Protein AF-0000000080064613 (afdb_homodimer)

Structure (mmCIF, N/CA/C/O backbone):
data_AF-0000000080064613-model_v1
#
loop_
_entity.id
_entity.type
_entity.pdbx_description
1 polymer 'N-acetyltransferase domain-containing protein'
#
loop_
_atom_site.group_PDB
_atom_site.id
_atom_site.type_symbol
_atom_site.label_atom_id
_atom_site.label_alt_id
_atom_site.label_comp_id
_atom_site.label_asym_id
_atom_site.label_entity_id
_atom_site.label_seq_id
_atom_site.pdbx_PDB_ins_code
_atom_site.Cartn_x
_atom_site.Cartn_y
_atom_site.Cartn_z
_atom_site.occupancy
_atom_site.B_iso_or_equiv
_atom_site.auth_seq_id
_atom_site.auth_comp_id
_atom_site.auth_asym_id
_atom_site.auth_atom_id
_atom_site.pdbx_PDB_model_num
ATOM 1 N N . MET A 1 1 ? -4.762 30.422 29.453 1 26.19 1 MET A N 1
ATOM 2 C CA . MET A 1 1 ? -5.934 30.359 28.578 1 26.19 1 MET A CA 1
ATOM 3 C C . MET A 1 1 ? -6.059 28.984 27.938 1 26.19 1 MET A C 1
ATOM 5 O O . MET A 1 1 ? -5.145 28.531 27.234 1 26.19 1 MET A O 1
ATOM 9 N N . GLU A 1 2 ? -6.641 28.031 28.562 1 30.66 2 GLU A N 1
ATOM 10 C CA . GLU A 1 2 ? -6.855 26.625 28.219 1 30.66 2 GLU A CA 1
ATOM 11 C C . GLU A 1 2 ? -7.41 26.469 26.812 1 30.66 2 GLU A C 1
ATOM 13 O O . GLU A 1 2 ? -8.391 27.125 26.453 1 30.66 2 GLU A O 1
ATOM 18 N N . SER A 1 3 ? -6.559 26.453 25.766 1 37.66 3 SER A N 1
ATOM 19 C CA . SER A 1 3 ? -7.086 26.25 24.422 1 37.66 3 SER A CA 1
ATOM 20 C C . SER A 1 3 ? -8.352 25.391 24.438 1 37.66 3 SER A C 1
ATOM 22 O O . SER A 1 3 ? -8.344 24.281 24.984 1 37.66 3 SER A O 1
ATOM 24 N N . THR A 1 4 ? -9.461 25.984 24.672 1 37.41 4 THR A N 1
ATOM 25 C CA . THR A 1 4 ? -10.781 25.359 24.625 1 37.41 4 THR A CA 1
ATOM 26 C C . THR A 1 4 ? -10.836 24.297 23.531 1 37.41 4 THR A C 1
ATOM 28 O O . THR A 1 4 ? -10.688 24.609 22.344 1 37.41 4 THR A O 1
ATOM 31 N N . LYS A 1 5 ? -10.32 23.172 23.766 1 45.69 5 LYS A N 1
ATOM 32 C CA . LYS A 1 5 ? -10.555 22.016 22.891 1 45.69 5 LYS A CA 1
ATOM 33 C C . LYS A 1 5 ? -11.945 22.078 22.266 1 45.69 5 LYS A C 1
ATOM 35 O O . LYS A 1 5 ? -12.953 22.047 22.969 1 45.69 5 LYS A O 1
ATOM 40 N N . PRO A 1 6 ? -12.242 22.844 21.141 1 43.56 6 PRO A N 1
ATOM 41 C CA . PRO A 1 6 ? -13.633 22.906 20.672 1 43.56 6 PRO A CA 1
ATOM 42 C C . PRO A 1 6 ? -14.352 21.562 20.766 1 43.56 6 PRO A C 1
ATOM 44 O O . PRO A 1 6 ? -13.781 20.531 20.406 1 43.56 6 PRO A O 1
ATOM 47 N N . ASP A 1 7 ? -15.125 21.375 21.734 1 47.62 7 ASP A N 1
ATOM 48 C CA . ASP A 1 7 ? -15.992 20.203 21.875 1 47.62 7 ASP A CA 1
ATOM 49 C C . ASP A 1 7 ? -16.406 19.656 20.516 1 47.62 7 ASP A C 1
ATOM 51 O O . ASP A 1 7 ? -16.375 18.438 20.297 1 47.62 7 ASP A O 1
ATOM 55 N N . THR A 1 8 ? -17.266 20.516 19.625 1 59.88 8 THR A N 1
ATOM 56 C CA . THR A 1 8 ? -17.922 19.969 18.453 1 59.88 8 THR A CA 1
ATOM 57 C C . THR A 1 8 ? -17.109 20.25 17.188 1 59.88 8 THR A C 1
ATOM 59 O O . THR A 1 8 ? -17 21.391 16.75 1 59.88 8 THR A O 1
ATOM 62 N N . LEU A 1 9 ? -16 19.594 16.859 1 71.88 9 LEU A N 1
ATOM 63 C CA . LEU A 1 9 ? -15.227 19.719 15.641 1 71.88 9 LEU A CA 1
ATOM 64 C C . LEU A 1 9 ? -16.109 19.562 14.406 1 71.88 9 LEU A C 1
ATOM 66 O O . LEU A 1 9 ? -16.219 18.469 13.844 1 71.88 9 LEU A O 1
ATOM 70 N N . GLU A 1 10 ? -16.953 20.609 14.188 1 87.44 10 GLU A N 1
ATOM 71 C CA . GLU A 1 10 ? -17.797 20.609 12.984 1 87.44 10 GLU A CA 1
ATOM 72 C C . GLU A 1 10 ? -17.312 21.672 11.992 1 87.44 10 GLU A C 1
ATOM 74 O O . GLU A 1 10 ? -16.953 22.781 12.391 1 87.44 10 GLU A O 1
ATOM 79 N N . LEU A 1 11 ? -17.344 21.422 10.773 1 92.44 11 LEU A N 1
ATOM 80 C CA . LEU A 1 11 ? -16.953 22.359 9.711 1 92.44 11 LEU A CA 1
ATOM 81 C C . LEU A 1 11 ? -18.172 23.141 9.211 1 92.44 11 LEU A C 1
ATOM 83 O O . LEU A 1 11 ? -19.281 22.625 9.164 1 92.44 11 LEU A O 1
ATOM 87 N N . PRO A 1 12 ? -18 24.406 8.945 1 94.81 12 PRO A N 1
ATOM 88 C CA . PRO A 1 12 ? -16.766 25.172 9.047 1 94.81 12 PRO A CA 1
ATOM 89 C C . PRO A 1 12 ? -16.438 25.578 10.477 1 94.81 12 PRO A C 1
ATOM 91 O O . PRO A 1 12 ? -17.328 25.719 11.312 1 94.81 12 PRO A O 1
ATOM 94 N N . PHE A 1 13 ? -15.219 25.734 10.781 1 94.69 13 PHE A N 1
ATOM 95 C CA . PHE A 1 13 ? -14.719 26.109 12.094 1 94.69 13 PHE A CA 1
ATOM 96 C C . PHE A 1 13 ? -13.75 27.281 11.992 1 94.69 13 PHE A C 1
ATOM 98 O O . PHE A 1 13 ? -12.828 27.266 11.172 1 94.69 13 PHE A O 1
ATOM 105 N N . THR A 1 14 ? -13.969 28.281 12.781 1 92.81 14 THR A N 1
ATOM 106 C CA . THR A 1 14 ? -13.078 29.438 12.797 1 92.81 14 THR A CA 1
ATOM 107 C C . THR A 1 14 ? -12.398 29.578 14.148 1 92.81 14 THR A C 1
ATOM 109 O O . THR A 1 14 ? -13.062 29.641 15.188 1 92.81 14 THR A O 1
ATOM 112 N N . ASP A 1 15 ? -11.109 29.484 14.125 1 91.94 15 ASP A N 1
ATOM 113 C CA . ASP A 1 15 ? -10.289 29.859 15.281 1 91.94 15 ASP A CA 1
ATOM 114 C C . ASP A 1 15 ? -9.977 31.344 15.281 1 91.94 15 ASP A C 1
ATOM 116 O O . ASP A 1 15 ? -8.977 31.781 14.695 1 91.94 15 ASP A O 1
ATOM 120 N N . ALA A 1 16 ? -10.711 32.062 15.969 1 89.75 16 ALA A N 1
ATOM 121 C CA . ALA A 1 16 ? -10.609 33.531 15.938 1 89.75 16 ALA A CA 1
ATOM 122 C C . ALA A 1 16 ? -9.289 34 16.531 1 89.75 16 ALA A C 1
ATOM 124 O O . ALA A 1 16 ? -8.711 35 16.078 1 89.75 16 ALA A O 1
ATOM 125 N N . ALA A 1 17 ? -8.883 33.312 17.516 1 90.75 17 ALA A N 1
ATOM 126 C CA . ALA A 1 17 ? -7.656 33.719 18.219 1 90.75 17 ALA A CA 1
ATOM 127 C C . ALA A 1 17 ? -6.441 33.594 17.297 1 90.75 17 ALA A C 1
ATOM 129 O O . ALA A 1 17 ? -5.504 34.375 17.391 1 90.75 17 ALA A O 1
ATOM 130 N N . LYS A 1 18 ? -6.523 32.719 16.359 1 91.44 18 LYS A N 1
ATOM 131 C CA . LYS A 1 18 ? -5.375 32.469 15.484 1 91.44 18 LYS A CA 1
ATOM 132 C C . LYS A 1 18 ? -5.621 33.031 14.086 1 91.44 18 LYS A C 1
ATOM 134 O O . LYS A 1 18 ? -4.723 33 13.242 1 91.44 18 LYS A O 1
ATOM 139 N N . GLY A 1 19 ? -6.867 33.469 13.812 1 91.62 19 GLY A N 1
ATOM 140 C CA . GLY A 1 19 ? -7.211 34 12.5 1 91.62 19 GLY A CA 1
ATOM 141 C C . GLY A 1 19 ? -7.238 32.906 11.43 1 91.62 19 GLY A C 1
ATOM 142 O O . GLY A 1 19 ? -6.766 33.125 10.312 1 91.62 19 GLY A O 1
ATOM 143 N N . LEU A 1 20 ? -7.645 31.734 11.82 1 95.12 20 LEU A N 1
ATOM 144 C CA . LEU A 1 20 ? -7.68 30.594 10.906 1 95.12 20 LEU A CA 1
ATOM 145 C C . LEU A 1 20 ? -9.102 30.078 10.742 1 95.12 20 LEU A C 1
ATOM 147 O O . LEU A 1 20 ? -9.859 30.016 11.711 1 95.12 20 LEU A O 1
ATOM 151 N N . ARG A 1 21 ? -9.484 29.75 9.516 1 95.75 21 ARG A N 1
ATOM 152 C CA . ARG A 1 21 ? -10.789 29.172 9.211 1 95.75 21 ARG A CA 1
ATOM 153 C C . ARG A 1 21 ? -10.633 27.812 8.523 1 95.75 21 ARG A C 1
ATOM 155 O O . ARG A 1 21 ? -9.969 27.719 7.488 1 95.75 21 ARG A O 1
ATOM 162 N N . TYR A 1 22 ? -11.195 26.766 9.133 1 97.06 22 TYR A N 1
ATOM 163 C CA . TYR A 1 22 ? -11.234 25.422 8.57 1 97.06 22 TYR A CA 1
ATOM 164 C C . TYR A 1 22 ? -12.539 25.172 7.824 1 97.06 22 TYR A C 1
ATOM 166 O O . TYR A 1 22 ? -13.617 25.453 8.352 1 97.06 22 TYR A O 1
ATOM 174 N N . ARG A 1 23 ? -12.477 24.625 6.637 1 96.81 23 ARG A N 1
ATOM 175 C CA . ARG A 1 23 ? -13.672 24.344 5.852 1 96.81 23 ARG A CA 1
ATOM 176 C C . ARG A 1 23 ? -13.383 23.328 4.754 1 96.81 23 ARG A C 1
ATOM 178 O O . ARG A 1 23 ? -12.227 23.031 4.465 1 96.81 23 ARG A O 1
ATOM 185 N N . LEU A 1 24 ? -14.477 22.828 4.215 1 96.69 24 LEU A N 1
ATOM 186 C CA . LEU A 1 24 ? -14.32 21.969 3.043 1 96.69 24 LEU A CA 1
ATOM 187 C C . LEU A 1 24 ? -13.82 22.766 1.848 1 96.69 24 LEU A C 1
ATOM 189 O O . LEU A 1 24 ? -14.219 23.922 1.654 1 96.69 24 LEU A O 1
ATOM 193 N N . SER A 1 25 ? -13.055 22.125 1.078 1 95.19 25 SER A N 1
ATOM 194 C CA . SER A 1 25 ? -12.5 22.766 -0.106 1 95.19 25 SER A CA 1
ATOM 195 C C . SER A 1 25 ? -13.562 22.969 -1.181 1 95.19 25 SER A C 1
ATOM 197 O O . SER A 1 25 ? -14.562 22.25 -1.217 1 95.19 25 SER A O 1
ATOM 199 N N . THR A 1 26 ? -13.352 23.984 -2.014 1 91.56 26 THR A N 1
ATOM 200 C CA . THR A 1 26 ? -14.109 24.203 -3.242 1 91.56 26 THR A CA 1
ATOM 201 C C . THR A 1 26 ? -13.18 24.234 -4.449 1 91.56 26 THR A C 1
ATOM 203 O O . THR A 1 26 ? -11.953 24.281 -4.297 1 91.56 26 THR A O 1
ATOM 206 N N . SER A 1 27 ? -13.719 24.141 -5.625 1 88.38 27 SER A N 1
ATOM 207 C CA . SER A 1 27 ? -12.922 24.156 -6.852 1 88.38 27 SER A CA 1
ATOM 208 C C . SER A 1 27 ? -12.062 25.422 -6.934 1 88.38 27 SER A C 1
ATOM 210 O O . SER A 1 27 ? -11 25.406 -7.555 1 88.38 27 SER A O 1
ATOM 212 N N . ASP A 1 28 ? -12.43 26.5 -6.305 1 88.38 28 ASP A N 1
ATOM 213 C CA . ASP A 1 28 ? -11.727 27.781 -6.359 1 88.38 28 ASP A CA 1
ATOM 214 C C . ASP A 1 28 ? -10.445 27.734 -5.531 1 88.38 28 ASP A C 1
ATOM 216 O O . ASP A 1 28 ? -9.594 28.625 -5.645 1 88.38 28 ASP A O 1
ATOM 220 N N . ASP A 1 29 ? -10.289 26.688 -4.77 1 91.19 29 ASP A N 1
ATOM 221 C CA . ASP A 1 29 ? -9.18 26.625 -3.824 1 91.19 29 ASP A CA 1
ATOM 222 C C . ASP A 1 29 ? -7.941 26 -4.461 1 91.19 29 ASP A C 1
ATOM 224 O O . ASP A 1 29 ? -6.852 26.047 -3.889 1 91.19 29 ASP A O 1
ATOM 228 N N . GLN A 1 30 ? -8.055 25.406 -5.613 1 88.44 30 GLN A N 1
ATOM 229 C CA . GLN A 1 30 ? -7.031 24.547 -6.184 1 88.44 30 GLN A CA 1
ATOM 230 C C . GLN A 1 30 ? -5.723 25.297 -6.391 1 88.44 30 GLN A C 1
ATOM 232 O O . GLN A 1 30 ? -4.652 24.812 -6.023 1 88.44 30 GLN A O 1
ATOM 237 N N . ALA A 1 31 ? -5.82 26.453 -6.984 1 86 31 ALA A N 1
ATOM 238 C CA . ALA A 1 31 ? -4.617 27.25 -7.262 1 86 31 ALA A CA 1
ATOM 239 C C . ALA A 1 31 ? -3.885 27.594 -5.969 1 86 31 ALA A C 1
ATOM 241 O O . ALA A 1 31 ? -2.658 27.5 -5.898 1 86 31 ALA A O 1
ATOM 242 N N . SER A 1 32 ? -4.621 28.078 -5.008 1 89.88 32 SER A N 1
ATOM 243 C CA . SER A 1 32 ? -4.035 28.453 -3.727 1 89.88 32 SER A CA 1
ATOM 244 C C . SER A 1 32 ? -3.42 27.234 -3.025 1 89.88 32 SER A C 1
ATOM 246 O O . SER A 1 32 ? -2.365 27.359 -2.395 1 89.88 32 SER A O 1
ATOM 248 N N . MET A 1 33 ? -4.027 26.125 -3.113 1 91.75 33 MET A N 1
ATOM 249 C CA . MET A 1 33 ? -3.502 24.891 -2.533 1 91.75 33 MET A CA 1
ATOM 250 C C . MET A 1 33 ? -2.182 24.5 -3.186 1 91.75 33 MET A C 1
ATOM 252 O O . MET A 1 33 ? -1.237 24.109 -2.498 1 91.75 33 MET A O 1
ATOM 256 N N . ARG A 1 34 ? -2.094 24.641 -4.453 1 88.81 34 ARG A N 1
ATOM 257 C CA . ARG A 1 34 ? -0.896 24.266 -5.199 1 88.81 34 ARG A CA 1
ATOM 258 C C . ARG A 1 34 ? 0.266 25.203 -4.879 1 88.81 34 ARG A C 1
ATOM 260 O O . ARG A 1 34 ? 1.429 24.844 -5.074 1 88.81 34 ARG A O 1
ATOM 267 N N . ALA A 1 35 ? -0.065 26.375 -4.387 1 88.5 35 ALA A N 1
ATOM 268 C CA . ALA A 1 35 ? 0.944 27.406 -4.137 1 88.5 35 ALA A CA 1
ATOM 269 C C . ALA A 1 35 ? 1.577 27.219 -2.76 1 88.5 35 ALA A C 1
ATOM 271 O O . ALA A 1 35 ? 2.564 27.891 -2.436 1 88.5 35 ALA A O 1
ATOM 272 N N . ILE A 1 36 ? 1.098 26.328 -1.977 1 91.75 36 ILE A N 1
ATOM 273 C CA . ILE A 1 36 ? 1.621 26.141 -0.629 1 91.75 36 ILE A CA 1
ATOM 274 C C . ILE A 1 36 ? 3.031 25.547 -0.703 1 91.75 36 ILE A C 1
ATOM 276 O O . ILE A 1 36 ? 3.268 24.562 -1.409 1 91.75 36 ILE A O 1
ATOM 280 N N . ASP A 1 37 ? 3.959 26.188 -0.029 1 90.81 37 ASP A N 1
ATOM 281 C CA . ASP A 1 37 ? 5.305 25.641 0.131 1 90.81 37 ASP A CA 1
ATOM 282 C C . ASP A 1 37 ? 5.309 24.469 1.104 1 90.81 37 ASP A C 1
ATOM 284 O O . ASP A 1 37 ? 5.152 24.656 2.312 1 90.81 37 ASP A O 1
ATOM 288 N N . SER A 1 38 ? 5.488 23.297 0.626 1 88.69 38 SER A N 1
ATOM 289 C CA . SER A 1 38 ? 5.445 22.109 1.473 1 88.69 38 SER A CA 1
ATOM 290 C C . SER A 1 38 ? 6.852 21.625 1.802 1 88.69 38 SER A C 1
ATOM 292 O O . SER A 1 38 ? 7.02 20.516 2.338 1 88.69 38 SER A O 1
ATOM 294 N N . SER A 1 39 ? 7.863 22.438 1.524 1 92.81 39 SER A N 1
ATOM 295 C CA . SER A 1 39 ? 9.242 22.047 1.782 1 92.81 39 SER A CA 1
ATOM 296 C C . SER A 1 39 ? 9.531 22 3.279 1 92.81 39 SER A C 1
ATOM 298 O O . SER A 1 39 ? 8.781 22.547 4.082 1 92.81 39 SER A O 1
ATOM 300 N N . PHE A 1 40 ? 10.641 21.266 3.662 1 94.06 40 PHE A N 1
ATOM 301 C CA . PHE A 1 40 ? 11.07 21.203 5.055 1 94.06 40 PHE A CA 1
ATOM 302 C C . PHE A 1 40 ? 12.57 20.922 5.148 1 94.06 40 PHE A C 1
ATOM 304 O O . PHE A 1 40 ? 13.203 20.578 4.152 1 94.06 40 PHE A O 1
ATOM 311 N N . VAL A 1 41 ? 13.039 21.188 6.285 1 95.31 41 VAL A N 1
ATOM 312 C CA . VAL A 1 41 ? 14.43 20.906 6.617 1 95.31 41 VAL A CA 1
ATOM 313 C C . VAL A 1 41 ? 14.492 19.922 7.785 1 95.31 41 VAL A C 1
ATOM 315 O O . VAL A 1 41 ? 13.719 20.031 8.742 1 95.31 41 VAL A O 1
ATOM 318 N N . THR A 1 42 ? 15.398 18.953 7.676 1 96 42 THR A N 1
ATOM 319 C CA . THR A 1 42 ? 15.539 17.984 8.766 1 96 42 THR A CA 1
ATOM 320 C C . THR A 1 42 ? 17 17.578 8.938 1 96 42 THR A C 1
ATOM 322 O O . THR A 1 42 ? 17.75 17.516 7.961 1 96 42 THR A O 1
ATOM 325 N N . ALA A 1 43 ? 17.297 17.266 10.156 1 95.94 43 ALA A N 1
ATOM 326 C CA . ALA A 1 43 ? 18.641 16.781 10.477 1 95.94 43 ALA A CA 1
ATOM 327 C C . ALA A 1 43 ? 18.641 15.281 10.75 1 95.94 43 ALA A C 1
ATOM 329 O O . ALA A 1 43 ? 19.703 14.68 10.953 1 95.94 43 ALA A O 1
ATOM 330 N N . ARG A 1 44 ? 17.469 14.703 10.82 1 94.94 44 ARG A N 1
ATOM 331 C CA . ARG A 1 44 ? 17.312 13.281 11.102 1 94.94 44 ARG A CA 1
ATOM 332 C C . ARG A 1 44 ? 16.438 12.602 10.062 1 94.94 44 ARG A C 1
ATOM 334 O O . ARG A 1 44 ? 15.508 13.219 9.531 1 94.94 44 ARG A O 1
ATOM 341 N N . VAL A 1 45 ? 16.734 11.352 9.781 1 95.75 45 VAL A N 1
ATOM 342 C CA . VAL A 1 45 ? 15.898 10.508 8.93 1 95.75 45 VAL A CA 1
ATOM 343 C C . VAL A 1 45 ? 15.828 9.102 9.508 1 95.75 45 VAL A C 1
ATOM 345 O O . VAL A 1 45 ? 16.656 8.719 10.336 1 95.75 45 VAL A O 1
ATOM 348 N N . PHE A 1 46 ? 14.828 8.414 9.172 1 94.25 46 PHE A N 1
ATOM 349 C CA . PHE A 1 46 ? 14.789 7.004 9.523 1 94.25 46 PHE A CA 1
ATOM 350 C C . PHE A 1 46 ? 15.555 6.168 8.508 1 94.25 46 PHE A C 1
ATOM 352 O O . PHE A 1 46 ? 15.484 6.43 7.301 1 94.25 46 PHE A O 1
ATOM 359 N N . GLN A 1 47 ? 16.25 5.238 8.961 1 93.75 47 GLN A N 1
ATOM 360 C CA . GLN A 1 47 ? 16.922 4.262 8.117 1 93.75 47 GLN A CA 1
ATOM 361 C C . GLN A 1 47 ? 16.453 2.842 8.43 1 93.75 47 GLN A C 1
ATOM 363 O O . GLN A 1 47 ? 16.062 2.545 9.562 1 93.75 47 GLN A O 1
ATOM 368 N N . VAL A 1 48 ? 16.438 2.076 7.375 1 90.94 48 VAL A N 1
ATOM 369 C CA . VAL A 1 48 ? 16.016 0.688 7.551 1 90.94 48 VAL A CA 1
ATOM 370 C C . VAL A 1 48 ? 17.203 -0.242 7.305 1 90.94 48 VAL A C 1
ATOM 372 O O . VAL A 1 48 ? 17.984 -0.036 6.363 1 90.94 48 VAL A O 1
ATOM 375 N N . GLU A 1 49 ? 17.422 -1.075 8.219 1 86.06 49 GLU A N 1
ATOM 376 C CA . GLU A 1 49 ? 18.359 -2.174 8.023 1 86.06 49 GLU A CA 1
ATOM 377 C C . GLU A 1 49 ? 17.641 -3.516 7.949 1 86.06 49 GLU A C 1
ATOM 379 O O . GLU A 1 49 ? 16.859 -3.85 8.844 1 86.06 49 GLU A O 1
ATOM 384 N N . SER A 1 50 ? 17.828 -4.117 6.816 1 82.75 50 SER A N 1
ATOM 385 C CA . SER A 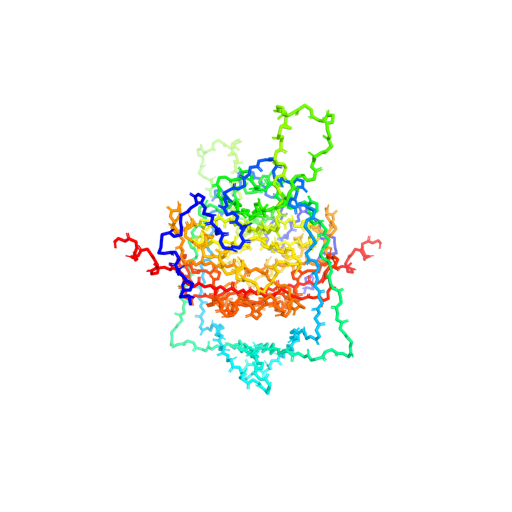1 50 ? 17.203 -5.426 6.625 1 82.75 50 SER A CA 1
ATOM 386 C C . SER A 1 50 ? 18.219 -6.551 6.848 1 82.75 50 SER A C 1
ATOM 388 O O . SER A 1 50 ? 19.375 -6.445 6.426 1 82.75 50 SER A O 1
ATOM 390 N N . ARG A 1 51 ? 17.75 -7.5 7.613 1 78.25 51 ARG A N 1
ATOM 391 C CA . ARG A 1 51 ? 18.578 -8.68 7.832 1 78.25 51 ARG A CA 1
ATOM 392 C C . ARG A 1 51 ? 17.797 -9.961 7.535 1 78.25 51 ARG A C 1
ATOM 394 O O . ARG A 1 51 ? 16.625 -10.078 7.914 1 78.25 51 ARG A O 1
ATOM 401 N N . ILE A 1 52 ? 18.406 -10.75 6.68 1 74.62 52 ILE A N 1
ATOM 402 C CA . ILE A 1 52 ? 17.859 -12.078 6.438 1 74.62 52 ILE A CA 1
ATOM 403 C C . ILE A 1 52 ? 18.453 -13.07 7.426 1 74.62 52 ILE A C 1
ATOM 405 O O . ILE A 1 52 ? 19.672 -13.094 7.637 1 74.62 52 ILE A O 1
ATOM 409 N N . SER A 1 53 ? 17.562 -13.633 8.148 1 68.44 53 SER A N 1
ATOM 410 C CA . SER A 1 53 ? 18.047 -14.641 9.078 1 68.44 53 SER A CA 1
ATOM 411 C C . SER A 1 53 ? 17.75 -16.047 8.578 1 68.44 53 SER A C 1
ATOM 413 O O . SER A 1 53 ? 16.625 -16.344 8.148 1 68.44 53 SER A O 1
ATOM 415 N N . ASN A 1 54 ? 18.812 -16.766 8.32 1 66.94 54 ASN A N 1
ATOM 416 C CA . ASN A 1 54 ? 18.641 -18.188 8.047 1 66.94 54 ASN A CA 1
ATOM 417 C C . ASN A 1 54 ? 18.312 -18.953 9.32 1 66.94 54 ASN A C 1
ATOM 419 O O . ASN A 1 54 ? 19.094 -18.938 10.281 1 66.94 54 ASN A O 1
ATOM 423 N N . LEU A 1 55 ? 17.125 -19.266 9.328 1 61.78 55 LEU A N 1
ATOM 424 C CA . LEU A 1 55 ? 16.672 -19.984 10.516 1 61.78 55 LEU A CA 1
ATOM 425 C C . LEU A 1 55 ? 16.844 -21.484 10.352 1 61.78 55 LEU A C 1
ATOM 427 O O . LEU A 1 55 ? 17.328 -21.953 9.312 1 61.78 55 LEU A O 1
ATOM 431 N N . LYS A 1 56 ? 16.656 -22.094 11.508 1 60.12 56 LYS A N 1
ATOM 432 C CA . LYS A 1 56 ? 16.734 -23.562 11.5 1 60.12 56 LYS A CA 1
ATOM 433 C C . LYS A 1 56 ? 15.758 -24.156 10.492 1 60.12 56 LYS A C 1
ATOM 435 O O . LYS A 1 56 ? 14.758 -23.531 10.141 1 60.12 56 LYS A O 1
ATOM 440 N N . PHE A 1 57 ? 16.047 -25.266 9.859 1 57.06 57 PHE A N 1
ATOM 441 C CA . PHE A 1 57 ? 15.258 -26.125 8.977 1 57.06 57 PHE A CA 1
ATOM 442 C C . PHE A 1 57 ? 15.055 -25.469 7.617 1 57.06 57 PHE A C 1
ATOM 444 O O . PHE A 1 57 ? 14.023 -25.641 6.98 1 57.06 57 PHE A O 1
ATOM 451 N N . GLY A 1 58 ? 15.883 -24.438 7.336 1 62.19 58 GLY A N 1
ATOM 452 C CA . GLY A 1 58 ? 15.867 -23.906 5.98 1 62.19 58 GLY A CA 1
ATOM 453 C C . GLY A 1 58 ? 14.914 -22.734 5.816 1 62.19 58 GLY A C 1
ATOM 454 O O . GLY A 1 58 ? 14.703 -22.25 4.703 1 62.19 58 GLY A O 1
ATOM 455 N N . ASP A 1 59 ? 14.312 -22.281 7 1 69.44 59 ASP A N 1
ATOM 456 C CA . ASP A 1 59 ? 13.383 -21.156 6.961 1 69.44 59 ASP A CA 1
ATOM 457 C C . ASP A 1 59 ? 14.133 -19.828 6.922 1 69.44 59 ASP A C 1
ATOM 459 O O . ASP A 1 59 ? 15.258 -19.734 7.418 1 69.44 59 ASP A O 1
ATOM 463 N N . THR A 1 60 ? 13.594 -19.016 6.043 1 76.62 60 THR A N 1
ATOM 464 C CA . THR A 1 60 ? 14.164 -17.672 5.988 1 76.62 60 THR A CA 1
ATOM 465 C C . THR A 1 60 ? 13.289 -16.688 6.738 1 76.62 60 THR A C 1
ATOM 467 O O . THR A 1 60 ? 12.07 -16.656 6.551 1 76.62 60 THR A O 1
ATOM 470 N N . GLY A 1 61 ? 13.914 -16.031 7.781 1 77.56 61 GLY A N 1
ATOM 471 C CA . GLY A 1 61 ? 13.281 -14.922 8.469 1 77.56 61 GLY A CA 1
ATOM 472 C C . GLY A 1 61 ? 13.812 -13.57 8.016 1 77.56 61 GLY A C 1
ATOM 473 O O . GLY A 1 61 ? 14.836 -13.492 7.34 1 77.56 61 GLY A O 1
ATOM 474 N N . PHE A 1 62 ? 12.961 -12.641 8.227 1 83.38 62 PHE A N 1
ATOM 475 C CA . PHE A 1 62 ? 13.336 -11.289 7.84 1 83.38 62 PHE A CA 1
ATOM 476 C C . PHE A 1 62 ? 13.203 -10.336 9.023 1 83.38 62 PHE A C 1
ATOM 478 O O . PHE A 1 62 ? 12.227 -10.406 9.773 1 83.38 62 PHE A O 1
ATOM 485 N N . GLU A 1 63 ? 14.281 -9.594 9.227 1 82.44 63 GLU A N 1
ATOM 486 C CA . GLU A 1 63 ? 14.242 -8.562 10.258 1 82.44 63 GLU A CA 1
ATOM 487 C C . GLU A 1 63 ? 14.422 -7.172 9.648 1 82.44 63 GLU A C 1
ATOM 489 O O . GLU A 1 63 ? 15.297 -6.961 8.812 1 82.44 63 GLU A O 1
ATOM 494 N N . LEU A 1 64 ? 13.531 -6.332 10.039 1 84.19 64 LEU A N 1
ATOM 495 C CA . LEU A 1 64 ? 13.633 -4.93 9.656 1 84.19 64 LEU A CA 1
ATOM 496 C C . LEU A 1 64 ? 13.82 -4.039 10.883 1 84.19 64 LEU A C 1
ATOM 498 O O . LEU A 1 64 ? 12.992 -4.051 11.797 1 84.19 64 LEU A O 1
ATOM 502 N N . ASP A 1 65 ? 14.945 -3.393 10.867 1 85.5 65 ASP A N 1
ATOM 503 C CA . ASP A 1 65 ? 15.242 -2.434 11.93 1 85.5 65 ASP A CA 1
ATOM 504 C C . ASP A 1 65 ? 15.164 -1 11.406 1 85.5 65 ASP A C 1
ATOM 506 O O . ASP A 1 65 ? 15.969 -0.599 10.562 1 85.5 65 ASP A O 1
ATOM 510 N N . ILE A 1 66 ? 14.219 -0.304 11.875 1 88.44 66 ILE A N 1
ATOM 511 C CA . ILE A 1 66 ? 14.016 1.082 11.469 1 88.44 66 ILE A CA 1
ATOM 512 C C . ILE A 1 66 ? 14.414 2.018 12.602 1 88.44 66 ILE A C 1
ATOM 514 O O . ILE A 1 66 ? 13.797 2.004 13.672 1 88.44 66 ILE A O 1
ATOM 518 N N . LYS A 1 67 ? 15.414 2.842 12.375 1 89.44 67 LYS A N 1
ATOM 519 C CA . LYS A 1 67 ? 15.914 3.719 13.43 1 89.44 67 LYS A CA 1
ATOM 520 C C . LYS A 1 67 ? 16.219 5.113 12.883 1 89.44 67 LYS A C 1
ATOM 522 O O . LYS A 1 67 ? 16.625 5.262 11.727 1 89.44 67 LYS A O 1
ATOM 527 N N . PRO A 1 68 ? 16.016 6.078 13.758 1 91.94 68 PRO A N 1
ATOM 528 C CA . PRO A 1 68 ? 16.438 7.418 13.336 1 91.94 68 PRO A CA 1
ATOM 529 C C . PRO A 1 68 ? 17.953 7.586 13.336 1 91.94 68 PRO A C 1
ATOM 531 O O . PRO A 1 68 ? 18.656 7.031 14.195 1 91.94 68 PRO A O 1
ATOM 534 N N . VAL A 1 69 ? 18.453 8.273 12.406 1 92.75 69 VAL A N 1
ATOM 535 C CA . VAL A 1 69 ? 19.875 8.578 12.328 1 92.75 69 VAL A CA 1
ATOM 536 C C . VAL A 1 69 ? 20.078 10.078 12.102 1 92.75 69 VAL A C 1
ATOM 538 O O . VAL A 1 69 ? 19.25 10.734 11.461 1 92.75 69 VAL A O 1
ATOM 541 N N . LEU A 1 70 ? 21.141 10.57 12.68 1 94.25 70 LEU A N 1
ATOM 542 C CA . LEU A 1 70 ? 21.531 11.961 12.477 1 94.25 70 LEU A CA 1
ATOM 543 C C . LEU A 1 70 ? 22.328 12.117 11.188 1 94.25 70 LEU A C 1
ATOM 545 O O . LEU A 1 70 ? 23.234 11.328 10.914 1 94.25 70 LEU A O 1
ATOM 549 N N . LEU A 1 71 ? 21.953 13.109 10.43 1 95.31 71 LEU A N 1
ATOM 550 C CA . LEU A 1 71 ? 22.656 13.383 9.18 1 95.31 71 LEU A CA 1
ATOM 551 C C . LEU A 1 71 ? 23.859 14.273 9.422 1 95.31 71 LEU A C 1
ATOM 553 O O . LEU A 1 71 ? 23.891 15.047 10.383 1 95.31 71 LEU A O 1
ATOM 557 N N . ASP A 1 72 ? 24.828 14.086 8.5 1 95.81 72 ASP A N 1
ATOM 558 C CA . ASP A 1 72 ? 26.016 14.93 8.586 1 95.81 72 ASP A CA 1
ATOM 559 C C . ASP A 1 72 ? 25.672 16.391 8.352 1 95.81 72 ASP A C 1
ATOM 561 O O . ASP A 1 72 ? 26.266 17.297 8.945 1 95.81 72 ASP A O 1
ATOM 565 N N . SER A 1 73 ? 24.734 16.594 7.449 1 96.69 73 SER A N 1
ATOM 566 C CA . SER A 1 73 ? 24.188 17.922 7.152 1 96.69 73 SER A CA 1
ATOM 567 C C . SER A 1 73 ? 22.672 17.859 6.973 1 96.69 73 SER A C 1
ATOM 569 O O . SER A 1 73 ? 22.141 16.859 6.508 1 96.69 73 SER A O 1
ATOM 571 N N . PRO A 1 74 ? 22.062 18.938 7.309 1 96.62 74 PRO A N 1
ATOM 572 C CA . PRO A 1 74 ? 20.594 18.922 7.191 1 96.62 74 PRO A CA 1
ATOM 573 C C . PRO A 1 74 ? 20.125 18.688 5.758 1 96.62 74 PRO A C 1
ATOM 575 O O . PRO A 1 74 ? 20.75 19.156 4.809 1 96.62 74 PRO A O 1
ATOM 578 N N . LEU A 1 75 ? 19.062 17.922 5.691 1 96.06 75 LEU A N 1
ATOM 579 C CA . LEU A 1 75 ? 18.422 17.656 4.41 1 96.06 75 LEU A CA 1
ATOM 580 C C . LEU A 1 75 ? 17.344 18.703 4.121 1 96.06 75 LEU A C 1
ATOM 582 O O . LEU A 1 75 ? 16.5 18.984 4.977 1 96.06 75 LEU A O 1
ATOM 586 N N . HIS A 1 76 ? 17.422 19.391 2.967 1 95.81 76 HIS A N 1
ATOM 587 C CA . HIS A 1 76 ? 16.359 20.25 2.459 1 95.81 76 HIS A CA 1
ATOM 588 C C . HIS A 1 76 ? 15.5 19.516 1.433 1 95.81 76 HIS A C 1
ATOM 590 O O . HIS A 1 76 ? 15.977 19.188 0.344 1 95.81 76 HIS A O 1
ATOM 596 N N . LYS A 1 77 ? 14.25 19.297 1.801 1 94.38 77 LYS A N 1
ATOM 597 C CA . LYS A 1 77 ? 13.398 18.484 0.946 1 94.38 77 LYS A CA 1
ATOM 598 C C . LYS A 1 77 ? 12.211 19.281 0.429 1 94.38 77 LYS A C 1
ATOM 600 O O . LYS A 1 77 ? 11.578 20.031 1.186 1 94.38 77 LYS A O 1
ATOM 605 N N . SER A 1 78 ? 11.945 19.141 -0.894 1 89.38 78 SER A N 1
ATOM 606 C CA . SER A 1 78 ? 10.742 19.625 -1.556 1 89.38 78 SER A CA 1
ATOM 607 C C . SER A 1 78 ? 10.094 18.547 -2.41 1 89.38 78 SER A C 1
ATOM 609 O O . SER A 1 78 ? 10.797 17.797 -3.094 1 89.38 78 SER A O 1
ATOM 611 N N . PHE A 1 79 ? 8.875 18.328 -2.172 1 78.62 79 PHE A N 1
ATOM 612 C CA . PHE A 1 79 ? 8.203 17.344 -2.998 1 78.62 79 PHE A CA 1
ATOM 613 C C . PHE A 1 79 ? 7.684 17.969 -4.285 1 78.62 79 PHE A C 1
ATOM 615 O O . PHE A 1 79 ? 7.223 19.109 -4.281 1 78.62 79 PHE A O 1
ATOM 622 N N . PRO A 1 80 ? 8.031 17.234 -5.328 1 71.31 80 PRO A N 1
ATOM 623 C CA . PRO A 1 80 ? 7.523 17.797 -6.586 1 71.31 80 PRO A CA 1
ATOM 624 C C . PRO A 1 80 ? 6.008 17.984 -6.582 1 71.31 80 PRO A C 1
ATOM 626 O O . PRO A 1 80 ? 5.297 17.312 -5.836 1 71.31 80 PRO A O 1
ATOM 629 N N . ASP A 1 81 ? 5.691 19.109 -7.113 1 59.56 81 ASP A N 1
ATOM 630 C CA . ASP A 1 81 ? 4.254 19.328 -7.254 1 59.56 81 ASP A CA 1
ATOM 631 C C . ASP A 1 81 ? 3.584 18.156 -7.957 1 59.56 81 ASP A C 1
ATOM 633 O O . ASP A 1 81 ? 4.074 17.672 -8.977 1 59.56 81 ASP A O 1
ATOM 637 N N . ASP A 1 82 ? 3.184 17.281 -7.184 1 53.28 82 ASP A N 1
ATOM 638 C CA . ASP A 1 82 ? 2.473 16.172 -7.824 1 53.28 82 ASP A CA 1
ATOM 639 C C . ASP A 1 82 ? 1.412 16.688 -8.797 1 53.28 82 ASP A C 1
ATOM 641 O O . ASP A 1 82 ? 0.437 17.328 -8.375 1 53.28 82 ASP A O 1
ATOM 645 N N . GLU A 1 83 ? 1.857 17.172 -9.945 1 47.22 83 GLU A N 1
ATOM 646 C CA . GLU A 1 83 ? 0.859 17.578 -10.93 1 47.22 83 GLU A CA 1
ATOM 647 C C . GLU A 1 83 ? -0.364 16.672 -10.883 1 47.22 83 GLU A C 1
ATOM 649 O O . GLU A 1 83 ? -1.481 17.109 -11.172 1 47.22 83 GLU A O 1
ATOM 654 N N . ASP A 1 84 ? -0.094 15.305 -10.906 1 45.78 84 ASP A N 1
ATOM 655 C CA . ASP A 1 84 ? -1.184 14.359 -11.133 1 45.78 84 ASP A CA 1
ATOM 656 C C . ASP A 1 84 ? -1.815 13.922 -9.82 1 45.78 84 ASP A C 1
ATOM 658 O O . ASP A 1 84 ? -1.738 12.75 -9.445 1 45.78 84 ASP A O 1
ATOM 662 N N . SER A 1 85 ? -1.629 14.75 -8.836 1 46.19 85 SER A N 1
ATOM 663 C CA . SER A 1 85 ? -2.527 14.336 -7.762 1 46.19 85 SER A CA 1
ATOM 664 C C . SER A 1 85 ? -3.764 13.641 -8.32 1 46.19 85 SER A C 1
ATOM 666 O O . SER A 1 85 ? -4.477 14.195 -9.156 1 46.19 85 SER A O 1
ATOM 668 N N . ASP A 1 86 ? -3.766 12.484 -8.398 1 43.69 86 ASP A N 1
ATOM 669 C CA . ASP A 1 86 ? -4.785 11.641 -9.008 1 43.69 86 ASP A CA 1
ATOM 670 C C . ASP A 1 86 ? -6.164 12.281 -8.906 1 43.69 86 ASP A C 1
ATOM 672 O O . ASP A 1 86 ? -6.492 12.914 -7.898 1 43.69 86 ASP A O 1
ATOM 676 N N . GLY A 1 87 ? -6.699 12.727 -9.93 1 44.12 87 GLY A N 1
ATOM 677 C CA . GLY A 1 87 ? -8.031 13.086 -10.398 1 44.12 87 GLY A CA 1
ATOM 678 C C . GLY A 1 87 ? -9.133 12.531 -9.523 1 44.12 87 GLY A C 1
ATOM 679 O O . GLY A 1 87 ? -10.305 12.531 -9.914 1 44.12 87 GLY A O 1
ATOM 680 N N . ASP A 1 88 ? -8.695 11.859 -8.453 1 46.84 88 ASP A N 1
ATOM 681 C CA . ASP A 1 88 ? -9.797 11.172 -7.793 1 46.84 88 ASP A CA 1
ATOM 682 C C . ASP A 1 88 ? -10.617 12.148 -6.941 1 46.84 88 ASP A C 1
ATOM 684 O O . ASP A 1 88 ? -11.406 11.727 -6.098 1 46.84 88 ASP A O 1
ATOM 688 N N . ASP A 1 89 ? -10.242 13.438 -7.008 1 51.09 89 ASP A N 1
ATOM 689 C CA . ASP A 1 89 ? -10.977 14.398 -6.195 1 51.09 89 ASP A CA 1
ATOM 690 C C . ASP A 1 89 ? -12.461 14.398 -6.555 1 51.09 89 ASP A C 1
ATOM 692 O O . ASP A 1 89 ? -13.281 14.953 -5.824 1 51.09 89 ASP A O 1
ATOM 696 N N . GLU A 1 90 ? -12.625 13.766 -7.562 1 58.75 90 GLU A N 1
ATOM 697 C CA . GLU A 1 90 ? -14.039 13.844 -7.902 1 58.75 90 GLU A CA 1
ATOM 698 C C . GLU A 1 90 ? -14.773 12.562 -7.512 1 58.75 90 GLU A C 1
ATOM 700 O O . GLU A 1 90 ? -15.953 12.398 -7.816 1 58.75 90 GLU A O 1
ATOM 705 N N . SER A 1 91 ? -13.922 11.766 -6.812 1 71.5 91 SER A N 1
ATOM 706 C CA . SER A 1 91 ? -14.617 10.57 -6.348 1 71.5 91 SER A CA 1
ATOM 707 C C . SER A 1 91 ? -15.461 10.867 -5.117 1 71.5 91 SER A C 1
ATOM 709 O O . SER A 1 91 ? -15.102 11.711 -4.297 1 71.5 91 SER A O 1
ATOM 711 N N . PRO A 1 92 ? -16.656 10.422 -5.113 1 83.75 92 PRO A N 1
ATOM 712 C CA . PRO A 1 92 ? -17.516 10.633 -3.949 1 83.75 92 PRO A CA 1
ATOM 713 C C . PRO A 1 92 ? -16.891 10.102 -2.656 1 83.75 92 PRO A C 1
ATOM 715 O O . PRO A 1 92 ? -17.375 10.43 -1.563 1 83.75 92 PRO A O 1
ATOM 718 N N . ASP A 1 93 ? -15.852 9.477 -2.736 1 94.12 93 ASP A N 1
ATOM 719 C CA . ASP A 1 93 ? -15.258 8.859 -1.55 1 94.12 93 ASP A CA 1
ATOM 720 C C . ASP A 1 93 ? -14.039 9.648 -1.072 1 94.12 93 ASP A C 1
ATOM 722 O O . ASP A 1 93 ? -13.172 9.109 -0.391 1 94.12 93 ASP A O 1
ATOM 726 N N . CYS A 1 94 ? -14.039 10.875 -1.504 1 96.5 94 CYS A N 1
ATOM 727 C CA . CYS A 1 94 ? -12.914 11.711 -1.102 1 96.5 94 CYS A CA 1
ATOM 728 C C . CYS A 1 94 ? -13.398 13.047 -0.553 1 96.5 94 CYS A C 1
ATOM 730 O O . CYS A 1 94 ? -14.555 13.422 -0.759 1 96.5 94 CYS A O 1
ATOM 732 N N . PHE A 1 95 ? -12.57 13.742 0.194 1 96.5 95 PHE A N 1
ATOM 733 C CA . PHE A 1 95 ? -12.805 15.125 0.605 1 96.5 95 PHE A CA 1
ATOM 734 C C . PHE A 1 95 ? -11.492 15.828 0.908 1 96.5 95 PHE A C 1
ATOM 736 O O . PHE A 1 95 ? -10.453 15.188 1.056 1 96.5 95 PHE A O 1
ATOM 743 N N . THR A 1 96 ? -11.562 17.109 0.886 1 97 96 THR A N 1
ATOM 744 C CA . THR A 1 96 ? -10.438 17.969 1.257 1 97 96 THR A CA 1
ATOM 745 C C . THR A 1 96 ? -10.891 19.078 2.207 1 97 96 THR A C 1
ATOM 747 O O . THR A 1 96 ? -11.914 19.719 1.979 1 97 96 THR A O 1
ATOM 750 N N . VAL A 1 97 ? -10.188 19.234 3.311 1 97.56 97 VAL A N 1
ATOM 751 C CA . VAL A 1 97 ? -10.375 20.328 4.242 1 97.56 97 VAL A CA 1
ATOM 752 C C . VAL A 1 97 ? -9.242 21.344 4.086 1 97.56 97 VAL A C 1
ATOM 754 O O . VAL A 1 97 ? -8.07 20.969 4.059 1 97.56 97 VAL A O 1
ATOM 757 N N . VAL A 1 98 ? -9.617 22.562 3.998 1 97.5 98 VAL A N 1
ATOM 758 C CA . VAL A 1 98 ? -8.617 23.609 3.836 1 97.5 98 VAL A CA 1
ATOM 759 C C . VAL A 1 98 ? -8.633 24.531 5.051 1 97.5 98 VAL A C 1
ATOM 761 O O . VAL A 1 98 ? -9.625 24.594 5.785 1 97.5 98 VAL A O 1
ATOM 764 N N . VAL A 1 99 ? -7.504 25.188 5.285 1 97.38 99 VAL A N 1
ATOM 765 C CA . VAL A 1 99 ? -7.348 26.203 6.316 1 97.38 99 VAL A CA 1
ATOM 766 C C . VAL A 1 99 ? -7.02 27.547 5.668 1 97.38 99 VAL A C 1
ATOM 768 O O . VAL A 1 99 ? -6.031 27.672 4.941 1 97.38 99 VAL A O 1
ATOM 771 N N . GLU A 1 100 ? -7.781 28.469 5.969 1 95.38 100 GLU A N 1
ATOM 772 C CA . GLU A 1 100 ? -7.617 29.812 5.449 1 95.38 100 GLU A CA 1
ATOM 773 C C . GLU A 1 100 ? -7.133 30.781 6.535 1 95.38 100 GLU A C 1
ATOM 775 O O . GLU A 1 100 ? -7.562 30.688 7.684 1 95.38 100 GLU A O 1
ATOM 780 N N . ASP A 1 101 ? -6.207 31.609 6.133 1 93.75 101 ASP A N 1
ATOM 781 C CA . ASP A 1 101 ? -5.855 32.75 6.992 1 93.75 101 ASP A CA 1
ATOM 782 C C . ASP A 1 101 ? -6.855 33.875 6.832 1 93.75 101 ASP A C 1
ATOM 784 O O . ASP A 1 101 ? -6.895 34.531 5.793 1 93.75 101 ASP A O 1
ATOM 788 N N . THR A 1 102 ? -7.609 34.156 7.883 1 87.44 102 THR A N 1
ATOM 789 C CA . THR A 1 102 ? -8.688 35.125 7.797 1 87.44 102 THR A CA 1
ATOM 790 C C . THR A 1 102 ? -8.148 36.562 7.938 1 87.44 102 THR A C 1
ATOM 792 O O . THR A 1 102 ? -8.844 37.531 7.648 1 87.44 102 THR A O 1
ATOM 795 N N . ASN A 1 103 ? -6.957 36.656 8.492 1 81.06 103 ASN A N 1
ATOM 796 C CA . ASN A 1 103 ? -6.352 37.969 8.672 1 81.06 103 ASN A CA 1
ATOM 797 C C . ASN A 1 103 ? -5.668 38.438 7.395 1 81.06 103 ASN A C 1
ATOM 799 O O . ASN A 1 103 ? -5.289 39.625 7.289 1 81.06 103 ASN A O 1
ATOM 803 N N . ALA A 1 104 ? -5.281 37.562 6.594 1 66 104 ALA A N 1
ATOM 804 C CA . ALA A 1 104 ? -4.516 37.938 5.41 1 66 104 ALA A CA 1
ATOM 805 C C . ALA A 1 104 ? -5.281 38.969 4.57 1 66 104 ALA A C 1
ATOM 807 O O . ALA A 1 104 ? -6.453 38.75 4.246 1 66 104 ALA A O 1
ATOM 808 N N . LEU A 1 105 ? -4.988 40.188 5.066 1 54.66 105 LEU A N 1
ATOM 809 C CA . LEU A 1 105 ? -5.52 41.375 4.418 1 54.66 105 LEU A CA 1
ATOM 810 C C . LEU A 1 105 ? -5.543 41.219 2.9 1 54.66 105 LEU A C 1
ATOM 812 O O . LEU A 1 105 ? -4.625 40.625 2.326 1 54.66 105 LEU A O 1
ATOM 816 N N . SER A 1 106 ? -6.633 41.031 2.375 1 49.53 106 SER A N 1
ATOM 817 C CA . SER A 1 106 ? -6.691 41.188 0.924 1 49.53 106 SER A CA 1
ATOM 818 C C . SER A 1 106 ? -5.832 42.344 0.45 1 49.53 106 SER A C 1
ATOM 820 O O . SER A 1 106 ? -6.008 43.5 0.904 1 49.53 106 SER A O 1
ATOM 822 N N . THR A 1 107 ? -4.605 42.094 0.435 1 43.72 107 THR A N 1
ATOM 823 C CA . THR A 1 107 ? -3.865 43.219 -0.129 1 43.72 107 THR A CA 1
ATOM 824 C C . THR A 1 107 ? -4.688 43.938 -1.2 1 43.72 107 THR A C 1
ATOM 826 O O . THR A 1 107 ? -4.164 44.75 -1.947 1 43.72 107 THR A O 1
ATOM 829 N N . MET A 1 108 ? -5.785 43.438 -1.585 1 43.16 108 MET A N 1
ATOM 830 C CA . MET A 1 108 ? -6.305 44.188 -2.717 1 43.16 108 MET A CA 1
ATOM 831 C C . MET A 1 108 ? -6.754 45.594 -2.275 1 43.16 108 MET A C 1
ATOM 833 O O . MET A 1 108 ? -7.938 45.812 -2.021 1 43.16 108 MET A O 1
ATOM 837 N N . ASP A 1 109 ? -6.215 46.094 -1.263 1 41.75 109 ASP A N 1
ATOM 838 C CA . ASP A 1 109 ? -6.574 47.5 -1.136 1 41.75 109 ASP A CA 1
ATOM 839 C C . ASP A 1 109 ? -6.184 48.281 -2.387 1 41.75 109 ASP A C 1
ATOM 841 O O . ASP A 1 109 ? -5.949 49.5 -2.322 1 41.75 109 ASP A O 1
ATOM 845 N N . SER A 1 110 ? -5.766 47.719 -3.486 1 41.78 110 SER A N 1
ATOM 846 C CA . SER A 1 110 ? -5.66 48.781 -4.473 1 41.78 110 SER A CA 1
ATOM 847 C C . SER A 1 110 ? -7.008 49.469 -4.703 1 41.78 110 SER A C 1
ATOM 849 O O . SER A 1 110 ? -8.031 48.781 -4.848 1 41.78 110 SER A O 1
ATOM 851 N N . PRO A 1 111 ? -7.137 50.75 -4.508 1 44 111 PRO A N 1
ATOM 852 C CA . PRO A 1 111 ? -8.32 51.594 -4.734 1 44 111 PRO A CA 1
ATOM 853 C C . PRO A 1 111 ? -9.133 51.156 -5.941 1 44 111 PRO A C 1
ATOM 855 O O . PRO A 1 111 ? -10.32 51.469 -6.043 1 44 111 PRO A O 1
ATOM 858 N N . THR A 1 112 ? -8.523 50.844 -7.082 1 44.12 112 THR A N 1
ATOM 859 C CA . THR A 1 112 ? -9.258 50.719 -8.336 1 44.12 112 THR A CA 1
ATOM 860 C C . THR A 1 112 ? -10.016 49.406 -8.391 1 44.12 112 THR A C 1
ATOM 862 O O . THR A 1 112 ? -10.547 49.031 -9.438 1 44.12 112 THR A O 1
ATOM 865 N N . ILE A 1 113 ? -9.734 48.5 -7.5 1 43.53 113 ILE A N 1
ATOM 866 C CA . ILE A 1 113 ? -10.5 47.281 -7.691 1 43.53 113 ILE A CA 1
ATOM 867 C C . ILE A 1 113 ? -11.93 47.5 -7.207 1 43.53 113 ILE A C 1
ATOM 869 O O . ILE A 1 113 ? -12.164 48.125 -6.188 1 43.53 113 ILE A O 1
ATOM 873 N N . ASP A 1 114 ? -12.875 47.406 -8.188 1 44.31 114 ASP A N 1
ATOM 874 C CA . ASP A 1 114 ? -14.312 47.469 -7.914 1 44.31 114 ASP A CA 1
ATOM 875 C C . ASP A 1 114 ? -14.648 46.781 -6.594 1 44.31 114 ASP A C 1
ATOM 877 O O . ASP A 1 114 ? -14.227 45.656 -6.355 1 44.31 114 ASP A O 1
ATOM 881 N N . PRO A 1 115 ? -14.867 47.531 -5.512 1 44.53 115 PRO A N 1
ATOM 882 C CA . PRO A 1 115 ? -15.297 47 -4.219 1 44.53 115 PRO A CA 1
ATOM 883 C C . PRO A 1 115 ? -16.156 45.75 -4.352 1 44.53 115 PRO A C 1
ATOM 885 O O . PRO A 1 115 ? -16.312 45 -3.383 1 44.53 115 PRO A O 1
ATOM 888 N N . ASN A 1 116 ? -16.969 45.75 -5.324 1 44.25 116 ASN A N 1
ATOM 889 C CA . ASN A 1 116 ? -17.891 44.625 -5.473 1 44.25 116 ASN A CA 1
ATOM 890 C C . ASN A 1 116 ? -17.156 43.312 -5.719 1 44.25 116 ASN A C 1
ATOM 892 O O . ASN A 1 116 ? -17.781 42.25 -5.719 1 44.25 116 ASN A O 1
ATOM 896 N N . THR A 1 117 ? -16.156 43.375 -6.453 1 42.34 117 THR A N 1
ATOM 897 C CA . THR A 1 117 ? -15.438 42.125 -6.637 1 42.34 117 THR A CA 1
ATOM 898 C C . THR A 1 117 ? -14.562 41.812 -5.422 1 42.34 117 THR A C 1
ATOM 900 O O . THR A 1 117 ? -13.422 42.25 -5.34 1 42.34 117 THR A O 1
ATOM 903 N N . THR A 1 118 ? -14.891 42.281 -4.25 1 41.84 118 THR A N 1
ATOM 904 C CA . THR A 1 118 ? -14.219 41.938 -3.004 1 41.84 118 THR A CA 1
ATOM 905 C C . THR A 1 118 ? -13.812 40.469 -3.012 1 41.84 118 THR A C 1
ATOM 907 O O . THR A 1 118 ? -14.633 39.594 -2.715 1 41.84 118 THR A O 1
ATOM 910 N N . GLY A 1 119 ? -13.414 39.938 -4.156 1 43.03 119 GLY A N 1
ATOM 911 C CA . GLY A 1 119 ? -12.969 38.594 -3.939 1 43.03 119 GLY A CA 1
ATOM 912 C C . GLY A 1 119 ? -12.008 38.438 -2.771 1 43.03 119 GLY A C 1
ATOM 913 O O . GLY A 1 119 ? -10.898 38.969 -2.807 1 43.03 119 GLY A O 1
ATOM 914 N N . ASN A 1 120 ? -12.367 38.781 -1.551 1 45.25 120 ASN A N 1
ATOM 915 C CA . ASN A 1 120 ? -11.625 38.344 -0.372 1 45.25 120 ASN A CA 1
ATOM 916 C C . ASN A 1 120 ? -10.773 37.094 -0.673 1 45.25 120 ASN A C 1
ATOM 918 O O . ASN A 1 120 ? -11.297 36 -0.847 1 45.25 120 ASN A O 1
ATOM 922 N N . HIS A 1 121 ? -9.781 37.25 -1.529 1 54.78 121 HIS A N 1
ATOM 923 C CA . HIS A 1 121 ? -8.984 36.094 -1.879 1 54.78 121 HIS A CA 1
ATOM 924 C C . HIS A 1 121 ? -8.383 35.438 -0.637 1 54.78 121 HIS A C 1
ATOM 926 O O . HIS A 1 121 ? -7.395 35.938 -0.09 1 54.78 121 HIS A O 1
ATOM 932 N N . ASN A 1 122 ? -9.078 34.875 0.252 1 63.41 122 ASN A N 1
ATOM 933 C CA . ASN A 1 122 ? -8.586 34.062 1.36 1 63.41 122 ASN A CA 1
ATOM 934 C C . ASN A 1 122 ? -7.523 33.062 0.901 1 63.41 122 ASN A C 1
ATOM 936 O O . ASN A 1 122 ? -7.621 32.5 -0.192 1 63.41 122 ASN A O 1
ATOM 940 N N . ILE A 1 123 ? -6.227 33.281 1.575 1 87.06 123 ILE A N 1
ATOM 941 C CA . ILE A 1 123 ? -5.059 32.469 1.258 1 87.06 123 ILE A CA 1
ATOM 942 C C . ILE A 1 123 ? -5.141 31.125 1.999 1 87.06 123 ILE A C 1
ATOM 944 O O . ILE A 1 123 ? -5.328 31.094 3.219 1 87.06 123 ILE A O 1
ATOM 948 N N . ILE A 1 124 ? -5.207 30.125 1.312 1 95 124 ILE A N 1
ATOM 949 C CA . ILE A 1 124 ? -5.121 28.797 1.907 1 95 124 ILE A CA 1
ATOM 950 C C . ILE A 1 124 ? -3.697 28.547 2.404 1 95 124 ILE A C 1
ATOM 952 O O . ILE A 1 124 ? -2.736 28.688 1.644 1 95 124 ILE A O 1
ATOM 956 N N . VAL A 1 125 ? -3.609 28.234 3.68 1 96.31 125 VAL A N 1
ATOM 957 C CA . VAL A 1 125 ? -2.281 28.094 4.266 1 96.31 125 VAL A CA 1
ATOM 958 C C . VAL A 1 125 ? -1.995 26.625 4.57 1 96.31 125 VAL A C 1
ATOM 960 O O . VAL A 1 125 ? -0.853 26.25 4.852 1 96.31 125 VAL A O 1
ATOM 963 N N . ALA A 1 126 ? -3.043 25.781 4.512 1 97.56 126 ALA A N 1
ATOM 964 C CA . ALA A 1 126 ? -2.889 24.359 4.758 1 97.56 126 ALA A CA 1
ATOM 965 C C . ALA A 1 126 ? -4.078 23.578 4.211 1 97.56 126 ALA A C 1
ATOM 967 O O . ALA A 1 126 ? -5.133 24.156 3.938 1 97.56 126 ALA A O 1
ATOM 968 N N . PHE A 1 127 ? -3.875 22.297 4.023 1 97.38 127 PHE A N 1
ATOM 969 C CA . PHE A 1 127 ? -5.008 21.438 3.68 1 97.38 127 PHE A CA 1
ATOM 970 C C . PHE A 1 127 ? -4.711 19.984 4.012 1 97.38 127 PHE A C 1
ATOM 972 O O . PHE A 1 127 ? -3.564 19.625 4.285 1 97.38 127 PHE A O 1
ATOM 979 N N . ILE A 1 128 ? -5.746 19.203 4.043 1 97.44 128 ILE A N 1
ATOM 980 C CA . ILE A 1 128 ? -5.672 17.75 4.145 1 97.44 128 ILE A CA 1
ATOM 981 C C . ILE A 1 128 ? -6.66 17.109 3.174 1 97.44 128 ILE A C 1
ATOM 983 O O . ILE A 1 128 ? -7.789 17.578 3.027 1 97.44 128 ILE A O 1
ATOM 987 N N . SER A 1 129 ? -6.223 16.141 2.477 1 96.81 129 SER A N 1
ATOM 988 C CA . SER A 1 129 ? -7.074 15.352 1.599 1 96.81 129 SER A CA 1
ATOM 989 C C . SER A 1 129 ? -7.141 13.898 2.064 1 96.81 129 SER A C 1
ATOM 991 O O . SER A 1 129 ? -6.133 13.328 2.49 1 96.81 129 SER A O 1
ATOM 993 N N . ALA A 1 130 ? -8.352 13.344 1.954 1 97.56 130 ALA A N 1
ATOM 994 C CA . ALA A 1 130 ? -8.555 11.969 2.395 1 97.56 130 ALA A CA 1
ATOM 995 C C . ALA A 1 130 ? -9.461 11.211 1.427 1 97.56 130 ALA A C 1
ATOM 997 O O . ALA A 1 130 ? -10.273 11.812 0.721 1 97.56 130 ALA A O 1
ATOM 998 N N . LYS A 1 131 ? -9.266 9.961 1.344 1 97.5 131 LYS A N 1
ATOM 999 C CA . LYS A 1 131 ? -10.047 9.047 0.517 1 97.5 131 LYS A CA 1
ATOM 1000 C C . LYS A 1 131 ? -10.477 7.816 1.315 1 97.5 131 LYS A C 1
ATOM 1002 O O . LYS A 1 131 ? -9.695 7.277 2.102 1 97.5 131 LYS A O 1
ATOM 1007 N N . PHE A 1 132 ? -11.758 7.453 1.056 1 97.75 132 PHE A N 1
ATOM 1008 C CA . PHE A 1 132 ? -12.266 6.273 1.743 1 97.75 132 PHE A CA 1
ATOM 1009 C C . PHE A 1 132 ? -12.086 5.027 0.881 1 97.75 132 PHE A C 1
ATOM 1011 O O . PHE A 1 132 ? -12.477 5.012 -0.287 1 97.75 132 PHE A O 1
ATOM 1018 N N . SER A 1 133 ? -11.383 4.102 1.443 1 96.62 133 SER A N 1
ATOM 1019 C CA . SER A 1 133 ? -11.281 2.768 0.861 1 96.62 133 SER A CA 1
ATOM 1020 C C . SER A 1 133 ? -12.312 1.822 1.468 1 96.62 133 SER A C 1
ATOM 1022 O O . SER A 1 133 ? -12.141 1.352 2.596 1 96.62 133 SER A O 1
ATOM 1024 N N . SER A 1 134 ? -13.289 1.462 0.697 1 95.06 134 SER A N 1
ATOM 1025 C CA . SER A 1 134 ? -14.422 0.718 1.228 1 95.06 134 SER A CA 1
ATOM 1026 C C . SER A 1 134 ? -14.062 -0.741 1.479 1 95.06 134 SER A C 1
ATOM 1028 O O . SER A 1 134 ? -14.617 -1.381 2.373 1 95.06 134 SER A O 1
ATOM 1030 N N . TRP A 1 135 ? -13.117 -1.286 0.734 1 93 135 TRP A N 1
ATOM 1031 C CA . TRP A 1 135 ? -12.852 -2.719 0.813 1 93 135 TRP A CA 1
ATOM 1032 C C . TRP A 1 135 ? -12.242 -3.086 2.162 1 93 135 TRP A C 1
ATOM 1034 O O . TRP A 1 135 ? -12.43 -4.203 2.652 1 93 135 TRP A O 1
ATOM 1044 N N . ASN A 1 136 ? -11.617 -2.148 2.838 1 96.56 136 ASN A N 1
ATOM 1045 C CA . ASN A 1 136 ? -11.023 -2.479 4.129 1 96.56 136 ASN A CA 1
ATOM 1046 C C . ASN A 1 136 ? -11.328 -1.411 5.176 1 96.56 136 ASN A C 1
ATOM 1048 O O . ASN A 1 136 ? -10.57 -1.246 6.133 1 96.56 136 ASN A O 1
ATOM 1052 N N . SER A 1 137 ? -12.367 -0.54 4.867 1 97 137 SER A N 1
ATOM 1053 C CA . SER A 1 137 ? -12.875 0.456 5.801 1 97 137 SER A CA 1
ATOM 1054 C C . SER A 1 137 ? -11.773 1.407 6.258 1 97 137 SER A C 1
ATOM 1056 O O . SER A 1 137 ? -11.695 1.756 7.438 1 97 137 SER A O 1
ATOM 1058 N N . ARG A 1 138 ? -10.938 1.766 5.395 1 98.31 138 ARG A N 1
ATOM 1059 C CA . ARG A 1 138 ? -9.758 2.582 5.676 1 98.31 138 ARG A CA 1
ATOM 1060 C C . ARG A 1 138 ? -9.945 4.008 5.16 1 98.31 138 ARG A C 1
ATOM 1062 O O . ARG A 1 138 ? -10.352 4.211 4.016 1 98.31 138 ARG A O 1
ATOM 1069 N N . LEU A 1 139 ? -9.781 4.965 6.078 1 98.25 139 LEU A N 1
ATOM 1070 C CA . LEU A 1 139 ? -9.633 6.348 5.633 1 98.25 139 LEU A CA 1
ATOM 1071 C C . LEU A 1 139 ? -8.172 6.676 5.348 1 98.25 139 LEU A C 1
ATOM 1073 O O . LEU A 1 139 ? -7.344 6.68 6.262 1 98.25 139 LEU A O 1
ATOM 1077 N N . ILE A 1 140 ? -7.867 6.938 4.141 1 98.62 140 ILE A N 1
ATOM 1078 C CA . ILE A 1 140 ? -6.496 7.195 3.713 1 98.62 140 ILE A CA 1
ATOM 1079 C C . ILE A 1 140 ? -6.25 8.703 3.658 1 98.62 140 ILE A C 1
ATOM 1081 O O . ILE A 1 140 ? -6.93 9.422 2.926 1 98.62 140 ILE A O 1
ATOM 1085 N N . ILE A 1 141 ? -5.324 9.18 4.469 1 98 141 ILE A N 1
ATOM 1086 C CA . ILE A 1 141 ? -4.832 10.539 4.277 1 98 141 ILE A CA 1
ATOM 1087 C C . ILE A 1 141 ? -3.887 10.578 3.076 1 98 141 ILE A C 1
ATOM 1089 O O . ILE A 1 141 ? -2.764 10.078 3.146 1 98 141 ILE A O 1
ATOM 1093 N N . THR A 1 142 ? -4.355 11.195 2.049 1 96.5 142 THR A N 1
ATOM 1094 C CA . THR A 1 142 ? -3.605 11.148 0.8 1 96.5 142 THR A CA 1
ATOM 1095 C C . THR A 1 142 ? -2.615 12.312 0.725 1 96.5 142 THR A C 1
ATOM 1097 O O . THR A 1 142 ? -1.601 12.219 0.032 1 96.5 142 THR A O 1
ATOM 1100 N N . ASP A 1 143 ? -2.959 13.414 1.383 1 94.75 143 ASP A N 1
ATOM 1101 C CA . ASP A 1 143 ? -2.107 14.602 1.357 1 94.75 143 ASP A CA 1
ATOM 1102 C C . ASP A 1 143 ? -2.369 15.492 2.568 1 94.75 143 ASP A C 1
ATOM 1104 O O . ASP A 1 143 ? -3.508 15.609 3.029 1 94.75 143 ASP A O 1
ATOM 1108 N N . ILE A 1 144 ? -1.357 16.047 3.08 1 96.56 144 ILE A N 1
ATOM 1109 C CA . ILE A 1 144 ? -1.438 17.078 4.105 1 96.56 144 ILE A CA 1
ATOM 1110 C C . ILE A 1 144 ? -0.279 18.062 3.947 1 96.56 144 ILE A C 1
ATOM 1112 O O . ILE A 1 144 ? 0.885 17.656 3.904 1 96.56 144 ILE A O 1
ATOM 1116 N N . GLU A 1 145 ? -0.628 19.281 3.721 1 95.69 145 GLU A N 1
ATOM 1117 C CA . GLU A 1 145 ? 0.371 20.328 3.531 1 95.69 145 GLU A CA 1
ATOM 1118 C C . GLU A 1 145 ? 0.074 21.531 4.41 1 95.69 145 GLU A C 1
ATOM 1120 O O . GLU A 1 145 ? -1.08 21.953 4.531 1 95.69 145 GLU A O 1
ATOM 1125 N N . ILE A 1 146 ? 1.083 22 5.035 1 96.38 146 ILE A N 1
ATOM 1126 C CA . ILE A 1 146 ? 0.995 23.203 5.867 1 96.38 146 ILE A CA 1
ATOM 1127 C C . ILE A 1 146 ? 2.129 24.156 5.512 1 96.38 146 ILE A C 1
ATOM 1129 O O . ILE A 1 146 ? 3.301 23.781 5.531 1 96.38 146 ILE A O 1
ATOM 1133 N N . ASN A 1 147 ? 1.794 25.328 5.199 1 94.81 147 ASN A N 1
ATOM 1134 C CA . ASN A 1 147 ? 2.795 26.375 4.988 1 94.81 147 ASN A CA 1
ATOM 1135 C C . ASN A 1 147 ? 3.77 26.453 6.16 1 94.81 147 ASN A C 1
ATOM 1137 O O . ASN A 1 147 ? 3.354 26.438 7.32 1 94.81 147 ASN A O 1
ATOM 1141 N N . PRO A 1 148 ? 5.055 26.547 5.852 1 94.44 148 PRO A N 1
ATOM 1142 C CA . PRO A 1 148 ? 6.066 26.547 6.91 1 94.44 148 PRO A CA 1
ATOM 1143 C C . PRO A 1 148 ? 5.828 27.625 7.957 1 94.44 148 PRO A C 1
ATOM 1145 O O . PRO A 1 148 ? 6.102 27.422 9.141 1 94.44 148 PRO A O 1
ATOM 1148 N N . LEU A 1 149 ? 5.285 28.75 7.578 1 93.25 149 LEU A N 1
ATOM 1149 C CA . LEU A 1 149 ? 5.062 29.875 8.484 1 93.25 149 LEU A CA 1
ATOM 1150 C C . LEU A 1 149 ? 3.953 29.547 9.484 1 93.25 149 LEU A C 1
ATOM 1152 O O . LEU A 1 149 ? 3.803 30.234 10.492 1 93.25 149 LEU A O 1
ATOM 1156 N N . TYR A 1 150 ? 3.205 28.531 9.195 1 94.81 150 TYR A N 1
ATOM 1157 C CA . TYR A 1 150 ? 2.045 28.203 10.023 1 94.81 150 TYR A CA 1
ATOM 1158 C C . TYR A 1 150 ? 2.236 26.875 10.742 1 94.81 150 TYR A C 1
ATOM 1160 O O . TYR A 1 150 ? 1.292 26.344 11.328 1 94.81 150 TYR A O 1
ATOM 1168 N N . ARG A 1 151 ? 3.402 26.297 10.711 1 94.75 151 ARG A N 1
ATOM 1169 C CA . ARG A 1 151 ? 3.67 25 11.328 1 94.75 151 ARG A CA 1
ATOM 1170 C C . ARG A 1 151 ? 3.924 25.141 12.828 1 94.75 151 ARG A C 1
ATOM 1172 O O . ARG A 1 151 ? 4.145 26.25 13.32 1 94.75 151 ARG A O 1
ATOM 1179 N N . ARG A 1 152 ? 3.75 24.094 13.508 1 93 152 ARG A N 1
ATOM 1180 C CA . ARG A 1 152 ? 3.971 24 14.945 1 93 152 ARG A CA 1
ATOM 1181 C C . ARG A 1 152 ? 2.984 24.891 15.703 1 93 152 ARG A C 1
ATOM 1183 O O . ARG A 1 152 ? 3.338 25.484 16.719 1 93 152 ARG A O 1
ATOM 1190 N N . GLN A 1 153 ? 1.806 25.047 15.164 1 93.56 153 GLN A N 1
ATOM 1191 C CA . GLN A 1 153 ? 0.75 25.844 15.789 1 93.56 153 GLN A CA 1
ATOM 1192 C C . GLN A 1 153 ? -0.511 25 16 1 93.56 153 GLN A C 1
ATOM 1194 O O . GLN A 1 153 ? -1.589 25.547 16.234 1 93.56 153 GLN A O 1
ATOM 1199 N N . GLY A 1 154 ? -0.401 23.719 15.789 1 95 154 GLY A N 1
ATOM 1200 C CA . GLY A 1 154 ? -1.517 22.828 16.062 1 95 154 GLY A CA 1
ATOM 1201 C C . GLY A 1 154 ? -2.408 22.609 14.844 1 95 154 GLY A C 1
ATOM 1202 O O . GLY A 1 154 ? -3.371 21.844 14.906 1 95 154 GLY A O 1
ATOM 1203 N N . ILE A 1 155 ? -2.113 23.203 13.742 1 96.75 155 ILE A N 1
ATOM 1204 C CA . ILE A 1 155 ? -2.936 23.125 12.539 1 96.75 155 ILE A CA 1
ATOM 1205 C C . ILE A 1 155 ? -2.994 21.688 12.047 1 96.75 155 ILE A C 1
ATOM 1207 O O . ILE A 1 155 ? -4.066 21.172 11.703 1 96.75 155 ILE A O 1
ATOM 1211 N N . GLY A 1 156 ? -1.815 20.984 12.047 1 97.19 156 GLY A N 1
ATOM 1212 C CA . GLY A 1 156 ? -1.776 19.594 11.609 1 97.19 156 GLY A CA 1
ATOM 1213 C C . GLY A 1 156 ? -2.654 18.688 12.453 1 97.19 156 GLY A C 1
ATOM 1214 O O . GLY A 1 156 ? -3.4 17.859 11.906 1 97.19 156 GLY A O 1
ATOM 1215 N N . ARG A 1 157 ? -2.613 18.859 13.672 1 96.88 157 ARG A N 1
ATOM 1216 C CA . ARG A 1 157 ? -3.43 18.078 14.594 1 96.88 157 ARG A CA 1
ATOM 1217 C C . ARG A 1 157 ? -4.914 18.312 14.344 1 96.88 157 ARG A C 1
ATOM 1219 O O . ARG A 1 157 ? -5.699 17.359 14.297 1 96.88 157 ARG A O 1
ATOM 1226 N N . ASN A 1 158 ? -5.262 19.547 14.219 1 96.69 158 ASN A N 1
ATOM 1227 C CA . ASN A 1 158 ? -6.656 19.875 13.953 1 96.69 158 ASN A CA 1
ATOM 1228 C C . ASN A 1 158 ? -7.133 19.297 12.625 1 96.69 158 ASN A C 1
ATOM 1230 O O . ASN A 1 158 ? -8.242 18.75 12.539 1 96.69 158 ASN A O 1
ATOM 1234 N N . LEU A 1 159 ? -6.277 19.406 11.617 1 97.88 159 LEU A N 1
ATOM 1235 C CA . LEU A 1 159 ? -6.641 18.875 10.305 1 97.88 159 LEU A CA 1
ATOM 1236 C C . LEU A 1 159 ? -6.895 17.375 10.391 1 97.88 159 LEU A C 1
ATOM 1238 O O . LEU A 1 159 ? -7.871 16.875 9.828 1 97.88 159 LEU A O 1
ATOM 1242 N N . ILE A 1 160 ? -6.035 16.641 11.094 1 98 160 ILE A N 1
ATOM 1243 C CA . ILE A 1 160 ? -6.195 15.203 11.258 1 98 160 ILE A CA 1
ATOM 1244 C C . ILE A 1 160 ? -7.496 14.914 12 1 98 160 ILE A C 1
ATOM 1246 O O . ILE A 1 160 ? -8.266 14.039 11.602 1 98 160 ILE A O 1
ATOM 1250 N N . ARG A 1 161 ? -7.812 15.633 13.008 1 96.56 161 ARG A N 1
ATOM 1251 C CA . ARG A 1 161 ? -9.039 15.438 13.773 1 96.56 161 ARG A CA 1
ATOM 1252 C C . ARG A 1 161 ? -10.273 15.672 12.914 1 96.56 161 ARG A C 1
ATOM 1254 O O . ARG A 1 161 ? -11.234 14.906 12.961 1 96.56 161 ARG A O 1
ATOM 1261 N N . PHE A 1 162 ? -10.227 16.75 12.164 1 96.75 162 PHE A N 1
ATOM 1262 C CA . PHE A 1 162 ? -11.344 17.031 11.273 1 96.75 162 PHE A CA 1
ATOM 1263 C C . PHE A 1 162 ? -11.516 15.898 10.258 1 96.75 162 PHE A C 1
ATOM 1265 O O . PHE A 1 162 ? -12.641 15.484 9.977 1 96.75 162 PHE A O 1
ATOM 1272 N N . ALA A 1 163 ? -10.391 15.453 9.68 1 96.88 163 ALA A N 1
ATOM 1273 C CA . ALA A 1 163 ? -10.461 14.375 8.695 1 96.88 163 ALA A CA 1
ATOM 1274 C C . ALA A 1 163 ? -11.062 13.109 9.305 1 96.88 163 ALA A C 1
ATOM 1276 O O . ALA A 1 163 ? -11.922 12.469 8.703 1 96.88 163 ALA A O 1
ATOM 1277 N N . GLU A 1 164 ? -10.617 12.805 10.5 1 97.06 164 GLU A N 1
ATOM 1278 C CA . GLU A 1 164 ? -11.133 11.633 11.188 1 97.06 164 GLU A CA 1
ATOM 1279 C C . GLU A 1 164 ? -12.633 11.75 11.438 1 97.06 164 GLU A C 1
ATOM 1281 O O . GLU A 1 164 ? -13.391 10.828 11.133 1 97.06 164 GLU A O 1
ATOM 1286 N N . ARG A 1 165 ? -13.031 12.805 11.914 1 95.62 165 ARG A N 1
ATOM 1287 C CA . ARG A 1 165 ? -14.43 13.008 12.258 1 95.62 165 ARG A CA 1
ATOM 1288 C C . ARG A 1 165 ? -15.305 12.992 11.008 1 95.62 165 ARG A C 1
ATOM 1290 O O . ARG A 1 165 ? -16.359 12.352 10.992 1 95.62 165 ARG A O 1
ATOM 1297 N N . LEU A 1 166 ? -14.891 13.711 10.031 1 95.5 166 LEU A N 1
ATOM 1298 C CA . LEU A 1 166 ? -15.648 13.742 8.781 1 95.5 166 LEU A CA 1
ATOM 1299 C C . LEU A 1 166 ? -15.742 12.352 8.172 1 95.5 166 LEU A C 1
ATOM 1301 O O . LEU A 1 166 ? -16.812 11.938 7.711 1 95.5 166 LEU A O 1
ATOM 1305 N N . GLY A 1 167 ? -14.602 11.695 8.133 1 96.19 167 GLY A N 1
ATOM 1306 C CA . GLY A 1 167 ? -14.578 10.344 7.59 1 96.19 167 GLY A CA 1
ATOM 1307 C C . GLY A 1 167 ? -15.523 9.398 8.305 1 96.19 167 GLY A C 1
ATOM 1308 O O . GLY A 1 167 ? -16.328 8.719 7.668 1 96.19 167 GLY A O 1
ATOM 1309 N N . VAL A 1 168 ? -15.492 9.414 9.609 1 95.38 168 VAL A N 1
ATOM 1310 C CA . VAL A 1 168 ? -16.281 8.5 10.422 1 95.38 168 VAL A CA 1
ATOM 1311 C C . VAL A 1 168 ? -17.766 8.844 10.297 1 95.38 168 VAL A C 1
ATOM 1313 O O . VAL A 1 168 ? -18.625 7.953 10.305 1 95.38 168 VAL A O 1
ATOM 1316 N N . ALA A 1 169 ? -18.047 10.07 10.133 1 94.25 169 ALA A N 1
ATOM 1317 C CA . ALA A 1 169 ? -19.438 10.508 9.984 1 94.25 169 ALA A CA 1
ATOM 1318 C C . ALA A 1 169 ? -20 10.055 8.641 1 94.25 169 ALA A C 1
ATOM 1320 O O . ALA A 1 169 ? -21.203 9.773 8.523 1 94.25 169 ALA A O 1
ATOM 1321 N N . ARG A 1 170 ? -19.172 9.945 7.637 1 94.81 170 ARG A N 1
ATOM 1322 C CA . ARG A 1 170 ? -19.625 9.703 6.273 1 94.81 170 ARG A CA 1
ATOM 1323 C C . ARG A 1 170 ? -19.578 8.219 5.93 1 94.81 170 ARG A C 1
ATOM 1325 O O . ARG A 1 170 ? -20.359 7.738 5.109 1 94.81 170 ARG A O 1
ATOM 1332 N N . TRP A 1 171 ? -18.594 7.559 6.484 1 96.25 171 TRP A N 1
ATOM 1333 C CA . TRP A 1 171 ? -18.328 6.184 6.074 1 96.25 171 TRP A CA 1
ATOM 1334 C C . TRP A 1 171 ? -18.078 5.293 7.285 1 96.25 171 TRP A C 1
ATOM 1336 O O . TRP A 1 171 ? -17.812 5.789 8.383 1 96.25 171 TRP A O 1
ATOM 1346 N N . PRO A 1 172 ? -18.172 3.988 7.148 1 96.19 172 PRO A N 1
ATOM 1347 C CA . PRO A 1 172 ? -17.828 3.059 8.227 1 96.19 172 PRO A CA 1
ATOM 1348 C C . PRO A 1 172 ? -16.312 2.869 8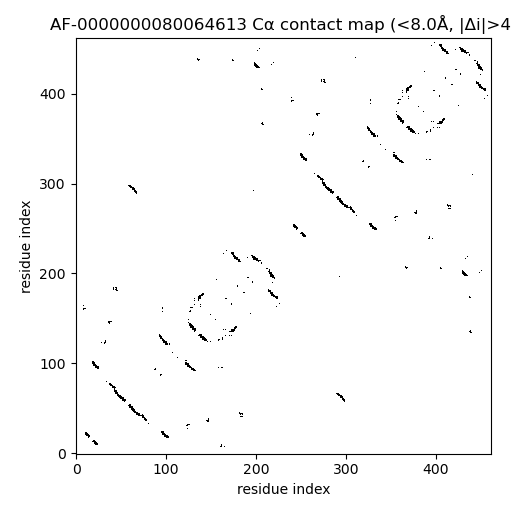.367 1 96.19 172 PRO A C 1
ATOM 1350 O O . PRO A 1 172 ? -15.805 1.76 8.18 1 96.19 172 PRO A O 1
ATOM 1353 N N . VAL A 1 173 ? -15.695 3.867 8.781 1 97.44 173 VAL A N 1
ATOM 1354 C CA . VAL A 1 173 ? -14.242 3.875 8.914 1 97.44 173 VAL A CA 1
ATOM 1355 C C . VAL A 1 173 ? -13.836 3.113 10.18 1 97.44 173 VAL A C 1
ATOM 1357 O O . VAL A 1 173 ? -14.367 3.369 11.258 1 97.44 173 VAL A O 1
ATOM 1360 N N . ARG A 1 174 ? -12.898 2.223 9.992 1 97.31 174 ARG A N 1
ATOM 1361 C CA . ARG A 1 174 ? -12.359 1.477 11.125 1 97.31 174 ARG A CA 1
ATOM 1362 C C . ARG A 1 174 ? -10.984 2.01 11.531 1 97.31 174 ARG A C 1
ATOM 1364 O O . ARG A 1 174 ? -10.602 1.918 12.695 1 97.31 174 ARG A O 1
ATOM 1371 N N . HIS A 1 175 ? -10.289 2.473 10.539 1 98.06 175 HIS A N 1
ATOM 1372 C CA . HIS A 1 175 ? -8.945 2.975 10.828 1 98.06 175 HIS A CA 1
ATOM 1373 C C . HIS A 1 175 ? -8.531 4.043 9.82 1 98.06 175 HIS A C 1
ATOM 1375 O O . HIS A 1 175 ? -9.086 4.117 8.727 1 98.06 175 HIS A O 1
ATOM 1381 N N . VAL A 1 176 ? -7.633 4.895 10.273 1 98.62 176 VAL A N 1
ATOM 1382 C CA . VAL A 1 176 ? -7.004 5.922 9.453 1 98.62 176 VAL A CA 1
ATOM 1383 C C . VAL A 1 176 ? -5.578 5.508 9.102 1 98.62 176 VAL A C 1
ATOM 1385 O O . VAL A 1 176 ? -4.883 4.898 9.922 1 98.62 176 VAL A O 1
ATOM 1388 N N . TRP A 1 177 ? -5.188 5.797 7.91 1 98.69 177 TRP A N 1
ATOM 1389 C CA . TRP A 1 177 ? -3.904 5.336 7.387 1 98.69 177 TRP A CA 1
ATOM 1390 C C . TRP A 1 177 ? -3.229 6.426 6.559 1 98.69 177 TRP A C 1
ATOM 1392 O O . TRP A 1 177 ? -3.9 7.219 5.898 1 98.69 177 TRP A O 1
ATOM 1402 N N . LEU A 1 178 ? -1.926 6.484 6.613 1 98.5 178 LEU A N 1
ATOM 1403 C CA . LEU A 1 178 ? -1.18 7.387 5.742 1 98.5 178 LEU A CA 1
ATOM 1404 C C . LEU A 1 178 ? 0.175 6.793 5.375 1 98.5 178 LEU A C 1
ATOM 1406 O O . LEU A 1 178 ? 0.639 5.848 6.02 1 98.5 178 LEU A O 1
ATOM 1410 N N . GLU A 1 179 ? 0.715 7.254 4.32 1 98 179 GLU A N 1
ATOM 1411 C CA . GLU A 1 179 ? 2.051 6.949 3.814 1 98 179 GLU A CA 1
ATOM 1412 C C . GLU A 1 179 ? 2.969 8.164 3.912 1 98 179 GLU A C 1
ATOM 1414 O O . GLU A 1 179 ? 2.586 9.266 3.527 1 98 179 GLU A O 1
ATOM 1419 N N . VAL A 1 180 ? 4.176 7.988 4.449 1 97.31 180 VAL A N 1
ATOM 1420 C CA . VAL A 1 180 ? 5.121 9.078 4.629 1 97.31 180 VAL A CA 1
ATOM 1421 C C . VAL A 1 180 ? 6.535 8.602 4.312 1 97.31 180 VAL A C 1
ATOM 1423 O O . VAL A 1 180 ? 6.902 7.469 4.648 1 97.31 180 VAL A O 1
ATOM 1426 N N . SER A 1 181 ? 7.289 9.477 3.693 1 97.12 181 SER A N 1
ATOM 1427 C CA . SER A 1 181 ? 8.68 9.148 3.395 1 97.12 181 SER A CA 1
ATOM 1428 C C . SER A 1 181 ? 9.508 9.047 4.672 1 97.12 181 SER A C 1
ATOM 1430 O O . SER A 1 181 ? 9.328 9.836 5.598 1 97.12 181 SER A O 1
ATOM 1432 N N . ASN A 1 182 ? 10.492 8.141 4.625 1 96.56 182 ASN A N 1
ATOM 1433 C CA . ASN A 1 182 ? 11.383 7.934 5.762 1 96.56 182 ASN A CA 1
ATOM 1434 C C . ASN A 1 182 ? 12.172 9.195 6.098 1 96.56 182 ASN A C 1
ATOM 1436 O O . ASN A 1 182 ? 12.656 9.352 7.219 1 96.56 182 ASN A O 1
ATOM 1440 N N . VAL A 1 183 ? 12.32 10.094 5.168 1 96.75 183 VAL A N 1
ATOM 1441 C CA . VAL A 1 183 ? 13.156 11.266 5.406 1 96.75 183 VAL A CA 1
ATOM 1442 C C . VAL A 1 183 ? 12.336 12.367 6.078 1 96.75 183 VAL A C 1
ATOM 1444 O O . VAL A 1 183 ? 12.891 13.359 6.559 1 96.75 183 VAL A O 1
ATOM 1447 N N . ASN A 1 184 ? 11.055 12.25 6.059 1 96.25 184 ASN A N 1
ATOM 1448 C CA . ASN A 1 184 ? 10.203 13.258 6.684 1 96.25 184 ASN A CA 1
ATOM 1449 C C . ASN A 1 184 ? 10.062 13.023 8.188 1 96.25 184 ASN A C 1
ATOM 1451 O O . ASN A 1 184 ? 8.953 12.812 8.68 1 96.25 184 ASN A O 1
ATOM 1455 N N . TYR A 1 185 ? 11.164 13.102 8.828 1 95.19 185 TYR A N 1
ATOM 1456 C CA . TYR A 1 185 ? 11.266 12.836 10.258 1 95.19 185 TYR A CA 1
ATOM 1457 C C . TYR A 1 185 ? 10.312 13.727 11.047 1 95.19 185 TYR A C 1
ATOM 1459 O O . TYR A 1 185 ? 9.578 13.242 11.914 1 95.19 185 TYR A O 1
ATOM 1467 N N . PRO A 1 186 ? 10.242 15.008 10.727 1 94.12 186 PRO A N 1
ATOM 1468 C CA . PRO A 1 186 ? 9.344 15.859 11.5 1 94.12 186 PRO A CA 1
ATOM 1469 C C . PRO A 1 186 ? 7.883 15.422 11.398 1 94.12 186 PRO A C 1
ATOM 1471 O O . PRO A 1 186 ? 7.156 15.438 12.398 1 94.12 186 PRO A O 1
ATOM 1474 N N . ALA A 1 187 ? 7.418 15.062 10.203 1 95.88 187 ALA A N 1
ATOM 1475 C CA . ALA A 1 187 ? 6.035 14.617 10.039 1 95.88 187 ALA A CA 1
ATOM 1476 C C . ALA A 1 187 ? 5.777 13.336 10.828 1 95.88 187 ALA A C 1
ATOM 1478 O O . ALA A 1 187 ? 4.746 13.203 11.492 1 95.88 187 ALA A O 1
ATOM 1479 N N . ILE A 1 188 ? 6.68 12.414 10.758 1 95.5 188 ILE A N 1
ATOM 1480 C CA . ILE A 1 188 ? 6.539 11.141 11.445 1 95.5 188 ILE A CA 1
ATOM 1481 C C . ILE A 1 188 ? 6.406 11.375 12.945 1 95.5 188 ILE A C 1
ATOM 1483 O O . ILE A 1 188 ? 5.531 10.797 13.602 1 95.5 188 ILE A O 1
ATOM 1487 N N . GLN A 1 189 ? 7.227 12.242 13.477 1 93 189 GLN A N 1
ATOM 1488 C CA . GLN A 1 189 ? 7.137 12.578 14.891 1 93 189 GLN A CA 1
ATOM 1489 C C . GLN A 1 189 ? 5.77 13.172 15.227 1 93 189 GLN A C 1
ATOM 1491 O O . GLN A 1 189 ? 5.184 12.844 16.266 1 93 189 GLN A O 1
ATOM 1496 N N . SER A 1 190 ? 5.355 14.031 14.375 1 95.19 190 SER A N 1
ATOM 1497 C CA . SER A 1 190 ? 4.055 14.648 14.594 1 95.19 190 SER A CA 1
ATOM 1498 C C . SER A 1 190 ? 2.938 13.609 14.602 1 95.19 190 SER A C 1
ATOM 1500 O O . SER A 1 190 ? 2.051 13.648 15.453 1 95.19 190 SER A O 1
ATOM 1502 N N . TYR A 1 191 ? 2.984 12.656 13.617 1 96.38 191 TYR A N 1
ATOM 1503 C CA . TYR A 1 191 ? 1.955 11.625 13.523 1 96.38 191 TYR A CA 1
ATOM 1504 C C . TYR A 1 191 ? 1.967 10.734 14.766 1 96.38 191 TYR A C 1
ATOM 1506 O O . TYR A 1 191 ? 0.91 10.352 15.273 1 96.38 191 TYR A O 1
ATOM 1514 N N . LEU A 1 192 ? 3.152 10.414 15.242 1 93.19 192 LEU A N 1
ATOM 1515 C CA . LEU A 1 192 ? 3.271 9.617 16.453 1 93.19 192 LEU A CA 1
ATOM 1516 C C . LEU A 1 192 ? 2.609 10.328 17.641 1 93.19 192 LEU A C 1
ATOM 1518 O O . LEU A 1 192 ? 1.866 9.711 18.406 1 93.19 192 LEU A O 1
ATOM 1522 N N . LYS A 1 193 ? 2.811 11.586 17.734 1 93.06 193 LYS A N 1
ATOM 1523 C CA . LYS A 1 193 ? 2.23 12.375 18.812 1 93.06 193 LYS A CA 1
ATOM 1524 C C . LYS A 1 193 ? 0.71 12.438 18.688 1 93.06 193 LYS A C 1
ATOM 1526 O O . LYS A 1 193 ? 0.011 12.648 19.688 1 93.06 193 LYS A O 1
ATOM 1531 N N . MET A 1 194 ? 0.235 12.281 17.469 1 95.25 194 MET A N 1
ATOM 1532 C CA . MET A 1 194 ? -1.201 12.367 17.219 1 95.25 194 MET A CA 1
ATOM 1533 C C . MET A 1 194 ? -1.868 11.008 17.422 1 95.25 194 MET A C 1
ATOM 1535 O O . MET A 1 194 ? -3.057 10.852 17.141 1 95.25 194 MET A O 1
ATOM 1539 N N . GLY A 1 195 ? -1.115 9.977 17.797 1 94.5 195 GLY A N 1
ATOM 1540 C CA . GLY A 1 195 ? -1.689 8.688 18.141 1 94.5 195 GLY A CA 1
ATOM 1541 C C . GLY A 1 195 ? -1.529 7.645 17.047 1 94.5 195 GLY A C 1
ATOM 1542 O O . GLY A 1 195 ? -2.004 6.516 17.188 1 94.5 195 GLY A O 1
ATOM 1543 N N . PHE A 1 196 ? -0.853 8.016 15.977 1 95.94 196 PHE A N 1
ATOM 1544 C CA . PHE A 1 196 ? -0.554 7.02 14.961 1 95.94 196 PHE A CA 1
ATOM 1545 C C . PHE A 1 196 ? 0.525 6.055 15.438 1 95.94 196 PHE A C 1
ATOM 1547 O O . PHE A 1 196 ? 1.368 6.422 16.266 1 95.94 196 PHE A O 1
ATOM 1554 N N . LYS A 1 197 ? 0.431 4.883 14.898 1 93.19 197 LYS A N 1
ATOM 1555 C CA . LYS A 1 197 ? 1.47 3.871 15.062 1 93.19 197 LYS A CA 1
ATOM 1556 C C . LYS A 1 197 ? 2.023 3.426 13.711 1 93.19 197 LYS A C 1
ATOM 1558 O O . LYS A 1 197 ? 1.389 3.635 12.68 1 93.19 197 LYS A O 1
ATOM 1563 N N . THR A 1 198 ? 3.205 2.83 13.75 1 92.56 198 THR A N 1
ATOM 1564 C CA . THR A 1 198 ? 3.756 2.289 12.516 1 92.56 198 THR A CA 1
ATOM 1565 C C . THR A 1 198 ? 3.004 1.028 12.094 1 92.56 198 THR A C 1
ATOM 1567 O O . THR A 1 198 ? 2.816 0.114 12.898 1 92.56 198 THR A O 1
ATOM 1570 N N . ALA A 1 199 ? 2.535 1.038 10.953 1 94.62 199 ALA A N 1
ATOM 1571 C CA . ALA A 1 199 ? 1.859 -0.131 10.391 1 94.62 199 ALA A CA 1
ATOM 1572 C C . ALA A 1 199 ? 2.83 -0.998 9.594 1 94.62 199 ALA A C 1
ATOM 1574 O O . ALA A 1 199 ? 2.617 -2.203 9.453 1 94.62 199 ALA A O 1
ATOM 1575 N N . GLY A 1 200 ? 3.762 -0.398 9.039 1 94.5 200 GLY A N 1
ATOM 1576 C CA . GLY A 1 200 ? 4.707 -1.102 8.18 1 94.5 200 GLY A CA 1
ATOM 1577 C C . GLY A 1 200 ? 5.477 -0.18 7.258 1 94.5 200 GLY A C 1
ATOM 1578 O O . GLY A 1 200 ? 5.695 0.991 7.578 1 94.5 200 GLY A O 1
ATOM 1579 N N . LEU A 1 201 ? 5.992 -0.727 6.145 1 95.62 201 LEU A N 1
ATOM 1580 C CA . LEU A 1 201 ? 6.797 0.034 5.195 1 95.62 201 LEU A CA 1
ATOM 1581 C C . LEU A 1 201 ? 6.867 -0.679 3.848 1 95.62 201 LEU A C 1
ATOM 1583 O O . LEU A 1 201 ? 6.418 -1.82 3.721 1 95.62 201 LEU A O 1
ATOM 1587 N N . ASP A 1 202 ? 7.285 -0.036 2.904 1 97.12 202 ASP A N 1
ATOM 1588 C CA . ASP A 1 202 ? 7.605 -0.558 1.58 1 97.12 202 ASP A CA 1
ATOM 1589 C C . ASP A 1 202 ? 8.844 0.127 1.004 1 97.12 202 ASP A C 1
ATOM 1591 O O . ASP A 1 202 ? 8.797 1.309 0.654 1 97.12 202 ASP A O 1
ATOM 1595 N N . VAL A 1 203 ? 9.953 -0.579 0.826 1 95.62 203 VAL A N 1
ATOM 1596 C CA . VAL A 1 203 ? 11.219 -0 0.387 1 95.62 203 VAL A CA 1
ATOM 1597 C C . VAL A 1 203 ? 11.195 0.199 -1.126 1 95.62 203 VAL A C 1
ATOM 1599 O O . VAL A 1 203 ? 12.055 0.896 -1.678 1 95.62 203 VAL A O 1
ATOM 1602 N N . SER A 1 204 ? 10.211 -0.39 -1.772 1 97 204 SER A N 1
ATOM 1603 C CA . SER A 1 204 ? 10.188 -0.356 -3.23 1 97 204 SER A CA 1
ATOM 1604 C C . SER A 1 204 ? 9.211 0.695 -3.746 1 97 204 SER A C 1
ATOM 1606 O O . SER A 1 204 ? 9.156 0.963 -4.945 1 97 204 SER A O 1
ATOM 1608 N N . LEU A 1 205 ? 8.461 1.335 -2.838 1 98.06 205 LEU A N 1
ATOM 1609 C CA . LEU A 1 205 ? 7.328 2.152 -3.252 1 98.06 205 LEU A CA 1
ATOM 1610 C C . LEU A 1 205 ? 7.781 3.297 -4.152 1 98.06 205 LEU A C 1
ATOM 1612 O O . LEU A 1 205 ? 7.098 3.639 -5.117 1 98.06 205 LEU A O 1
ATOM 1616 N N . TYR A 1 206 ? 8.938 3.854 -3.859 1 96.56 206 TYR A N 1
ATOM 1617 C CA . TYR A 1 206 ? 9.312 5.082 -4.555 1 96.56 206 TYR A CA 1
ATOM 1618 C C . TYR A 1 206 ? 10.297 4.793 -5.68 1 96.56 206 TYR A C 1
ATOM 1620 O O . TYR A 1 206 ? 10.852 5.719 -6.277 1 96.56 206 TYR A O 1
ATOM 1628 N N . VAL A 1 207 ? 10.602 3.537 -5.949 1 95.56 207 VAL A N 1
ATOM 1629 C CA . VAL A 1 207 ? 11.453 3.195 -7.082 1 95.56 207 VAL A CA 1
ATOM 1630 C C . VAL A 1 207 ? 10.828 3.713 -8.375 1 95.56 207 VAL A C 1
ATOM 1632 O O . VAL A 1 207 ? 9.625 3.566 -8.594 1 95.56 207 VAL A O 1
ATOM 1635 N N . GLY A 1 208 ? 11.609 4.34 -9.211 1 92.75 208 GLY A N 1
ATOM 1636 C CA . GLY A 1 208 ? 11.117 4.871 -10.469 1 92.75 208 GLY A CA 1
ATOM 1637 C C . GLY A 1 208 ? 10.57 6.281 -10.344 1 92.75 208 GLY A C 1
ATOM 1638 O O . GLY A 1 208 ? 10.016 6.824 -11.305 1 92.75 208 GLY A O 1
ATOM 1639 N N . THR A 1 209 ? 10.625 6.887 -9.148 1 94.19 209 THR A N 1
ATOM 1640 C CA . THR A 1 209 ? 10.156 8.242 -8.914 1 94.19 209 THR A CA 1
ATOM 1641 C C . THR A 1 209 ? 11.312 9.172 -8.555 1 94.19 209 THR A C 1
ATOM 1643 O O . THR A 1 209 ? 12.438 8.711 -8.344 1 94.19 209 THR A O 1
ATOM 1646 N N . PRO A 1 210 ? 11.062 10.461 -8.438 1 92.69 210 PRO A N 1
ATOM 1647 C CA . PRO A 1 210 ? 12.109 11.383 -7.992 1 92.69 210 PRO A CA 1
ATOM 1648 C C . PRO A 1 210 ? 12.57 11.102 -6.566 1 92.69 210 PRO A C 1
ATOM 1650 O O . PRO A 1 210 ? 13.648 11.547 -6.164 1 92.69 210 PRO A O 1
ATOM 1653 N N . ALA A 1 211 ? 11.828 10.328 -5.832 1 94.69 211 ALA A N 1
ATOM 1654 C CA . ALA A 1 211 ? 12.156 10.023 -4.441 1 94.69 211 ALA A CA 1
ATOM 1655 C C . ALA A 1 211 ? 12.867 8.68 -4.324 1 94.69 211 ALA A C 1
ATOM 1657 O O . ALA A 1 211 ? 13.016 8.141 -3.223 1 94.69 211 ALA A O 1
ATOM 1658 N N . GLU A 1 212 ? 13.25 8.133 -5.457 1 94.88 212 GLU A N 1
ATOM 1659 C CA . GLU A 1 212 ? 13.969 6.863 -5.406 1 94.88 212 GLU A CA 1
ATOM 1660 C C . GLU A 1 212 ? 15.164 6.945 -4.457 1 94.88 212 GLU A C 1
ATOM 1662 O O . GLU A 1 212 ? 15.922 7.918 -4.48 1 94.88 212 GLU A O 1
ATOM 1667 N N . GLY A 1 213 ? 15.352 5.934 -3.641 1 94.38 213 GLY A N 1
ATOM 1668 C CA . GLY A 1 213 ? 16.328 5.922 -2.566 1 94.38 213 GLY A CA 1
ATOM 1669 C C . GLY A 1 213 ? 15.711 6.09 -1.192 1 94.38 213 GLY A C 1
ATOM 1670 O O . GLY A 1 213 ? 16.297 5.676 -0.188 1 94.38 213 GLY A O 1
ATOM 1671 N N . GLU A 1 214 ? 14.578 6.742 -1.127 1 96.38 214 GLU A N 1
ATOM 1672 C CA . GLU A 1 214 ? 13.766 6.793 0.084 1 96.38 214 GLU A CA 1
ATOM 1673 C C . GLU A 1 214 ? 12.828 5.594 0.168 1 96.38 214 GLU A C 1
ATOM 1675 O O . GLU A 1 214 ? 12.68 4.848 -0.801 1 96.38 214 GLU A O 1
ATOM 1680 N N . PHE A 1 215 ? 12.219 5.375 1.313 1 96.31 215 PHE A N 1
ATOM 1681 C CA . PHE A 1 215 ? 11.188 4.348 1.42 1 96.31 215 PHE A CA 1
ATOM 1682 C C . PHE A 1 215 ? 9.984 4.867 2.193 1 96.31 215 PHE A C 1
ATOM 1684 O O . PHE A 1 215 ? 10.07 5.887 2.879 1 96.31 215 PHE A O 1
ATOM 1691 N N . ALA A 1 216 ? 8.93 4.176 1.949 1 97.88 216 ALA A N 1
ATOM 1692 C CA . ALA A 1 216 ? 7.664 4.586 2.551 1 97.88 216 ALA A CA 1
ATOM 1693 C C . ALA A 1 216 ? 7.469 3.934 3.916 1 97.88 216 ALA A C 1
ATOM 1695 O O . ALA A 1 216 ? 7.684 2.73 4.074 1 97.88 216 ALA A O 1
ATOM 1696 N N . ILE A 1 217 ? 7.113 4.719 4.828 1 96.62 217 ILE A N 1
ATOM 1697 C CA . ILE A 1 217 ? 6.621 4.258 6.121 1 96.62 217 ILE A CA 1
ATOM 1698 C C . ILE A 1 217 ? 5.102 4.398 6.176 1 96.62 217 ILE A C 1
ATOM 1700 O O . ILE A 1 217 ? 4.555 5.426 5.773 1 96.62 217 ILE A O 1
ATOM 1704 N N . PHE A 1 218 ? 4.445 3.342 6.602 1 97.5 218 PHE A N 1
ATOM 1705 C CA . PHE A 1 218 ? 2.996 3.354 6.766 1 97.5 218 PHE A CA 1
ATOM 1706 C C . PHE A 1 218 ? 2.621 3.541 8.234 1 97.5 218 PHE A C 1
ATOM 1708 O O . PHE A 1 218 ? 3.156 2.857 9.109 1 97.5 218 PHE A O 1
ATOM 1715 N N . MET A 1 219 ? 1.748 4.484 8.477 1 97.06 219 MET A N 1
ATOM 1716 C CA . MET A 1 219 ? 1.259 4.742 9.828 1 97.06 219 MET A CA 1
ATOM 1717 C C . MET A 1 219 ? -0.263 4.66 9.875 1 97.06 219 MET A C 1
ATOM 1719 O O . MET A 1 219 ? -0.937 4.91 8.875 1 97.06 219 MET A O 1
ATOM 1723 N N . TRP A 1 220 ? -0.749 4.219 11.039 1 97.5 220 TRP A N 1
ATOM 1724 C CA . TRP A 1 220 ? -2.191 4.023 11.125 1 97.5 220 TRP A CA 1
ATOM 1725 C C . TRP A 1 220 ? -2.691 4.25 12.547 1 97.5 220 TRP A C 1
ATOM 1727 O O . TRP A 1 220 ? -1.894 4.34 13.484 1 97.5 220 TRP A O 1
ATOM 1737 N N . LYS A 1 221 ? -3.928 4.48 12.641 1 96.94 221 LYS A N 1
ATOM 1738 C CA . LYS A 1 221 ? -4.641 4.73 13.891 1 96.94 221 LYS A CA 1
ATOM 1739 C C . LYS A 1 221 ? -6.023 4.086 13.875 1 96.94 221 LYS A C 1
ATOM 1741 O O . LYS A 1 221 ? -6.789 4.277 12.922 1 96.94 221 LYS A O 1
ATOM 1746 N N . ASP A 1 222 ? -6.289 3.277 14.867 1 95.56 222 ASP A N 1
ATOM 1747 C CA . ASP A 1 222 ? -7.617 2.693 15.016 1 95.56 222 ASP A CA 1
ATOM 1748 C C . ASP A 1 222 ? -8.633 3.744 15.453 1 95.56 222 ASP A C 1
ATOM 1750 O O . ASP A 1 222 ? -8.391 4.496 16.391 1 95.56 222 ASP A O 1
ATOM 1754 N N . VAL A 1 223 ? -9.766 3.838 14.734 1 93.88 223 VAL A N 1
ATOM 1755 C CA . VAL A 1 223 ? -10.773 4.816 15.117 1 93.88 223 VAL A CA 1
ATOM 1756 C C . VAL A 1 223 ? -12.125 4.125 15.289 1 93.88 223 VAL A C 1
ATOM 1758 O O . VAL A 1 223 ? -13.18 4.762 15.18 1 93.88 223 VAL A O 1
ATOM 1761 N N . SER A 1 224 ? -12.195 2.797 15.367 1 79.5 224 SER A N 1
ATOM 1762 C CA . SER A 1 224 ? -13.43 2.023 15.5 1 79.5 224 SER A CA 1
ATOM 1763 C C . SER A 1 224 ? -14.242 2.488 16.703 1 79.5 224 SER A C 1
ATOM 1765 O O . SER A 1 224 ? -15.477 2.432 16.688 1 79.5 224 SER A O 1
ATOM 1767 N N . GLY A 1 225 ? -13.727 2.783 17.828 1 66.94 225 GLY A N 1
AT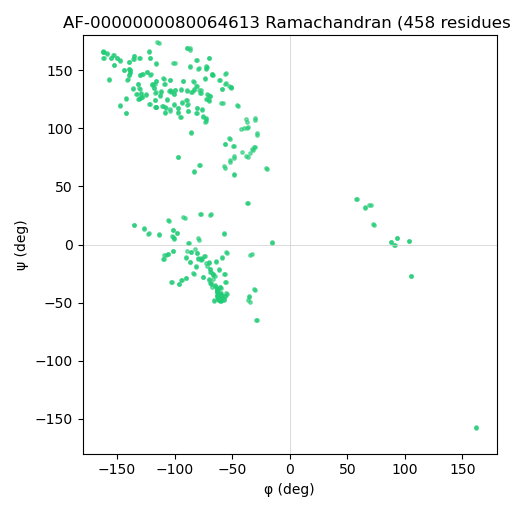OM 1768 C CA . GLY A 1 225 ? -14.469 3.162 19.016 1 66.94 225 GLY A CA 1
ATOM 1769 C C . GLY A 1 225 ? -14.898 4.617 19.016 1 66.94 225 GLY A C 1
ATOM 1770 O O . GLY A 1 225 ? -15.555 5.078 19.953 1 66.94 225 GLY A O 1
ATOM 1771 N N . SER A 1 226 ? -14.531 5.426 18.156 1 58.41 226 SER A N 1
ATOM 1772 C CA . SER A 1 226 ? -14.805 6.855 18.234 1 58.41 226 SER A CA 1
ATOM 1773 C C . SER A 1 226 ? -16.25 7.156 17.859 1 58.41 226 SER A C 1
ATOM 1775 O O . SER A 1 226 ? -16.703 8.297 17.984 1 58.41 226 SER A O 1
ATOM 1777 N N . ALA A 1 227 ? -17.125 6.242 17.266 1 49.06 227 ALA A N 1
ATOM 1778 C CA . ALA A 1 227 ? -18.531 6.5 17 1 49.06 227 ALA A CA 1
ATOM 1779 C C . ALA A 1 227 ? -19.297 6.734 18.297 1 49.06 227 ALA A C 1
ATOM 1781 O O . ALA A 1 227 ? -20.328 7.414 18.297 1 49.06 227 ALA A O 1
ATOM 1782 N N . GLU A 1 228 ? -19.016 6.004 19.375 1 43.5 228 GLU A N 1
ATOM 1783 C CA . GLU A 1 228 ? -19.906 6.055 20.531 1 43.5 228 GLU A CA 1
ATOM 1784 C C . GLU A 1 228 ? -19.922 7.441 21.156 1 43.5 228 GLU A C 1
ATOM 1786 O O . GLU A 1 228 ? -20.797 7.766 21.953 1 43.5 228 GLU A O 1
ATOM 1791 N N . ALA A 1 229 ? -18.891 8.219 21.219 1 38.31 229 ALA A N 1
ATOM 1792 C CA . ALA A 1 229 ? -18.938 9.367 22.125 1 38.31 229 ALA A CA 1
ATOM 1793 C C . ALA A 1 229 ? -19.875 10.445 21.594 1 38.31 229 ALA A C 1
ATOM 1795 O O . ALA A 1 229 ? -20.031 11.508 22.203 1 38.31 229 ALA A O 1
ATOM 1796 N N . VAL A 1 230 ? -20.156 10.359 20.312 1 33.97 230 VAL A N 1
ATOM 1797 C CA . VAL A 1 230 ? -21.031 11.453 19.906 1 33.97 230 VAL A CA 1
ATOM 1798 C C . VAL A 1 230 ? -22.469 11.109 20.25 1 33.97 230 VAL A C 1
ATOM 1800 O O . VAL A 1 230 ? -23.391 11.859 19.906 1 33.97 230 VAL A O 1
ATOM 1803 N N . SER A 1 231 ? -22.781 10 20.734 1 27.48 231 SER A N 1
ATOM 1804 C CA . SER A 1 231 ? -24.156 10 21.234 1 27.48 231 SER A CA 1
ATOM 1805 C C . SER A 1 231 ? -24.266 10.781 22.531 1 27.48 231 SER A C 1
ATOM 1807 O O . SER A 1 231 ? -23.359 10.719 23.375 1 27.48 231 SER A O 1
ATOM 1809 N N . MET B 1 1 ? 15.609 -35.406 -20.547 1 25.92 1 MET B N 1
ATOM 1810 C CA . MET B 1 1 ? 14.859 -34.531 -21.438 1 25.92 1 MET B CA 1
ATOM 1811 C C . MET B 1 1 ? 14.875 -33.094 -20.938 1 25.92 1 MET B C 1
ATOM 1813 O O . MET B 1 1 ? 14.445 -32.812 -19.812 1 25.92 1 MET B O 1
ATOM 1817 N N . GLU B 1 2 ? 15.859 -32.312 -21.25 1 30.12 2 GLU B N 1
ATOM 1818 C CA . GLU B 1 2 ? 16.156 -30.938 -20.859 1 30.12 2 GLU B CA 1
ATOM 1819 C C . GLU B 1 2 ? 14.938 -30.031 -21.047 1 30.12 2 GLU B C 1
ATOM 1821 O O . GLU B 1 2 ? 14.328 -30.016 -22.125 1 30.12 2 GLU B O 1
ATOM 1826 N N . SER B 1 3 ? 14.008 -29.953 -20.094 1 37.38 3 SER B N 1
ATOM 1827 C CA . SER B 1 3 ? 12.883 -29.031 -20.234 1 37.38 3 SER B CA 1
ATOM 1828 C C . SER B 1 3 ? 13.281 -27.797 -21.031 1 37.38 3 SER B C 1
ATOM 1830 O O . SER B 1 3 ? 14.242 -27.109 -20.688 1 37.38 3 SER B O 1
ATOM 1832 N N . THR B 1 4 ? 13.242 -27.875 -22.312 1 36.91 4 THR B N 1
ATOM 1833 C CA . THR B 1 4 ? 13.5 -26.781 -23.25 1 36.91 4 THR B CA 1
ATOM 1834 C C . THR B 1 4 ? 12.977 -25.453 -22.703 1 36.91 4 THR B C 1
ATOM 1836 O O . THR B 1 4 ? 11.766 -25.297 -22.5 1 36.91 4 THR B O 1
ATOM 1839 N N . LYS B 1 5 ? 13.633 -24.891 -21.797 1 44.72 5 LYS B N 1
ATOM 1840 C CA . LYS B 1 5 ? 13.359 -23.516 -21.422 1 44.72 5 LYS B CA 1
ATOM 1841 C C . LYS B 1 5 ? 12.891 -22.688 -22.625 1 44.72 5 LYS B C 1
ATOM 1843 O O . LYS B 1 5 ? 13.633 -22.516 -23.594 1 44.72 5 LYS B O 1
ATOM 1848 N N . PRO B 1 6 ? 11.586 -22.672 -23.094 1 43.84 6 PRO B N 1
ATOM 1849 C CA . PRO B 1 6 ? 11.273 -21.938 -24.312 1 43.84 6 PRO B CA 1
ATOM 1850 C C . PRO B 1 6 ? 11.977 -20.578 -24.375 1 43.84 6 PRO B C 1
ATOM 1852 O O . PRO B 1 6 ? 12.023 -19.859 -23.391 1 43.84 6 PRO B O 1
ATOM 1855 N N . ASP B 1 7 ? 13.016 -20.484 -25.062 1 47.59 7 ASP B N 1
ATOM 1856 C CA . ASP B 1 7 ? 13.719 -19.234 -25.359 1 47.59 7 ASP B CA 1
ATOM 1857 C C . ASP B 1 7 ? 12.742 -18.047 -25.375 1 47.59 7 ASP B C 1
ATOM 1859 O O . ASP B 1 7 ? 13.023 -17 -24.812 1 47.59 7 ASP B O 1
ATOM 1863 N N . THR B 1 8 ? 11.664 -18.031 -26.453 1 59.72 8 THR B N 1
ATOM 1864 C CA . THR B 1 8 ? 10.875 -16.828 -26.703 1 59.72 8 THR B CA 1
ATOM 1865 C C . THR B 1 8 ? 9.539 -16.891 -25.969 1 59.72 8 THR B C 1
ATOM 1867 O O . THR B 1 8 ? 8.664 -17.688 -26.328 1 59.72 8 THR B O 1
ATOM 1870 N N . LEU B 1 9 ? 9.398 -16.703 -24.656 1 71.75 9 LEU B N 1
ATOM 1871 C CA . LEU B 1 9 ? 8.156 -16.656 -23.906 1 71.75 9 LEU B CA 1
ATOM 1872 C C . LEU B 1 9 ? 7.184 -15.656 -24.531 1 71.75 9 LEU B C 1
ATOM 1874 O O . LEU B 1 9 ? 7.129 -14.492 -24.125 1 71.75 9 LEU B O 1
ATOM 1878 N N . GLU B 1 10 ? 6.625 -16.062 -25.703 1 87.44 10 GLU B N 1
ATOM 1879 C CA . GLU B 1 10 ? 5.609 -15.234 -26.344 1 87.44 10 GLU B CA 1
ATOM 1880 C C . GLU B 1 10 ? 4.238 -15.898 -26.266 1 87.44 10 GLU B C 1
ATOM 1882 O O . GLU B 1 10 ? 4.113 -17.109 -26.438 1 87.44 10 GLU B O 1
ATOM 1887 N N . LEU B 1 11 ? 3.232 -15.188 -26.094 1 92.38 11 LEU B N 1
ATOM 1888 C CA . LEU B 1 11 ? 1.86 -15.68 -26.031 1 92.38 11 LEU B CA 1
ATOM 1889 C C . LEU B 1 11 ? 1.204 -15.633 -27.406 1 92.38 11 LEU B C 1
ATOM 1891 O O . LEU B 1 11 ? 1.485 -14.734 -28.203 1 92.38 11 LEU B O 1
ATOM 1895 N N . PRO B 1 12 ? 0.443 -16.609 -27.75 1 94.81 12 PRO B N 1
ATOM 1896 C CA . PRO B 1 12 ? 0.096 -17.781 -26.938 1 94.81 12 PRO B CA 1
ATOM 1897 C C . PRO B 1 12 ? 1.202 -18.828 -26.938 1 94.81 12 PRO B C 1
ATOM 1899 O O . PRO B 1 12 ? 1.996 -18.906 -27.875 1 94.81 12 PRO B O 1
ATOM 1902 N N . PHE B 1 13 ? 1.298 -19.562 -25.906 1 94.56 13 PHE B N 1
ATOM 1903 C CA . PHE B 1 13 ? 2.295 -20.609 -25.734 1 94.56 13 PHE B CA 1
ATOM 1904 C C . PHE B 1 13 ? 1.633 -21.922 -25.312 1 94.56 13 PHE B C 1
ATOM 1906 O O . PHE B 1 13 ? 0.805 -21.953 -24.406 1 94.56 13 PHE B O 1
ATOM 1913 N N . THR B 1 14 ? 1.958 -22.984 -25.984 1 92.88 14 THR B N 1
ATOM 1914 C CA . THR B 1 14 ? 1.417 -24.297 -25.656 1 92.88 14 THR B CA 1
ATOM 1915 C C . THR B 1 14 ? 2.529 -25.234 -25.219 1 92.88 14 THR B C 1
ATOM 1917 O O . THR B 1 14 ? 3.514 -25.422 -25.922 1 92.88 14 THR B O 1
ATOM 1920 N N . ASP B 1 15 ? 2.42 -25.672 -24 1 91.94 15 ASP B N 1
ATOM 1921 C CA . ASP B 1 15 ? 3.242 -26.781 -23.516 1 91.94 15 ASP B CA 1
ATOM 1922 C C . ASP B 1 15 ? 2.604 -28.125 -23.844 1 91.94 15 ASP B C 1
ATOM 1924 O O . ASP B 1 15 ? 1.799 -28.641 -23.062 1 91.94 15 ASP B O 1
ATOM 1928 N N . ALA B 1 16 ? 3.01 -28.719 -24.875 1 89.75 16 ALA B N 1
ATOM 1929 C CA . ALA B 1 16 ? 2.379 -29.922 -25.375 1 89.75 16 ALA B CA 1
ATOM 1930 C C . ALA B 1 16 ? 2.607 -31.109 -24.438 1 89.75 16 ALA B C 1
ATOM 1932 O O . ALA B 1 16 ? 1.73 -31.953 -24.266 1 89.75 16 ALA B O 1
ATOM 1933 N N . ALA B 1 17 ? 3.74 -31.109 -23.844 1 90.75 17 ALA B N 1
ATOM 1934 C CA . ALA B 1 17 ? 4.09 -32.219 -22.953 1 90.75 17 ALA B CA 1
ATOM 1935 C C . ALA B 1 17 ? 3.193 -32.219 -21.719 1 90.75 17 ALA B C 1
ATOM 1937 O O . ALA B 1 17 ? 2.859 -33.312 -21.203 1 90.75 17 ALA B O 1
ATOM 1938 N N . LYS B 1 18 ? 2.695 -31.109 -21.359 1 91.38 18 LYS B N 1
ATOM 1939 C CA . LYS B 1 18 ? 1.896 -31.016 -20.141 1 91.38 18 LYS B CA 1
ATOM 1940 C C . LYS B 1 18 ? 0.422 -30.797 -20.469 1 91.38 18 LYS B C 1
ATOM 1942 O O . LYS B 1 18 ? -0.425 -30.812 -19.578 1 91.38 18 LYS B O 1
ATOM 1947 N N . GLY B 1 19 ? 0.106 -30.531 -21.766 1 91.62 19 GLY B N 1
ATOM 1948 C CA . GLY B 1 19 ? -1.266 -30.266 -22.172 1 91.62 19 GLY B CA 1
ATOM 1949 C C . GLY B 1 19 ? -1.8 -28.953 -21.656 1 91.62 19 GLY B C 1
ATOM 1950 O O . GLY B 1 19 ? -2.947 -28.859 -21.219 1 91.62 19 GLY B O 1
ATOM 1951 N N . LEU B 1 20 ? -0.923 -27.984 -21.562 1 95.12 20 LEU B N 1
ATOM 1952 C CA . LEU B 1 20 ? -1.288 -26.656 -21.062 1 95.12 20 LEU B CA 1
ATOM 1953 C C . LEU B 1 20 ? -1.091 -25.594 -22.125 1 95.12 20 LEU B C 1
ATOM 1955 O O . LEU B 1 20 ? -0.109 -25.625 -22.875 1 95.12 20 LEU B O 1
ATOM 1959 N N . ARG B 1 21 ? -2.029 -24.672 -22.234 1 95.75 21 ARG B N 1
ATOM 1960 C CA . ARG B 1 21 ? -1.94 -23.531 -23.156 1 95.75 21 ARG B CA 1
ATOM 1961 C C . ARG B 1 21 ? -2.039 -22.219 -22.406 1 95.75 21 ARG B C 1
ATOM 1963 O O . ARG B 1 21 ? -3 -21.984 -21.672 1 95.75 21 ARG B O 1
ATOM 1970 N N . TYR B 1 22 ? -1.001 -21.375 -22.531 1 97 22 TYR B N 1
ATOM 1971 C CA . TYR B 1 22 ? -0.965 -20.031 -21.969 1 97 22 TYR B CA 1
ATOM 1972 C C . TYR B 1 22 ? -1.418 -19 -22.984 1 97 22 TYR B C 1
ATOM 1974 O O . TYR B 1 22 ? -0.945 -19 -24.125 1 97 22 TYR B O 1
ATOM 1982 N N . ARG B 1 23 ? -2.273 -18.078 -22.609 1 96.81 23 ARG B N 1
ATOM 1983 C CA . ARG B 1 23 ? -2.76 -17.047 -23.516 1 96.81 23 ARG B CA 1
ATOM 1984 C C . ARG B 1 23 ? -3.369 -15.883 -22.734 1 96.81 23 ARG B C 1
ATOM 1986 O O . ARG B 1 23 ? -3.615 -15.992 -21.531 1 96.81 23 ARG B O 1
ATOM 1993 N N . LEU B 1 24 ? -3.545 -14.812 -23.484 1 96.69 24 LEU B N 1
ATOM 1994 C CA . LEU B 1 24 ? -4.273 -13.695 -22.891 1 96.69 24 LEU B CA 1
ATOM 1995 C C . LEU B 1 24 ? -5.734 -14.07 -22.641 1 96.69 24 LEU B C 1
ATOM 1997 O O . LEU B 1 24 ? -6.344 -14.766 -23.469 1 96.69 24 LEU B O 1
ATOM 2001 N N . SER B 1 25 ? -6.258 -13.547 -21.625 1 95.19 25 SER B N 1
ATOM 2002 C CA . SER B 1 25 ? -7.648 -13.82 -21.281 1 95.19 25 SER B CA 1
ATOM 2003 C C . SER B 1 25 ? -8.609 -13.117 -22.234 1 95.19 25 SER B C 1
ATOM 2005 O O . SER B 1 25 ? -8.258 -12.102 -22.828 1 95.19 25 SER B O 1
ATOM 2007 N N . THR B 1 26 ? -9.797 -13.688 -22.375 1 91.5 26 THR B N 1
ATOM 2008 C CA . THR B 1 26 ? -10.93 -13.055 -23.047 1 91.5 26 THR B CA 1
ATOM 2009 C C . THR B 1 26 ? -12.125 -12.969 -22.109 1 91.5 26 THR B C 1
ATOM 2011 O O . THR B 1 26 ? -12.125 -13.562 -21.031 1 91.5 26 THR B O 1
ATOM 2014 N N . SER B 1 27 ? -13.102 -12.203 -22.453 1 88.5 27 SER B N 1
ATOM 2015 C CA . SER B 1 27 ? -14.297 -12.047 -21.625 1 88.5 27 SER B CA 1
ATOM 2016 C C . SER B 1 27 ? -14.961 -13.391 -21.359 1 88.5 27 SER B C 1
ATOM 2018 O O . SER B 1 27 ? -15.625 -13.562 -20.328 1 88.5 27 SER B O 1
ATOM 2020 N N . ASP B 1 28 ? -14.805 -14.375 -22.188 1 88.31 28 ASP B N 1
ATOM 2021 C CA . ASP B 1 28 ? -15.43 -15.688 -22.062 1 88.31 28 ASP B CA 1
ATOM 2022 C C . ASP B 1 28 ? -14.781 -16.516 -20.953 1 88.31 28 ASP B C 1
ATOM 2024 O O . ASP B 1 28 ? -15.328 -17.531 -20.531 1 88.31 28 ASP B O 1
ATOM 2028 N N . ASP B 1 29 ? -13.68 -16.016 -20.453 1 91.12 29 ASP B N 1
ATOM 2029 C CA . ASP B 1 29 ? -12.906 -16.812 -19.5 1 91.12 29 ASP B CA 1
ATOM 2030 C C . ASP B 1 29 ? -13.344 -16.547 -18.062 1 91.12 29 ASP B C 1
ATOM 2032 O O . ASP B 1 29 ? -12.945 -17.25 -17.141 1 91.12 29 ASP B O 1
ATOM 2036 N N . GLN B 1 30 ? -14.148 -15.547 -17.844 1 88.56 30 GLN B N 1
ATOM 2037 C CA . GLN B 1 30 ? -14.406 -15.016 -16.5 1 88.56 30 GLN B CA 1
ATOM 2038 C C . GLN B 1 30 ? -15.031 -16.078 -15.609 1 88.56 30 GLN B C 1
ATOM 2040 O O . GLN B 1 30 ? -14.602 -16.266 -14.469 1 88.56 30 GLN B O 1
ATOM 2045 N N . ALA B 1 31 ? -16.031 -16.75 -16.109 1 86 31 ALA B N 1
ATOM 2046 C CA . ALA B 1 31 ? -16.719 -17.766 -15.312 1 86 31 ALA B CA 1
ATOM 2047 C C . ALA B 1 31 ? -15.75 -18.875 -14.898 1 86 31 ALA B C 1
ATOM 2049 O O . ALA B 1 31 ? -15.766 -19.312 -13.75 1 86 31 ALA B O 1
ATOM 2050 N N . SER B 1 32 ? -15 -19.359 -15.852 1 89.81 32 SER B N 1
ATOM 2051 C CA . SER B 1 32 ? -14.047 -20.422 -15.578 1 8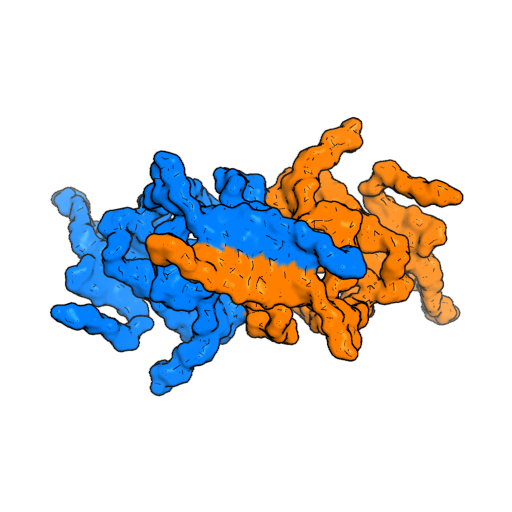9.81 32 SER B CA 1
ATOM 2052 C C . SER B 1 32 ? -12.977 -19.969 -14.594 1 89.81 32 SER B C 1
ATOM 2054 O O . SER B 1 32 ? -12.547 -20.75 -13.734 1 89.81 32 SER B O 1
ATOM 2056 N N . MET B 1 33 ? -12.547 -18.781 -14.688 1 91.75 33 MET B N 1
ATOM 2057 C CA . MET B 1 33 ? -11.562 -18.219 -13.758 1 91.75 33 MET B CA 1
ATOM 2058 C C . MET B 1 33 ? -12.125 -18.172 -12.344 1 91.75 33 MET B C 1
ATOM 2060 O O . MET B 1 33 ? -11.43 -18.516 -11.383 1 91.75 33 MET B O 1
ATOM 2064 N N . ARG B 1 34 ? -13.344 -17.812 -12.219 1 88.94 34 ARG B N 1
ATOM 2065 C CA . ARG B 1 34 ? -13.977 -17.688 -10.906 1 88.94 34 ARG B CA 1
ATOM 2066 C C . ARG B 1 34 ? -14.172 -19.047 -10.258 1 88.94 34 ARG B C 1
ATOM 2068 O O . ARG B 1 34 ? -14.312 -19.156 -9.039 1 88.94 34 ARG B O 1
ATOM 2075 N N . ALA B 1 35 ? -14.172 -20.078 -11.07 1 88.44 35 ALA B N 1
ATOM 2076 C CA . ALA B 1 35 ? -14.461 -21.422 -10.594 1 88.44 35 ALA B CA 1
ATOM 2077 C C . ALA B 1 35 ? -13.195 -22.094 -10.062 1 88.44 35 ALA B C 1
ATOM 2079 O O . ALA B 1 35 ? -13.266 -23.172 -9.469 1 88.44 35 ALA B O 1
ATOM 2080 N N . ILE B 1 36 ? -12.078 -21.484 -10.211 1 91.69 36 ILE B N 1
ATOM 2081 C CA . ILE B 1 36 ? -10.82 -22.094 -9.773 1 91.69 36 ILE B CA 1
ATOM 2082 C C . ILE B 1 36 ? -10.789 -22.156 -8.25 1 91.69 36 ILE B C 1
ATOM 2084 O O . ILE B 1 36 ? -11.055 -21.172 -7.566 1 91.69 36 ILE B O 1
ATOM 2088 N N . ASP B 1 37 ? -10.523 -23.328 -7.723 1 90.75 37 ASP B N 1
ATOM 2089 C CA . ASP B 1 37 ? -10.289 -23.5 -6.293 1 90.75 37 ASP B CA 1
ATOM 2090 C C . ASP B 1 37 ? -8.93 -22.938 -5.891 1 90.75 37 ASP B C 1
ATOM 2092 O O . ASP B 1 37 ? -7.891 -23.531 -6.215 1 90.75 37 ASP B O 1
ATOM 2096 N N . SER B 1 38 ? -8.898 -21.859 -5.215 1 88.75 38 SER B N 1
ATOM 2097 C CA . SER B 1 38 ? -7.641 -21.219 -4.84 1 88.75 38 SER B CA 1
ATOM 2098 C C . SER B 1 38 ? -7.277 -21.516 -3.389 1 88.75 38 SER B C 1
ATOM 2100 O O . SER B 1 38 ? -6.359 -20.922 -2.834 1 88.75 38 SER B O 1
ATOM 2102 N N . SER B 1 39 ? -7.969 -22.484 -2.781 1 92.62 39 SER B N 1
ATOM 2103 C CA . SER B 1 39 ? -7.703 -22.828 -1.388 1 92.62 39 SER B CA 1
ATOM 2104 C C . SER B 1 39 ? -6.352 -23.516 -1.233 1 92.62 39 SER B C 1
ATOM 2106 O O . SER B 1 39 ? -5.781 -24 -2.213 1 92.62 39 SER B O 1
ATOM 2108 N N . PHE B 1 40 ? -5.801 -23.516 0.032 1 94 40 PHE B N 1
ATOM 2109 C CA . PHE B 1 40 ? -4.555 -24.203 0.327 1 94 40 PHE B CA 1
ATOM 2110 C C . PHE B 1 40 ? -4.5 -24.625 1.79 1 94 40 PHE B C 1
ATOM 2112 O O . PHE B 1 40 ? -5.32 -24.188 2.598 1 94 40 PHE B O 1
ATOM 2119 N N . VAL B 1 41 ? -3.621 -25.5 2.021 1 95.19 41 VAL B N 1
ATOM 2120 C CA . VAL B 1 41 ? -3.334 -25.953 3.375 1 95.19 41 VAL B CA 1
ATOM 2121 C C . VAL B 1 41 ? -1.88 -25.656 3.729 1 95.19 41 VAL B C 1
ATOM 2123 O O . VAL B 1 41 ? -0.984 -25.828 2.898 1 95.19 41 VAL B O 1
ATOM 2126 N N . THR B 1 42 ? -1.672 -25.188 4.941 1 95.88 42 THR B N 1
ATOM 2127 C CA . THR B 1 42 ? -0.306 -24.906 5.367 1 95.88 42 THR B CA 1
ATOM 2128 C C . THR B 1 42 ? -0.122 -25.234 6.844 1 95.88 42 THR B C 1
ATOM 2130 O O . THR B 1 42 ? -1.059 -25.109 7.637 1 95.88 42 THR B O 1
ATOM 2133 N N . ALA B 1 43 ? 1.092 -25.609 7.137 1 95.81 43 ALA B N 1
ATOM 2134 C CA . ALA B 1 43 ? 1.45 -25.891 8.523 1 95.81 43 ALA B CA 1
ATOM 2135 C C . ALA B 1 43 ? 2.307 -24.781 9.109 1 95.81 43 ALA B C 1
ATOM 2137 O O . ALA B 1 43 ? 2.631 -24.781 10.297 1 95.81 43 ALA B O 1
ATOM 2138 N N . ARG B 1 44 ? 2.719 -23.859 8.266 1 94.88 44 ARG B N 1
ATOM 2139 C CA . ARG B 1 44 ? 3.57 -22.75 8.688 1 94.88 44 ARG B CA 1
ATOM 2140 C C . ARG B 1 44 ? 2.982 -21.406 8.25 1 94.88 44 ARG B C 1
ATOM 2142 O O . ARG B 1 44 ? 2.344 -21.312 7.199 1 94.88 44 ARG B O 1
ATOM 2149 N N . VAL B 1 45 ? 3.203 -20.375 9.062 1 95.69 45 VAL B N 1
ATOM 2150 C CA . VAL B 1 45 ? 2.848 -19 8.719 1 95.69 45 VAL B CA 1
ATOM 2151 C C . VAL B 1 45 ? 3.951 -18.047 9.18 1 95.69 45 VAL B C 1
ATOM 2153 O O . VAL B 1 45 ? 4.773 -18.406 10.031 1 95.69 45 VAL B O 1
ATOM 2156 N N . PHE B 1 46 ? 4.02 -16.938 8.586 1 94.19 46 PHE B N 1
ATOM 2157 C CA . PHE B 1 46 ? 4.914 -15.914 9.102 1 94.19 46 PHE B CA 1
ATOM 2158 C C . PHE B 1 46 ? 4.25 -15.125 10.227 1 94.19 46 PHE B C 1
ATOM 2160 O O . PHE B 1 46 ? 3.059 -14.82 10.156 1 94.19 46 PHE B O 1
ATOM 2167 N N . GLN B 1 47 ? 4.973 -14.82 11.18 1 93.69 47 GLN B N 1
ATOM 2168 C CA . GLN B 1 47 ? 4.535 -13.953 12.273 1 93.69 47 GLN B CA 1
ATOM 2169 C C . GLN B 1 47 ? 5.438 -12.727 12.391 1 93.69 47 GLN B C 1
ATOM 2171 O O . GLN B 1 47 ? 6.625 -12.789 12.07 1 93.69 47 GLN B O 1
ATOM 2176 N N . VAL B 1 48 ? 4.805 -11.664 12.773 1 90.94 48 VAL B N 1
ATOM 2177 C CA . VAL B 1 48 ? 5.566 -10.43 12.945 1 90.94 48 VAL B CA 1
ATOM 2178 C C . VAL B 1 48 ? 5.594 -10.039 14.422 1 90.94 48 VAL B C 1
ATOM 2180 O O . VAL B 1 48 ? 4.578 -10.133 15.117 1 90.94 48 VAL B O 1
ATOM 2183 N N . GLU B 1 49 ? 6.73 -9.812 14.891 1 86.06 49 GLU B N 1
ATOM 2184 C CA . GLU B 1 49 ? 6.898 -9.211 16.203 1 86.06 49 GLU B CA 1
ATOM 2185 C C . GLU B 1 49 ? 7.457 -7.793 16.094 1 86.06 49 GLU B C 1
ATOM 2187 O O . GLU B 1 49 ? 8.477 -7.57 15.453 1 86.06 49 GLU B O 1
ATOM 2192 N N . SER B 1 50 ? 6.648 -6.914 16.594 1 82.62 50 SER B N 1
ATOM 2193 C CA . SER B 1 50 ? 7.07 -5.52 16.594 1 82.62 50 SER B CA 1
ATOM 2194 C C . SER B 1 50 ? 7.621 -5.098 17.953 1 82.62 50 SER B C 1
ATOM 2196 O O . SER B 1 50 ? 7.082 -5.48 18.984 1 82.62 50 SER B O 1
ATOM 2198 N N . ARG B 1 51 ? 8.75 -4.453 17.859 1 77.94 51 ARG B N 1
ATOM 2199 C CA . ARG B 1 51 ? 9.336 -3.914 19.078 1 77.94 51 ARG B CA 1
ATOM 2200 C C . ARG B 1 51 ? 9.672 -2.436 18.906 1 77.94 51 ARG B C 1
ATOM 2202 O O . ARG B 1 51 ? 10.188 -2.021 17.875 1 77.94 51 ARG B O 1
ATOM 2209 N N . ILE B 1 52 ? 9.156 -1.684 19.859 1 74.56 52 ILE B N 1
ATOM 2210 C CA . ILE B 1 52 ? 9.539 -0.278 19.922 1 74.56 52 ILE B CA 1
ATOM 2211 C C . ILE B 1 52 ? 10.789 -0.124 20.781 1 74.56 52 ILE B C 1
ATOM 2213 O O . ILE B 1 52 ? 10.859 -0.685 21.875 1 74.56 52 ILE B O 1
ATOM 2217 N N . SER B 1 53 ? 11.758 0.406 20.141 1 68.56 53 SER B N 1
ATOM 2218 C CA . SER B 1 53 ? 12.977 0.637 20.922 1 68.56 53 SER B CA 1
ATOM 2219 C C . SER B 1 53 ? 13.133 2.111 21.281 1 68.56 53 SER B C 1
ATOM 2221 O O . SER B 1 53 ? 12.977 2.982 20.422 1 68.56 53 SER B O 1
ATOM 2223 N N . ASN B 1 54 ? 13.07 2.365 22.547 1 67.06 54 ASN B N 1
ATOM 2224 C CA . ASN B 1 54 ? 13.438 3.705 22.984 1 67.06 54 ASN B CA 1
ATOM 2225 C C . ASN B 1 54 ? 14.945 3.938 22.906 1 67.06 54 ASN B C 1
ATOM 2227 O O . ASN B 1 54 ? 15.727 3.217 23.531 1 67.06 54 ASN B O 1
ATOM 2231 N N . LEU B 1 55 ? 15.188 4.676 21.953 1 61.56 55 LEU B N 1
ATOM 2232 C CA . LEU B 1 55 ? 16.609 4.941 21.719 1 61.56 55 LEU B CA 1
ATOM 2233 C C . LEU B 1 55 ? 17.062 6.164 22.5 1 61.56 55 LEU B C 1
ATOM 2235 O O . LEU B 1 55 ? 16.266 6.789 23.203 1 61.56 55 LEU B O 1
ATOM 2239 N N . LYS B 1 56 ? 18.375 6.254 22.469 1 60.16 56 LYS B N 1
ATOM 2240 C CA . LYS B 1 56 ? 18.969 7.402 23.141 1 60.16 56 LYS B CA 1
ATOM 2241 C C . LYS B 1 56 ? 18.406 8.711 22.609 1 60.16 56 LYS B C 1
ATOM 2243 O O . LYS B 1 56 ? 17.922 8.766 21.469 1 60.16 56 LYS B O 1
ATOM 2248 N N . PHE B 1 57 ? 18.25 9.758 23.391 1 57.16 57 PHE B N 1
ATOM 2249 C CA . PHE B 1 57 ? 17.875 11.141 23.125 1 57.16 57 PHE B CA 1
ATOM 2250 C C . PHE B 1 57 ? 16.391 11.25 22.781 1 57.16 57 PHE B C 1
ATOM 2252 O O . PHE B 1 57 ? 16 12.086 21.969 1 57.16 57 PHE B O 1
ATOM 2259 N N . GLY B 1 58 ? 15.609 10.195 23.125 1 62.03 58 GLY B N 1
ATOM 2260 C CA . GLY B 1 58 ? 14.172 10.336 23 1 62.03 58 GLY B CA 1
ATOM 2261 C C . GLY B 1 58 ? 13.633 9.844 21.672 1 62.03 58 GLY B C 1
ATOM 2262 O O . GLY B 1 58 ? 12.445 9.992 21.391 1 62.03 58 GLY B O 1
ATOM 2263 N N . ASP B 1 59 ? 14.586 9.234 20.844 1 68.94 59 ASP B N 1
ATOM 2264 C CA . ASP B 1 59 ? 14.172 8.727 19.547 1 68.94 59 ASP B CA 1
ATOM 2265 C C . ASP B 1 59 ? 13.523 7.348 19.672 1 68.94 59 ASP B C 1
ATOM 2267 O O . ASP B 1 59 ? 13.828 6.598 20.594 1 68.94 59 ASP B O 1
ATOM 2271 N N . THR B 1 60 ? 12.438 7.273 18.922 1 76.62 60 THR B N 1
ATOM 2272 C CA . THR B 1 60 ? 11.781 5.973 18.906 1 76.62 60 THR B CA 1
ATOM 2273 C C . THR B 1 60 ? 12.148 5.207 17.625 1 76.62 60 THR B C 1
ATOM 2275 O O . THR B 1 60 ? 12.078 5.754 16.531 1 76.62 60 THR B O 1
ATOM 2278 N N . GLY B 1 61 ? 12.773 4.004 17.844 1 77.5 61 GLY B N 1
ATOM 2279 C CA . GLY B 1 61 ? 13 3.068 16.766 1 77.5 61 GLY B CA 1
ATOM 2280 C C . GLY B 1 61 ? 11.984 1.94 16.719 1 77.5 61 GLY B C 1
ATOM 2281 O O . GLY B 1 61 ? 11.234 1.743 17.688 1 77.5 61 GLY B O 1
ATOM 2282 N N . PHE B 1 62 ? 11.883 1.44 15.555 1 83.69 62 PHE B N 1
ATOM 2283 C CA . PHE B 1 62 ? 10.945 0.342 15.367 1 83.69 62 PHE B CA 1
ATOM 2284 C C . PHE B 1 62 ? 11.641 -0.871 14.766 1 83.69 62 PHE B C 1
ATOM 2286 O O . PHE B 1 62 ? 12.445 -0.732 13.844 1 83.69 62 PHE B O 1
ATOM 2293 N N . GLU B 1 63 ? 11.414 -1.983 15.438 1 82.56 63 GLU B N 1
ATOM 2294 C CA . GLU B 1 63 ? 11.93 -3.238 14.898 1 82.56 63 GLU B CA 1
ATOM 2295 C C . GLU B 1 63 ? 10.797 -4.195 14.539 1 82.56 63 GLU B C 1
ATOM 2297 O O . GLU B 1 63 ? 9.859 -4.383 15.32 1 82.56 63 GLU B O 1
ATOM 2302 N N . LEU B 1 64 ? 10.914 -4.699 13.352 1 84.19 64 LEU B N 1
ATOM 2303 C CA . LEU B 1 64 ? 9.984 -5.734 12.906 1 84.19 64 LEU B CA 1
ATOM 2304 C C . LEU B 1 64 ? 10.727 -7.035 12.617 1 84.19 64 LEU B C 1
ATOM 2306 O O . LEU B 1 64 ? 11.641 -7.066 11.789 1 84.19 64 LEU B O 1
ATOM 2310 N N . ASP B 1 65 ? 10.328 -8.008 13.375 1 85.25 65 ASP B N 1
ATOM 2311 C CA . ASP B 1 65 ? 10.875 -9.344 13.164 1 85.25 65 ASP B CA 1
ATOM 2312 C C . ASP B 1 65 ? 9.828 -10.273 12.555 1 85.25 65 ASP B C 1
ATOM 2314 O O . ASP B 1 65 ? 8.812 -10.578 13.18 1 85.25 65 ASP B O 1
ATOM 2318 N N . ILE B 1 66 ? 10.086 -10.664 11.367 1 88.31 66 ILE B N 1
ATOM 2319 C CA . ILE B 1 66 ? 9.172 -11.547 10.648 1 88.31 66 ILE B CA 1
ATOM 2320 C C . ILE B 1 66 ? 9.789 -12.938 10.531 1 88.31 66 ILE B C 1
ATOM 2322 O O . ILE B 1 66 ? 10.828 -13.109 9.891 1 88.31 66 ILE B O 1
ATOM 2326 N N . LYS B 1 67 ? 9.141 -13.922 11.109 1 89.31 67 LYS B N 1
ATOM 2327 C CA . LYS B 1 67 ? 9.688 -15.273 11.117 1 89.31 67 LYS B CA 1
ATOM 2328 C C . LYS B 1 67 ? 8.602 -16.312 10.867 1 89.31 67 LYS B C 1
ATOM 2330 O O . LYS B 1 67 ? 7.453 -16.125 11.273 1 89.31 67 LYS B O 1
ATOM 2335 N N . PRO B 1 68 ? 9.016 -17.391 10.227 1 91.81 68 PRO B N 1
ATOM 2336 C CA . PRO B 1 68 ? 8.047 -18.484 10.102 1 91.81 68 PRO B CA 1
ATOM 2337 C C . PRO B 1 68 ? 7.832 -19.234 11.414 1 91.81 68 PRO B C 1
ATOM 2339 O O . PRO B 1 68 ? 8.773 -19.422 12.188 1 91.81 68 PRO B O 1
ATOM 2342 N N . VAL B 1 69 ? 6.66 -19.625 11.656 1 92.69 69 VAL B N 1
ATOM 2343 C CA . VAL B 1 69 ? 6.332 -20.422 12.828 1 92.69 69 VAL B CA 1
ATOM 2344 C C . VAL B 1 69 ? 5.508 -21.641 12.422 1 92.69 69 VAL B C 1
ATOM 2346 O O . VAL B 1 69 ? 4.734 -21.578 11.461 1 92.69 69 VAL B O 1
ATOM 2349 N N . LEU B 1 70 ? 5.734 -22.719 13.133 1 94.19 70 LEU B N 1
ATOM 2350 C CA . LEU B 1 70 ? 4.949 -23.922 12.945 1 94.19 70 LEU B CA 1
ATOM 2351 C C . LEU B 1 70 ? 3.639 -23.844 13.727 1 94.19 70 LEU B C 1
ATOM 2353 O O . LEU B 1 70 ? 3.627 -23.469 14.891 1 94.19 70 LEU B O 1
ATOM 2357 N N . LEU B 1 71 ? 2.574 -24.203 13.039 1 95.19 71 LEU B N 1
ATOM 2358 C CA . LEU B 1 71 ? 1.262 -24.188 13.68 1 95.19 71 LEU B CA 1
ATOM 2359 C C . LEU B 1 71 ? 1.002 -25.516 14.398 1 95.19 71 LEU B C 1
ATOM 2361 O O . LEU B 1 71 ? 1.556 -26.547 14.023 1 95.19 71 LEU B O 1
ATOM 2365 N N . ASP B 1 72 ? 0.148 -25.375 15.43 1 95.75 72 ASP B N 1
ATOM 2366 C CA . ASP B 1 72 ? -0.229 -26.578 16.156 1 95.75 72 ASP B CA 1
ATOM 2367 C C . ASP B 1 72 ? -1.013 -27.531 15.266 1 95.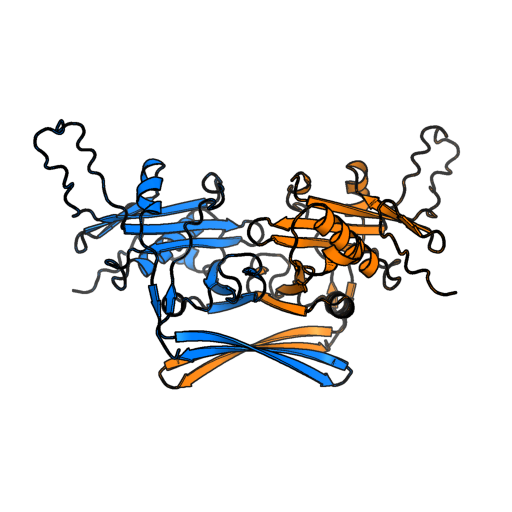75 72 ASP B C 1
ATOM 2369 O O . ASP B 1 72 ? -0.892 -28.75 15.398 1 95.75 72 ASP B O 1
ATOM 2373 N N . SER B 1 73 ? -1.818 -26.969 14.406 1 96.56 73 SER B N 1
ATOM 2374 C CA . SER B 1 73 ? -2.572 -27.703 13.398 1 96.56 73 SER B CA 1
ATOM 2375 C C . SER B 1 73 ? -2.568 -26.953 12.062 1 96.56 73 SER B C 1
ATOM 2377 O O . SER B 1 73 ? -2.529 -25.734 12.023 1 96.56 73 SER B O 1
ATOM 2379 N N . PRO B 1 74 ? -2.641 -27.734 11.023 1 96.5 74 PRO B N 1
ATOM 2380 C CA . PRO B 1 74 ? -2.602 -27.078 9.711 1 96.5 74 PRO B CA 1
ATOM 2381 C C . PRO B 1 74 ? -3.76 -26.109 9.508 1 96.5 74 PRO B C 1
ATOM 2383 O O . PRO B 1 74 ? -4.875 -26.375 9.961 1 96.5 74 PRO B O 1
ATOM 2386 N N . LEU B 1 75 ? -3.406 -25.031 8.875 1 96 75 LEU B N 1
ATOM 2387 C CA . LEU B 1 75 ? -4.402 -24.031 8.5 1 96 75 LEU B CA 1
ATOM 2388 C C . LEU B 1 75 ? -4.984 -24.328 7.125 1 96 75 LEU B C 1
ATOM 2390 O O . LEU B 1 75 ? -4.242 -24.562 6.168 1 96 75 LEU B O 1
ATOM 2394 N N . HIS B 1 76 ? -6.324 -24.453 7.02 1 95.69 76 HIS B N 1
ATOM 2395 C CA . HIS B 1 76 ? -7.039 -24.531 5.746 1 95.69 76 HIS B CA 1
ATOM 2396 C C . HIS B 1 76 ? -7.594 -23.156 5.352 1 95.69 76 HIS B C 1
ATOM 2398 O O . HIS B 1 76 ? -8.492 -22.641 6.012 1 95.69 76 HIS B O 1
ATOM 2404 N N . LYS B 1 77 ? -7.051 -22.625 4.277 1 94.31 77 LYS B N 1
ATOM 2405 C CA . LYS B 1 77 ? -7.418 -21.266 3.908 1 94.31 77 LYS B CA 1
ATOM 2406 C C . LYS B 1 77 ? -8.094 -21.219 2.541 1 94.31 77 LYS B C 1
ATOM 2408 O O . LYS B 1 77 ? -7.645 -21.891 1.602 1 94.31 77 LYS B O 1
ATOM 2413 N N . SER B 1 78 ? -9.219 -20.453 2.463 1 89.25 78 SER B N 1
ATOM 2414 C CA . SER B 1 78 ? -9.898 -20.094 1.225 1 89.25 78 SER B CA 1
ATOM 2415 C C . SER B 1 78 ? -10.172 -18.609 1.158 1 89.25 78 SER B C 1
ATOM 2417 O O . SER B 1 78 ? -10.555 -17.984 2.158 1 89.25 78 SER B O 1
ATOM 2419 N N . PHE B 1 79 ? -9.742 -18.016 0.127 1 78.5 79 PHE B N 1
ATOM 2420 C CA . PHE B 1 79 ? -10.031 -16.594 -0.01 1 78.5 79 PHE B CA 1
ATOM 2421 C C . PHE B 1 79 ? -11.406 -16.375 -0.625 1 78.5 79 PHE B C 1
ATOM 2423 O O . PHE B 1 79 ? -11.828 -17.141 -1.505 1 78.5 79 PHE B O 1
ATOM 2430 N N . PRO B 1 80 ? -12.086 -15.492 0.081 1 71.12 80 PRO B N 1
ATOM 2431 C CA . PRO B 1 80 ? -13.414 -15.227 -0.49 1 71.12 80 PRO B CA 1
ATOM 2432 C C . PRO B 1 80 ? -13.344 -14.781 -1.948 1 71.12 80 PRO B C 1
ATOM 2434 O O . PRO B 1 80 ? -12.32 -14.242 -2.387 1 71.12 80 PRO B O 1
ATOM 2437 N N . ASP B 1 81 ? -14.266 -15.336 -2.633 1 59.66 81 ASP B N 1
ATOM 2438 C CA . ASP B 1 81 ? -14.352 -14.875 -4.016 1 59.66 81 ASP B CA 1
ATOM 2439 C C . ASP B 1 81 ? -14.453 -13.352 -4.082 1 59.66 81 ASP B C 1
ATOM 2441 O O . ASP B 1 81 ? -15.227 -12.742 -3.34 1 59.66 81 ASP B O 1
ATOM 2445 N N . ASP B 1 82 ? -13.359 -12.773 -4.176 1 53.53 82 ASP B N 1
ATOM 2446 C CA . ASP B 1 82 ? -13.43 -11.328 -4.312 1 53.53 82 ASP B CA 1
ATOM 2447 C C . ASP B 1 82 ? -14.445 -10.93 -5.383 1 53.53 82 ASP B C 1
ATOM 2449 O O . ASP B 1 82 ? -14.25 -11.219 -6.566 1 53.53 82 ASP B O 1
ATOM 2453 N N . GLU B 1 83 ? -15.719 -11.023 -5.043 1 47.44 83 GLU B N 1
ATOM 2454 C CA . GLU B 1 83 ? -16.703 -10.547 -6.012 1 47.44 83 GLU B CA 1
ATOM 2455 C C . GLU B 1 83 ? -16.188 -9.32 -6.762 1 47.44 83 GLU B C 1
ATOM 2457 O O . GLU B 1 83 ? -16.531 -9.102 -7.922 1 47.44 83 GLU B O 1
ATOM 2462 N N . ASP B 1 84 ? -15.641 -8.32 -5.973 1 46.03 84 ASP B N 1
ATOM 2463 C CA . ASP B 1 84 ? -15.359 -7.008 -6.551 1 46.03 84 ASP B CA 1
ATOM 2464 C C . ASP B 1 84 ? -13.922 -6.922 -7.062 1 46.03 84 ASP B C 1
ATOM 2466 O O . ASP B 1 84 ? -13.109 -6.176 -6.52 1 46.03 84 ASP B O 1
ATOM 2470 N N . SER B 1 85 ? -13.398 -8.078 -7.352 1 46.12 85 SER B N 1
ATOM 2471 C CA . SER B 1 85 ? -12.164 -7.812 -8.086 1 46.12 85 SER B CA 1
ATOM 2472 C C . SER B 1 85 ? -12.25 -6.488 -8.844 1 46.12 85 SER B C 1
ATOM 2474 O O . SER B 1 85 ? -13.156 -6.281 -9.641 1 46.12 85 SER B O 1
ATOM 2476 N N . ASP B 1 86 ? -11.82 -5.535 -8.359 1 43.94 86 ASP B N 1
ATOM 2477 C CA . ASP B 1 86 ? -11.898 -4.176 -8.891 1 43.94 86 ASP B CA 1
ATOM 2478 C C . ASP B 1 86 ? -11.938 -4.184 -10.414 1 43.94 86 ASP B C 1
ATOM 2480 O O . ASP B 1 86 ? -11.25 -4.984 -11.055 1 43.94 86 ASP B O 1
ATOM 2484 N N . GLY B 1 87 ? -13 -3.918 -10.984 1 44.31 87 GLY B N 1
ATOM 2485 C CA . GLY B 1 87 ? -13.453 -3.502 -12.305 1 44.31 87 GLY B CA 1
ATOM 2486 C C . GLY B 1 87 ? -12.336 -2.98 -13.188 1 44.31 87 GLY B C 1
ATOM 2487 O O . GLY B 1 87 ? -12.594 -2.369 -14.227 1 44.31 87 GLY B O 1
ATOM 2488 N N . ASP B 1 88 ? -11.133 -3.016 -12.609 1 47.22 88 ASP B N 1
ATOM 2489 C CA . ASP B 1 88 ? -10.18 -2.273 -13.43 1 47.22 88 ASP B CA 1
ATOM 2490 C C . ASP B 1 88 ? -9.703 -3.109 -14.617 1 47.22 88 ASP B C 1
ATOM 2492 O O . ASP B 1 88 ? -8.672 -2.809 -15.227 1 47.22 88 ASP B O 1
ATOM 2496 N N . ASP B 1 89 ? -10.312 -4.285 -14.766 1 51.56 89 ASP B N 1
ATOM 2497 C CA . ASP B 1 89 ? -9.867 -5.121 -15.883 1 51.56 89 ASP B CA 1
ATOM 2498 C C . ASP B 1 89 ? -10.047 -4.395 -17.219 1 51.56 89 ASP B C 1
ATOM 2500 O O . ASP B 1 89 ? -9.508 -4.824 -18.234 1 51.56 89 ASP B O 1
ATOM 2504 N N . GLU B 1 90 ? -10.711 -3.426 -17.062 1 59.31 90 GLU B N 1
ATOM 2505 C CA . GLU B 1 90 ? -10.906 -2.789 -18.359 1 59.31 90 GLU B CA 1
ATOM 2506 C C . GLU B 1 90 ? -9.977 -1.595 -18.531 1 59.31 90 GLU B C 1
ATOM 2508 O O . GLU B 1 90 ? -10.07 -0.874 -19.531 1 59.31 90 GLU B O 1
ATOM 2513 N N . SER B 1 91 ? -9.125 -1.541 -17.484 1 72.44 91 SER B N 1
ATOM 2514 C CA . SER B 1 91 ? -8.164 -0.46 -17.672 1 72.44 91 SER B CA 1
ATOM 2515 C C . SER B 1 91 ? -7.074 -0.853 -18.672 1 72.44 91 SER B C 1
ATOM 2517 O O . SER B 1 91 ? -6.688 -2.021 -18.75 1 72.44 91 SER B O 1
ATOM 2519 N N . PRO B 1 92 ? -6.789 -0.012 -19.578 1 84.12 92 PRO B N 1
ATOM 2520 C CA . PRO B 1 92 ? -5.727 -0.298 -20.547 1 84.12 92 PRO B CA 1
ATOM 2521 C C . PRO B 1 92 ? -4.398 -0.641 -19.875 1 84.12 92 PRO B C 1
ATOM 2523 O O . PRO B 1 92 ? -3.486 -1.154 -20.531 1 84.12 92 PRO B O 1
ATOM 2526 N N . ASP B 1 93 ? -4.328 -0.517 -18.672 1 94.19 93 ASP B N 1
ATOM 2527 C CA . ASP B 1 93 ? -3.059 -0.736 -17.984 1 94.19 93 ASP B CA 1
ATOM 2528 C C . ASP B 1 93 ? -3.055 -2.074 -17.25 1 94.19 93 ASP B C 1
ATOM 2530 O O . ASP B 1 93 ? -2.279 -2.271 -16.312 1 94.19 93 ASP B O 1
ATOM 2534 N N . CYS B 1 94 ? -3.953 -2.893 -17.703 1 96.5 94 CYS B N 1
ATOM 2535 C CA . CYS B 1 94 ? -4.035 -4.199 -17.062 1 96.5 94 CYS B CA 1
ATOM 2536 C C . CYS B 1 94 ? -4.031 -5.316 -18.094 1 96.5 94 CYS B C 1
ATOM 2538 O O . CYS B 1 94 ? -4.273 -5.074 -19.281 1 96.5 94 CYS B O 1
ATOM 2540 N N . PHE B 1 95 ? -3.707 -6.516 -17.688 1 96.5 95 PHE B N 1
ATOM 2541 C CA . PHE B 1 95 ? -3.869 -7.711 -18.5 1 96.5 95 PHE B CA 1
ATOM 2542 C C . PHE B 1 95 ? -4.008 -8.953 -17.625 1 96.5 95 PHE B C 1
ATOM 2544 O O . PHE B 1 95 ? -3.707 -8.906 -16.422 1 96.5 95 PHE B O 1
ATOM 2551 N N . THR B 1 96 ? -4.535 -9.984 -18.203 1 97.06 96 THR B N 1
ATOM 2552 C CA . THR B 1 96 ? -4.652 -11.289 -17.562 1 97.06 96 THR B CA 1
ATOM 2553 C C . THR B 1 96 ? -4.191 -12.398 -18.5 1 97.06 96 THR B C 1
ATOM 2555 O O . THR B 1 96 ? -4.562 -12.406 -19.688 1 97.06 96 THR B O 1
ATOM 2558 N N . VAL B 1 97 ? -3.324 -13.25 -18.031 1 97.62 97 VAL B N 1
ATOM 2559 C CA . VAL B 1 97 ? -2.908 -14.453 -18.734 1 97.62 97 VAL B CA 1
ATOM 2560 C C . VAL B 1 97 ? -3.568 -15.68 -18.109 1 97.62 97 VAL B C 1
ATOM 2562 O O . VAL B 1 97 ? -3.557 -15.836 -16.875 1 97.62 97 VAL B O 1
ATOM 2565 N N . VAL B 1 98 ? -4.105 -16.5 -18.938 1 97.5 98 VAL B N 1
ATOM 2566 C CA . VAL B 1 98 ? -4.77 -17.703 -18.438 1 97.5 98 VAL B CA 1
ATOM 2567 C C . VAL B 1 98 ? -4.035 -18.938 -18.938 1 97.5 98 VAL B C 1
ATOM 2569 O O . VAL B 1 98 ? -3.297 -18.875 -19.922 1 97.5 98 VAL B O 1
ATOM 2572 N N . VAL B 1 99 ? -4.211 -20.016 -18.203 1 97.31 99 VAL B N 1
ATOM 2573 C CA . VAL B 1 99 ? -3.701 -21.344 -18.562 1 97.31 99 VAL B CA 1
ATOM 2574 C C . VAL B 1 99 ? -4.867 -22.312 -18.766 1 97.31 99 VAL B C 1
ATOM 2576 O O . VAL B 1 99 ? -5.672 -22.516 -17.844 1 97.31 99 VAL B O 1
ATOM 2579 N N . GLU B 1 100 ? -4.887 -22.875 -19.859 1 95.31 100 GLU B N 1
ATOM 2580 C CA . GLU B 1 100 ? -5.926 -23.828 -20.219 1 95.31 100 GLU B CA 1
ATOM 2581 C C . GLU B 1 100 ? -5.371 -25.25 -20.25 1 95.31 100 GLU B C 1
ATOM 2583 O O . GLU B 1 100 ? -4.25 -25.484 -20.703 1 95.31 100 GLU B O 1
ATOM 2588 N N . ASP B 1 101 ? -6.172 -26.156 -19.719 1 93.69 101 ASP B N 1
ATOM 2589 C CA . ASP B 1 101 ? -5.883 -27.562 -19.938 1 93.69 101 ASP B CA 1
ATOM 2590 C C . ASP B 1 101 ? -6.395 -28.031 -21.297 1 93.69 101 ASP B C 1
ATOM 2592 O O . ASP B 1 101 ? -7.605 -28.125 -21.5 1 93.69 101 ASP B O 1
ATOM 2596 N N . THR B 1 102 ? -5.48 -28.375 -22.188 1 87.44 102 THR B N 1
ATOM 2597 C CA . THR B 1 102 ? -5.855 -28.703 -23.562 1 87.44 102 THR B CA 1
ATOM 2598 C C . THR B 1 102 ? -6.352 -30.141 -23.656 1 87.44 102 THR B C 1
ATOM 2600 O O . THR B 1 102 ? -6.938 -30.531 -24.672 1 87.44 102 THR B O 1
ATOM 2603 N N . ASN B 1 103 ? -6.02 -30.922 -22.656 1 81.06 103 ASN B N 1
ATOM 2604 C CA . ASN B 1 103 ? -6.445 -32.312 -22.672 1 81.06 103 ASN B CA 1
ATOM 2605 C C . ASN B 1 103 ? -7.863 -32.469 -22.125 1 81.06 103 ASN B C 1
ATOM 2607 O O . ASN B 1 103 ? -8.469 -33.531 -22.234 1 81.06 103 ASN B O 1
ATOM 2611 N N . ALA B 1 104 ? -8.258 -31.594 -21.344 1 65.62 104 ALA B N 1
ATOM 2612 C CA . ALA B 1 104 ? -9.562 -31.734 -20.688 1 65.62 104 ALA B CA 1
ATOM 2613 C C . ALA B 1 104 ? -10.672 -31.906 -21.719 1 65.62 104 ALA B C 1
ATOM 2615 O O . ALA B 1 104 ? -10.797 -31.109 -22.641 1 65.62 104 ALA B O 1
ATOM 2616 N N . LEU B 1 105 ? -10.758 -33.219 -22.016 1 54.56 105 LEU B N 1
ATOM 2617 C CA . LEU B 1 105 ? -11.797 -33.688 -22.922 1 54.56 105 LEU B CA 1
ATOM 2618 C C . LEU B 1 105 ? -13.102 -32.938 -22.688 1 54.56 105 LEU B C 1
ATOM 2620 O O . LEU B 1 105 ? -13.461 -32.625 -21.562 1 54.56 105 LEU B O 1
ATOM 2624 N N . SER B 1 106 ? -13.43 -32.125 -23.547 1 49.41 106 SER B N 1
ATOM 2625 C CA . SER B 1 106 ? -14.805 -31.625 -23.484 1 49.41 106 SER B CA 1
ATOM 2626 C C . SER B 1 106 ? -15.781 -32.75 -23.156 1 49.41 106 SER B C 1
ATOM 2628 O O . SER B 1 106 ? -15.828 -33.75 -23.828 1 49.41 106 SER B O 1
ATOM 2630 N N . THR B 1 107 ? -15.805 -33.031 -21.938 1 43.59 107 THR B N 1
ATOM 2631 C CA . THR B 1 107 ? -16.844 -34.031 -21.672 1 43.59 107 THR B CA 1
ATOM 2632 C C . THR B 1 107 ? -18.047 -33.812 -22.609 1 43.59 107 THR B C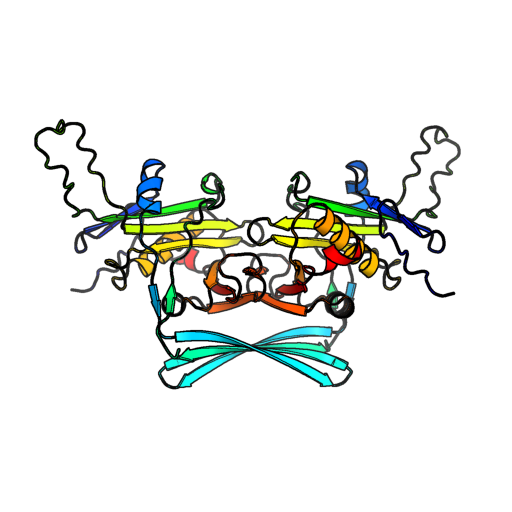 1
ATOM 2634 O O . THR B 1 107 ? -19.109 -34.406 -22.406 1 43.59 107 THR B O 1
ATOM 2637 N N . MET B 1 108 ? -18.094 -32.781 -23.328 1 43.03 108 MET B N 1
ATOM 2638 C CA . MET B 1 108 ? -19.391 -32.719 -24 1 43.03 108 MET B CA 1
ATOM 2639 C C . MET B 1 108 ? -19.531 -33.812 -25.031 1 43.03 108 MET B C 1
ATOM 2641 O O . MET B 1 108 ? -19.297 -33.594 -26.219 1 43.03 108 MET B O 1
ATOM 2645 N N . ASP B 1 109 ? -18.859 -34.875 -24.875 1 41.62 109 ASP B N 1
ATOM 2646 C CA . ASP B 1 109 ? -19.297 -35.906 -25.797 1 41.62 109 ASP B CA 1
ATOM 2647 C C . ASP B 1 109 ? -20.797 -36.188 -25.625 1 41.62 109 ASP B C 1
ATOM 2649 O O . ASP B 1 109 ? -21.188 -37.344 -25.5 1 41.62 109 ASP B O 1
ATOM 2653 N N . SER B 1 110 ? -21.594 -35.469 -24.906 1 41.69 110 SER B N 1
ATOM 2654 C CA . SER B 1 110 ? -22.938 -35.969 -25.141 1 41.69 110 SER B CA 1
ATOM 2655 C C . SER B 1 110 ? -23.297 -35.906 -26.625 1 41.69 110 SER B C 1
ATOM 2657 O O . SER B 1 110 ? -23.078 -34.875 -27.266 1 41.69 110 SER B O 1
ATOM 2659 N N . PRO B 1 111 ? -23.641 -36.969 -27.281 1 44.19 111 PRO B N 1
ATOM 2660 C CA . PRO B 1 111 ? -24.078 -37.094 -28.672 1 44.19 111 PRO B CA 1
ATOM 2661 C C . PRO B 1 111 ? -24.922 -35.906 -29.125 1 44.19 111 PRO B C 1
ATOM 2663 O O . PRO B 1 111 ? -25.031 -35.656 -30.312 1 44.19 111 PRO B O 1
ATOM 2666 N N . THR B 1 112 ? -25.891 -35.438 -28.344 1 44.09 112 THR B N 1
ATOM 2667 C CA . THR B 1 112 ? -26.906 -34.531 -28.844 1 44.09 112 THR B CA 1
ATOM 2668 C C . THR B 1 112 ? -26.328 -33.125 -29 1 44.09 112 THR B C 1
ATOM 2670 O O . THR B 1 112 ? -27.078 -32.156 -29.219 1 44.09 112 THR B O 1
ATOM 2673 N N . ILE B 1 113 ? -25.172 -32.875 -28.469 1 43.12 113 ILE B N 1
ATOM 2674 C CA . ILE B 1 113 ? -24.75 -31.484 -28.672 1 43.12 113 ILE B CA 1
ATOM 2675 C C . ILE B 1 113 ? -24.266 -31.297 -30.094 1 43.12 113 ILE B C 1
ATOM 2677 O O . ILE B 1 113 ? -23.594 -32.156 -30.656 1 43.12 113 ILE B O 1
ATOM 2681 N N . ASP B 1 114 ? -25.016 -30.438 -30.859 1 44.25 114 ASP B N 1
ATOM 2682 C CA . ASP B 1 114 ? -24.656 -30.047 -32.219 1 44.25 114 ASP B CA 1
ATOM 2683 C C . ASP B 1 114 ? -23.141 -29.891 -32.375 1 44.25 114 ASP B C 1
ATOM 2685 O O . ASP B 1 114 ? -22.5 -29.234 -31.547 1 44.25 114 ASP B O 1
ATOM 2689 N N . PRO B 1 115 ? -22.469 -30.875 -32.938 1 44.53 115 PRO B N 1
ATOM 2690 C CA . PRO B 1 115 ? -21.031 -30.812 -33.219 1 44.53 115 PRO B CA 1
ATOM 2691 C C . PRO B 1 115 ? -20.547 -29.391 -33.5 1 44.53 115 PRO B C 1
ATOM 2693 O O . PRO B 1 115 ? -19.344 -29.125 -33.438 1 44.53 115 PRO B O 1
ATOM 2696 N N . ASN B 1 116 ? -21.344 -28.688 -34.188 1 44.47 116 ASN B N 1
ATOM 2697 C CA . ASN B 1 116 ? -20.922 -27.344 -34.594 1 44.47 116 ASN B CA 1
ATOM 2698 C C . ASN B 1 116 ? -20.688 -26.453 -33.375 1 44.47 116 ASN B C 1
ATOM 2700 O O . ASN B 1 116 ? -20.172 -25.344 -33.5 1 44.47 116 ASN B O 1
ATOM 2704 N N . THR B 1 117 ? -21.484 -26.594 -32.438 1 42 117 THR B N 1
ATOM 2705 C CA . THR B 1 117 ? -21.203 -25.781 -31.25 1 42 117 THR B CA 1
ATOM 2706 C C . THR B 1 117 ? -20.047 -26.375 -30.438 1 42 117 THR B C 1
ATOM 2708 O O . THR B 1 117 ? -20.266 -27.234 -29.594 1 42 117 THR B O 1
ATOM 2711 N N . THR B 1 118 ? -19.156 -27.109 -31.031 1 41.72 118 THR B N 1
ATOM 2712 C CA . THR B 1 118 ? -17.938 -27.594 -30.391 1 41.72 118 THR B CA 1
ATOM 2713 C C . THR B 1 118 ? -17.375 -26.547 -29.422 1 41.72 118 THR B C 1
ATOM 2715 O O . THR B 1 118 ? -16.672 -25.625 -29.844 1 41.72 118 THR B O 1
ATOM 2718 N N . GLY B 1 119 ? -18.25 -25.828 -28.75 1 42.78 119 GLY B N 1
ATOM 2719 C CA . GLY B 1 119 ? -17.531 -24.984 -27.812 1 42.78 119 GLY B CA 1
ATOM 2720 C C . GLY B 1 119 ? -16.5 -25.734 -27 1 42.78 119 GLY B C 1
ATOM 2721 O O . GLY B 1 119 ? -16.828 -26.625 -26.203 1 42.78 119 GLY B O 1
ATOM 2722 N N . ASN B 1 120 ? -15.5 -26.359 -27.562 1 45.16 120 ASN B N 1
ATOM 2723 C CA . ASN B 1 120 ? -14.305 -26.766 -26.828 1 45.16 120 ASN B CA 1
ATOM 2724 C C . ASN B 1 120 ? -14.164 -25.984 -25.531 1 45.16 120 ASN B C 1
ATOM 2726 O O . ASN B 1 120 ? -13.82 -24.797 -25.531 1 45.16 120 ASN B O 1
ATOM 2730 N N . HIS B 1 121 ? -15.086 -26.156 -24.609 1 54.62 121 HIS B N 1
ATOM 2731 C CA . HIS B 1 121 ? -15.008 -25.375 -23.375 1 54.62 121 HIS B CA 1
ATOM 2732 C C . HIS B 1 121 ? -13.672 -25.609 -22.672 1 54.62 121 HIS B C 1
ATOM 2734 O O . HIS B 1 121 ? -13.469 -26.641 -22.031 1 54.62 121 HIS B O 1
ATOM 2740 N N . ASN B 1 122 ? -12.578 -25.219 -23.156 1 63.22 122 ASN B N 1
ATOM 2741 C CA . ASN B 1 122 ? -11.281 -25.219 -22.469 1 63.22 122 ASN B CA 1
ATOM 2742 C C . ASN B 1 122 ? -11.391 -24.656 -21.062 1 63.22 122 ASN B C 1
ATOM 2744 O O . ASN B 1 122 ? -12.156 -23.719 -20.812 1 63.22 122 ASN B O 1
ATOM 2748 N N . ILE B 1 123 ? -10.992 -25.625 -20.016 1 86.94 123 ILE B N 1
ATOM 2749 C CA . ILE B 1 123 ? -11.055 -25.312 -18.594 1 86.94 123 ILE B CA 1
ATOM 2750 C C . ILE B 1 123 ? -9.828 -24.484 -18.188 1 86.94 123 ILE B C 1
ATOM 2752 O O . ILE B 1 123 ? -8.695 -24.891 -18.453 1 86.94 123 ILE B O 1
ATOM 2756 N N . ILE B 1 124 ? -10.031 -23.375 -17.781 1 95 124 ILE B N 1
ATOM 2757 C CA . ILE B 1 124 ? -8.961 -22.562 -17.203 1 95 124 ILE B CA 1
ATOM 2758 C C . ILE B 1 124 ? -8.539 -23.141 -15.852 1 95 124 ILE B C 1
ATOM 2760 O O . ILE B 1 124 ? -9.375 -23.328 -14.969 1 95 124 ILE B O 1
ATOM 2764 N N . VAL B 1 125 ? -7.262 -23.422 -15.766 1 96.31 125 VAL B N 1
ATOM 2765 C CA . VAL B 1 125 ? -6.801 -24.094 -14.555 1 96.31 125 VAL B CA 1
ATOM 2766 C C . VAL B 1 125 ? -5.953 -23.141 -13.719 1 96.31 125 VAL B C 1
ATOM 2768 O O . VAL B 1 125 ? -5.656 -23.406 -12.555 1 96.31 125 VAL B O 1
ATOM 2771 N N . ALA B 1 126 ? -5.57 -22.016 -14.328 1 97.56 126 ALA B N 1
ATOM 2772 C CA . ALA B 1 126 ? -4.777 -21.016 -13.625 1 97.56 126 ALA B CA 1
ATOM 2773 C C . ALA B 1 126 ? -4.844 -19.656 -14.336 1 97.56 126 ALA B C 1
ATOM 2775 O O . ALA B 1 126 ? -5.234 -19.594 -15.508 1 97.56 126 ALA B O 1
ATOM 2776 N N . PHE B 1 127 ? -4.512 -18.609 -13.617 1 97.38 127 PHE B N 1
ATOM 2777 C CA . PHE B 1 127 ? -4.375 -17.312 -14.266 1 97.38 127 PHE B CA 1
ATOM 2778 C C . PHE B 1 127 ? -3.506 -16.375 -13.438 1 97.38 127 PHE B C 1
ATOM 2780 O O . PHE B 1 127 ? -3.221 -16.656 -12.266 1 97.38 127 PHE B O 1
ATOM 2787 N N . ILE B 1 128 ? -3.062 -15.336 -14.055 1 97.44 128 ILE B N 1
ATOM 2788 C CA . ILE B 1 128 ? -2.385 -14.219 -13.398 1 97.44 128 ILE B CA 1
ATOM 2789 C C . ILE B 1 128 ? -2.912 -12.898 -13.953 1 97.44 128 ILE B C 1
ATOM 2791 O O . ILE B 1 128 ? -3.125 -12.766 -15.164 1 97.44 128 ILE B O 1
ATOM 2795 N N . SER B 1 129 ? -3.197 -11.992 -13.109 1 96.81 129 SER B N 1
ATOM 2796 C CA . SER B 1 129 ? -3.59 -10.633 -13.484 1 96.81 129 SER B CA 1
ATOM 2797 C C . SER B 1 129 ? -2.57 -9.609 -12.992 1 96.81 129 SER B C 1
ATOM 2799 O O . SER B 1 129 ? -2.041 -9.734 -11.891 1 96.81 129 SER B O 1
ATOM 2801 N N . ALA B 1 130 ? -2.336 -8.625 -13.852 1 97.62 130 ALA B N 1
ATOM 2802 C CA . ALA B 1 130 ? -1.355 -7.594 -13.516 1 97.62 130 ALA B CA 1
ATOM 2803 C C . ALA B 1 130 ? -1.843 -6.215 -13.945 1 97.62 130 ALA B C 1
ATOM 2805 O O . ALA B 1 130 ? -2.662 -6.094 -14.859 1 97.62 130 ALA B O 1
ATOM 2806 N N . LYS B 1 131 ? -1.422 -5.227 -13.258 1 97.5 131 LYS B N 1
ATOM 2807 C CA . LYS B 1 131 ? -1.728 -3.824 -13.523 1 97.5 131 LYS B CA 1
ATOM 2808 C C . LYS B 1 131 ? -0.463 -2.971 -13.492 1 97.5 131 LYS B C 1
ATOM 2810 O O . LYS B 1 131 ? 0.397 -3.16 -12.625 1 97.5 131 LYS B O 1
ATOM 2815 N N . PHE B 1 132 ? -0.431 -2.053 -14.484 1 97.75 132 PHE B N 1
ATOM 2816 C CA . PHE B 1 132 ? 0.72 -1.159 -14.523 1 97.75 132 PHE B CA 1
ATOM 2817 C C . PHE B 1 132 ? 0.427 0.136 -13.773 1 97.75 132 PHE B C 1
ATOM 2819 O O . PHE B 1 132 ? -0.593 0.784 -14.023 1 97.75 132 PHE B O 1
ATOM 2826 N N . SER B 1 133 ? 1.256 0.375 -12.812 1 96.62 133 SER B N 1
ATOM 2827 C CA . SER B 1 133 ? 1.261 1.663 -12.125 1 96.62 133 SER B CA 1
ATOM 2828 C C . SER B 1 133 ? 2.295 2.607 -12.727 1 96.62 133 SER B C 1
ATOM 2830 O O . SER B 1 133 ? 3.494 2.461 -12.484 1 96.62 133 SER B O 1
ATOM 2832 N N . SER B 1 134 ? 1.827 3.613 -13.398 1 95.12 134 SER B N 1
ATOM 2833 C CA . SER B 1 134 ? 2.721 4.469 -14.172 1 95.12 134 SER B CA 1
ATOM 2834 C C . SER B 1 134 ? 3.508 5.41 -13.266 1 95.12 134 SER B C 1
ATOM 2836 O O . SER B 1 134 ? 4.633 5.793 -13.594 1 95.12 134 SER B O 1
ATOM 2838 N N . TRP B 1 135 ? 2.961 5.77 -12.117 1 93 135 TRP B N 1
ATOM 2839 C CA . TRP B 1 135 ? 3.588 6.801 -11.305 1 93 135 TRP B CA 1
ATOM 2840 C C . TRP B 1 135 ? 4.906 6.305 -10.719 1 93 135 TRP B C 1
ATOM 2842 O O . TRP B 1 135 ? 5.824 7.098 -10.484 1 93 135 TRP B O 1
ATOM 2852 N N . ASN B 1 136 ? 5.074 5.016 -10.586 1 96.56 136 ASN B N 1
ATOM 2853 C CA . ASN B 1 136 ? 6.332 4.523 -10.023 1 96.56 136 ASN B CA 1
ATOM 2854 C C . ASN B 1 136 ? 6.879 3.348 -10.828 1 96.56 136 ASN B C 1
ATOM 2856 O O . ASN B 1 136 ? 7.621 2.521 -10.297 1 96.56 136 ASN B O 1
ATOM 2860 N N . SER B 1 137 ? 6.344 3.174 -12.094 1 97 137 SER B N 1
ATOM 2861 C CA . SER B 1 137 ? 6.832 2.188 -13.047 1 97 137 SER B CA 1
ATOM 2862 C C . SER B 1 137 ? 6.758 0.776 -12.477 1 97 137 SER B C 1
ATOM 2864 O O . SER B 1 137 ? 7.68 -0.024 -12.656 1 97 137 SER B O 1
ATOM 2866 N N . ARG B 1 138 ? 5.738 0.487 -11.789 1 98.31 138 ARG B N 1
ATOM 2867 C CA . ARG B 1 138 ? 5.555 -0.776 -11.086 1 98.31 138 ARG B CA 1
ATOM 2868 C C . ARG B 1 138 ? 4.527 -1.653 -11.789 1 98.31 138 ARG B C 1
ATOM 2870 O O . ARG B 1 138 ? 3.441 -1.185 -12.148 1 98.31 138 ARG B O 1
ATOM 2877 N N . LEU B 1 139 ? 4.945 -2.879 -12.102 1 98.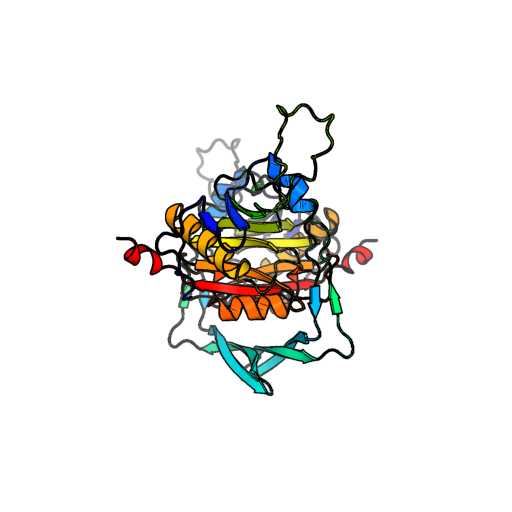25 139 LEU B N 1
ATOM 2878 C CA . LEU B 1 139 ? 3.965 -3.887 -12.492 1 98.25 139 LEU B CA 1
ATOM 2879 C C . LEU B 1 139 ? 3.438 -4.633 -11.273 1 98.25 139 LEU B C 1
ATOM 2881 O O . LEU B 1 139 ? 4.188 -5.344 -10.602 1 98.25 139 LEU B O 1
ATOM 2885 N N . ILE B 1 140 ? 2.211 -4.477 -11 1 98.62 140 ILE B N 1
ATOM 2886 C CA . ILE B 1 140 ? 1.591 -5.07 -9.82 1 98.62 140 ILE B CA 1
ATOM 2887 C C . ILE B 1 140 ? 0.903 -6.379 -10.203 1 98.62 140 ILE B C 1
ATOM 2889 O O . ILE B 1 140 ? 0.005 -6.391 -11.047 1 98.62 140 ILE B O 1
ATOM 2893 N N . ILE B 1 141 ? 1.361 -7.473 -9.625 1 97.94 141 ILE B N 1
ATOM 2894 C CA . ILE B 1 141 ? 0.584 -8.703 -9.719 1 97.94 141 ILE B CA 1
ATOM 2895 C C . ILE B 1 141 ? -0.612 -8.625 -8.773 1 97.94 141 ILE B C 1
ATOM 2897 O O . ILE B 1 141 ? -0.453 -8.695 -7.551 1 97.94 141 ILE B O 1
ATOM 2901 N N . THR B 1 142 ? -1.756 -8.523 -9.359 1 96.56 142 THR B N 1
ATOM 2902 C CA . THR B 1 142 ? -2.945 -8.281 -8.547 1 96.56 142 THR B CA 1
ATOM 2903 C C . THR B 1 142 ? -3.58 -9.602 -8.109 1 96.56 142 THR B C 1
ATOM 2905 O O . THR B 1 142 ? -4.273 -9.656 -7.094 1 96.56 142 THR B O 1
ATOM 2908 N N . ASP B 1 143 ? -3.404 -10.633 -8.922 1 94.75 143 ASP B N 1
ATOM 2909 C CA . ASP B 1 143 ? -3.994 -11.938 -8.625 1 94.75 143 ASP B CA 1
ATOM 2910 C C . ASP B 1 143 ? -3.238 -13.062 -9.328 1 94.75 143 ASP B C 1
ATOM 2912 O O . ASP B 1 143 ? -2.758 -12.875 -10.453 1 94.75 143 ASP B O 1
ATOM 2916 N N . ILE B 1 144 ? -3.1 -14.125 -8.688 1 96.56 144 ILE B N 1
ATOM 2917 C CA . ILE B 1 144 ? -2.576 -15.352 -9.273 1 96.56 144 ILE B CA 1
ATOM 2918 C C . ILE B 1 144 ? -3.23 -16.562 -8.609 1 96.56 144 ILE B C 1
ATOM 2920 O O . ILE B 1 144 ? -3.223 -16.688 -7.379 1 96.56 144 ILE B O 1
ATOM 2924 N N . GLU B 1 145 ? -3.881 -17.328 -9.398 1 95.69 145 GLU B N 1
ATOM 2925 C CA . GLU B 1 145 ? -4.57 -18.516 -8.906 1 95.69 145 GLU B CA 1
ATOM 2926 C C . GLU B 1 145 ? -4.234 -19.75 -9.75 1 95.69 145 GLU B C 1
ATOM 2928 O O . GLU B 1 145 ? -4.176 -19.672 -10.977 1 95.69 145 GLU B O 1
ATOM 2933 N N . ILE B 1 146 ? -3.961 -20.797 -9.07 1 96.31 146 ILE B N 1
ATOM 2934 C CA . ILE B 1 146 ? -3.68 -22.078 -9.711 1 96.31 146 ILE B CA 1
ATOM 2935 C C . ILE B 1 146 ? -4.5 -23.172 -9.047 1 96.31 146 ILE B C 1
ATOM 2937 O O . ILE B 1 146 ? -4.441 -23.359 -7.828 1 96.31 146 ILE B O 1
ATOM 2941 N N . ASN B 1 147 ? -5.227 -23.875 -9.797 1 94.69 147 ASN B N 1
ATOM 2942 C CA . ASN B 1 147 ? -5.934 -25.047 -9.297 1 94.69 147 ASN B CA 1
ATOM 2943 C C . ASN B 1 147 ? -4.996 -25.984 -8.555 1 94.69 147 ASN B C 1
ATOM 2945 O O . ASN B 1 147 ? -3.898 -26.281 -9.023 1 94.69 147 ASN B O 1
ATOM 2949 N N . PRO B 1 148 ? -5.441 -26.469 -7.398 1 94.31 148 PRO B N 1
ATOM 2950 C CA . PRO B 1 148 ? -4.57 -27.312 -6.566 1 94.31 148 PRO B CA 1
ATOM 2951 C C . PRO B 1 148 ? -4.039 -28.531 -7.316 1 94.31 148 PRO B C 1
ATOM 2953 O O . PRO B 1 148 ? -2.9 -28.938 -7.09 1 94.31 148 PRO B O 1
ATOM 2956 N N . LEU B 1 149 ? -4.781 -29.062 -8.227 1 93.12 149 LEU B N 1
ATOM 2957 C CA . LEU B 1 149 ? -4.387 -30.25 -8.969 1 93.12 149 LEU B CA 1
ATOM 2958 C C . LEU B 1 149 ? -3.248 -29.953 -9.93 1 93.12 149 LEU B C 1
ATOM 2960 O O . LEU B 1 149 ? -2.592 -30.859 -10.438 1 93.12 149 LEU B O 1
ATOM 2964 N N . TYR B 1 150 ? -3.021 -28.703 -10.172 1 94.75 150 TYR B N 1
ATOM 2965 C CA . TYR B 1 150 ? -2.033 -28.297 -11.172 1 94.75 150 TYR B CA 1
ATOM 2966 C C . TYR B 1 150 ? -0.855 -27.594 -10.516 1 94.75 150 TYR B C 1
ATOM 2968 O O . TYR B 1 150 ? -0.015 -27 -11.211 1 94.75 150 TYR B O 1
ATOM 2976 N N . ARG B 1 151 ? -0.756 -27.562 -9.219 1 94.62 151 ARG B N 1
ATOM 2977 C CA . ARG B 1 151 ? 0.304 -26.859 -8.5 1 94.62 151 ARG B CA 1
ATOM 2978 C C . ARG B 1 151 ? 1.58 -27.688 -8.461 1 94.62 151 ARG B C 1
ATOM 2980 O O . ARG B 1 151 ? 1.556 -28.891 -8.758 1 94.62 151 ARG B O 1
ATOM 2987 N N . ARG B 1 152 ? 2.633 -27.047 -8.25 1 92.94 152 ARG B N 1
ATOM 2988 C CA . ARG B 1 152 ? 3.955 -27.641 -8.125 1 92.94 152 ARG B CA 1
ATOM 2989 C C . ARG B 1 152 ? 4.387 -28.281 -9.445 1 92.94 152 ARG B C 1
ATOM 2991 O O . ARG B 1 152 ? 5.031 -29.328 -9.453 1 92.94 152 ARG B O 1
ATOM 2998 N N . GLN B 1 153 ? 3.938 -27.719 -10.539 1 93.44 153 GLN B N 1
ATOM 2999 C CA . GLN B 1 153 ? 4.285 -28.188 -11.875 1 93.44 153 GLN B CA 1
ATOM 3000 C C . GLN B 1 153 ? 4.934 -27.078 -12.703 1 93.44 153 GLN B C 1
ATOM 3002 O O . GLN B 1 153 ? 5.031 -27.188 -13.93 1 93.44 153 GLN B O 1
ATOM 3007 N N . GLY B 1 154 ? 5.262 -25.984 -12.047 1 94.94 154 GLY B N 1
ATOM 3008 C CA . GLY B 1 154 ? 5.973 -24.906 -12.727 1 94.94 154 GLY B CA 1
ATOM 3009 C C . GLY B 1 154 ? 5.047 -23.875 -13.344 1 94.94 154 GLY B C 1
ATOM 3010 O O . GLY B 1 154 ? 5.508 -22.891 -13.914 1 94.94 154 GLY B O 1
ATOM 3011 N N . ILE B 1 155 ? 3.768 -24.031 -13.234 1 96.75 155 ILE B N 1
ATOM 3012 C CA . ILE B 1 155 ? 2.785 -23.141 -13.844 1 96.75 155 ILE B CA 1
ATOM 3013 C C . ILE B 1 155 ? 2.93 -21.734 -13.266 1 96.75 155 ILE B C 1
ATOM 3015 O O . ILE B 1 155 ? 2.924 -20.75 -14.008 1 96.75 155 ILE B O 1
ATOM 3019 N N . GLY B 1 156 ? 3.098 -21.641 -11.914 1 97.19 156 GLY B N 1
ATOM 3020 C CA . GLY B 1 156 ? 3.264 -20.359 -11.273 1 97.19 156 GLY B CA 1
ATOM 3021 C C . GLY B 1 156 ? 4.48 -19.594 -11.773 1 97.19 156 GLY B C 1
ATOM 3022 O O . GLY B 1 156 ? 4.395 -18.406 -12.07 1 97.19 156 GLY B O 1
ATOM 3023 N N . ARG B 1 157 ? 5.516 -20.25 -11.914 1 96.88 157 ARG B N 1
ATOM 3024 C CA . ARG B 1 157 ? 6.75 -19.656 -12.414 1 96.88 157 ARG B CA 1
ATOM 3025 C C . ARG B 1 157 ? 6.566 -19.141 -13.844 1 96.88 157 ARG B C 1
ATOM 3027 O O . ARG B 1 157 ? 6.988 -18.031 -14.164 1 96.88 157 ARG B O 1
ATOM 3034 N N . ASN B 1 158 ? 5.984 -19.953 -14.648 1 96.75 158 ASN B N 1
ATOM 3035 C CA . ASN B 1 158 ? 5.738 -19.547 -16.031 1 96.75 158 ASN B CA 1
ATOM 3036 C C . ASN B 1 158 ? 4.816 -18.344 -16.109 1 96.75 158 ASN B C 1
ATOM 3038 O O . ASN B 1 158 ? 5.059 -17.422 -16.891 1 96.75 158 ASN B O 1
ATOM 3042 N N . LEU B 1 159 ? 3.773 -18.375 -15.289 1 97.88 159 LEU B N 1
ATOM 3043 C CA . LEU B 1 159 ? 2.84 -17.25 -15.281 1 97.88 159 LEU B CA 1
ATOM 3044 C C . LEU B 1 159 ? 3.549 -15.961 -14.906 1 97.88 159 LEU B C 1
ATOM 3046 O O . LEU B 1 159 ? 3.336 -14.922 -15.547 1 97.88 159 LEU B O 1
ATOM 3050 N N . ILE B 1 160 ? 4.398 -16 -13.898 1 98 160 ILE B N 1
ATOM 3051 C CA . ILE B 1 160 ? 5.148 -14.82 -13.469 1 98 160 ILE B CA 1
ATOM 3052 C C . ILE B 1 160 ? 6.062 -14.359 -14.602 1 98 160 ILE B C 1
ATOM 3054 O O . ILE B 1 160 ? 6.129 -13.164 -14.906 1 98 160 ILE B O 1
ATOM 3058 N N . ARG B 1 161 ? 6.719 -15.219 -15.266 1 96.56 161 ARG B N 1
ATOM 3059 C CA . ARG B 1 161 ? 7.613 -14.875 -16.375 1 96.56 161 ARG B CA 1
ATOM 3060 C C . ARG B 1 161 ? 6.848 -14.219 -17.516 1 96.56 161 ARG B C 1
ATOM 3062 O O . ARG B 1 161 ? 7.301 -13.219 -18.078 1 96.56 161 ARG B O 1
ATOM 3069 N N . PHE B 1 162 ? 5.73 -14.812 -17.844 1 96.75 162 PHE B N 1
ATOM 3070 C CA . PHE B 1 162 ? 4.91 -14.219 -18.906 1 96.75 162 PHE B CA 1
ATOM 3071 C C . PHE B 1 162 ? 4.457 -12.82 -18.516 1 96.75 162 PHE B C 1
ATOM 3073 O O . PHE B 1 162 ? 4.477 -11.906 -19.328 1 96.75 162 PHE B O 1
ATOM 3080 N N . ALA B 1 163 ? 4.016 -12.672 -17.25 1 96.88 163 ALA B N 1
ATOM 3081 C CA . ALA B 1 163 ? 3.568 -11.367 -16.781 1 96.88 163 ALA B CA 1
ATOM 3082 C C . ALA B 1 163 ? 4.695 -10.336 -16.875 1 96.88 163 ALA B C 1
ATOM 3084 O O . ALA B 1 163 ? 4.484 -9.219 -17.344 1 96.88 163 ALA B O 1
ATOM 3085 N N . GLU B 1 164 ? 5.855 -10.758 -16.453 1 97.06 164 GLU B N 1
ATOM 3086 C CA . GLU B 1 164 ? 7.012 -9.867 -16.5 1 97.06 164 GLU B CA 1
ATOM 3087 C C . GLU B 1 164 ? 7.332 -9.453 -17.938 1 97.06 164 GLU B C 1
ATOM 3089 O O . GLU B 1 164 ? 7.5 -8.266 -18.219 1 97.06 164 GLU B O 1
ATOM 3094 N N . ARG B 1 165 ? 7.363 -10.344 -18.766 1 95.62 165 ARG B N 1
ATOM 3095 C CA . ARG B 1 165 ? 7.727 -10.086 -20.156 1 95.62 165 ARG B CA 1
ATOM 3096 C C . ARG B 1 165 ? 6.684 -9.203 -20.828 1 95.62 165 ARG B C 1
ATOM 3098 O O . ARG B 1 165 ? 7.031 -8.242 -21.531 1 95.62 165 ARG B O 1
ATOM 3105 N N . LEU B 1 166 ? 5.473 -9.562 -20.672 1 95.56 166 LEU B N 1
ATOM 3106 C CA . LEU B 1 166 ? 4.395 -8.773 -21.25 1 95.56 166 LEU B CA 1
ATOM 3107 C C . LEU B 1 166 ? 4.418 -7.344 -20.719 1 95.56 166 LEU B C 1
ATOM 3109 O O . LEU B 1 166 ? 4.27 -6.387 -21.484 1 95.56 166 LEU B O 1
ATOM 3113 N N . GLY B 1 167 ? 4.543 -7.258 -19.406 1 96.25 167 GLY B N 1
ATOM 3114 C CA . GLY B 1 167 ? 4.594 -5.941 -18.781 1 96.25 167 GLY B CA 1
ATOM 3115 C C . GLY B 1 167 ? 5.719 -5.078 -19.328 1 96.25 167 GLY B C 1
ATOM 3116 O O . GLY B 1 167 ? 5.496 -3.936 -19.734 1 96.25 167 GLY B O 1
ATOM 3117 N N . VAL B 1 168 ? 6.891 -5.633 -19.422 1 95.38 168 VAL B N 1
ATOM 3118 C CA . VAL B 1 168 ? 8.078 -4.898 -19.844 1 95.38 168 VAL B CA 1
ATOM 3119 C C . VAL B 1 168 ? 7.961 -4.527 -21.312 1 95.38 168 VAL B C 1
ATOM 3121 O O . VAL B 1 168 ? 8.414 -3.455 -21.734 1 95.38 168 VAL B O 1
ATOM 3124 N N . ALA B 1 169 ? 7.344 -5.348 -22.047 1 94.25 169 ALA B N 1
ATOM 3125 C CA . ALA B 1 169 ? 7.16 -5.074 -23.484 1 94.25 169 ALA B CA 1
ATOM 3126 C C . ALA B 1 169 ? 6.172 -3.93 -23.688 1 94.25 169 ALA B C 1
ATOM 3128 O O . ALA B 1 169 ? 6.297 -3.166 -24.656 1 94.25 169 ALA B O 1
ATOM 3129 N N . ARG B 1 170 ? 5.234 -3.771 -22.797 1 94.88 170 ARG B N 1
ATOM 3130 C CA . ARG B 1 170 ? 4.137 -2.834 -23 1 94.88 170 ARG B CA 1
ATOM 3131 C C . ARG B 1 170 ? 4.422 -1.5 -22.328 1 94.88 170 ARG B C 1
ATOM 3133 O O . ARG B 1 170 ? 3.953 -0.453 -22.766 1 94.88 170 ARG B O 1
ATOM 3140 N N . TRP B 1 171 ? 5.102 -1.578 -21.219 1 96.31 171 TRP B N 1
ATOM 3141 C CA . TRP B 1 171 ? 5.27 -0.393 -20.375 1 96.31 171 TRP B CA 1
ATOM 3142 C C . TRP B 1 171 ? 6.707 -0.265 -19.891 1 96.31 171 TRP B C 1
ATOM 3144 O O . TRP B 1 171 ? 7.477 -1.227 -19.953 1 96.31 171 TRP B O 1
ATOM 3154 N N . PRO B 1 172 ? 7.125 0.898 -19.422 1 96.25 172 PRO B N 1
ATOM 3155 C CA . PRO B 1 172 ? 8.445 1.076 -18.828 1 96.25 172 PRO B CA 1
ATOM 3156 C C . PRO B 1 172 ? 8.516 0.562 -17.391 1 96.25 172 PRO B C 1
ATOM 3158 O O . PRO B 1 172 ? 8.734 1.342 -16.453 1 96.25 172 PRO B O 1
ATOM 3161 N N . VAL B 1 173 ? 8.422 -0.683 -17.266 1 97.44 173 VAL B N 1
ATOM 3162 C CA . VAL B 1 173 ? 8.398 -1.332 -15.961 1 97.44 173 VAL B CA 1
ATOM 3163 C C . VAL B 1 173 ? 9.812 -1.39 -15.391 1 97.44 173 VAL B C 1
ATOM 3165 O O . VAL B 1 173 ? 10.75 -1.83 -16.062 1 97.44 173 VAL B O 1
ATOM 3168 N N . ARG B 1 174 ? 9.922 -0.951 -14.156 1 97.31 174 ARG B N 1
ATOM 3169 C CA . ARG B 1 174 ? 11.203 -1.02 -13.461 1 97.31 174 ARG B CA 1
ATOM 3170 C C . ARG B 1 174 ? 11.227 -2.178 -12.469 1 97.31 174 ARG B C 1
ATOM 3172 O O . ARG B 1 174 ? 12.289 -2.734 -12.18 1 97.31 174 ARG B O 1
ATOM 3179 N N . HIS B 1 175 ? 10.07 -2.441 -11.93 1 98.06 175 HIS B N 1
ATOM 3180 C CA . HIS B 1 175 ? 10 -3.516 -10.945 1 98.06 175 HIS B CA 1
ATOM 3181 C C . HIS B 1 175 ? 8.617 -4.148 -10.914 1 98.06 175 HIS B C 1
ATOM 3183 O O . HIS B 1 175 ? 7.641 -3.537 -11.352 1 98.06 175 HIS B O 1
ATOM 3189 N N . VAL B 1 176 ? 8.594 -5.402 -10.492 1 98.62 176 VAL B N 1
ATOM 3190 C CA . VAL B 1 176 ? 7.367 -6.164 -10.266 1 98.62 176 VAL B CA 1
ATOM 3191 C C . VAL B 1 176 ? 7.086 -6.258 -8.766 1 98.62 176 VAL B C 1
ATOM 3193 O O . VAL B 1 176 ? 8.008 -6.379 -7.961 1 98.62 176 VAL B O 1
ATOM 3196 N N . TRP B 1 177 ? 5.844 -6.16 -8.43 1 98.69 177 TRP B N 1
ATOM 3197 C CA . TRP B 1 177 ? 5.434 -6.09 -7.031 1 98.69 177 TRP B CA 1
ATOM 3198 C C . TRP B 1 177 ? 4.18 -6.922 -6.789 1 98.69 177 TRP B C 1
ATOM 3200 O O . TRP B 1 177 ? 3.316 -7.023 -7.668 1 98.69 177 TRP B O 1
ATOM 3210 N N . LEU B 1 178 ? 4.086 -7.516 -5.629 1 98.5 178 LEU B N 1
ATOM 3211 C CA . LEU B 1 178 ? 2.855 -8.203 -5.242 1 98.5 178 LEU B CA 1
ATOM 3212 C C . LEU B 1 178 ? 2.635 -8.109 -3.736 1 98.5 178 LEU B C 1
ATOM 3214 O O . LEU B 1 178 ? 3.559 -7.789 -2.986 1 98.5 178 LEU B O 1
ATOM 3218 N N . GLU B 1 179 ? 1.436 -8.281 -3.342 1 98 179 GLU B N 1
ATOM 3219 C CA . GLU B 1 179 ? 0.975 -8.375 -1.96 1 98 179 GLU B CA 1
ATOM 3220 C C . GLU B 1 179 ? 0.482 -9.781 -1.631 1 98 179 GLU B C 1
ATOM 3222 O O . GLU B 1 179 ? -0.282 -10.367 -2.396 1 98 179 GLU B O 1
ATOM 3227 N N . VAL B 1 180 ? 0.926 -10.344 -0.506 1 97.25 180 VAL B N 1
ATOM 3228 C CA . VAL B 1 180 ? 0.556 -11.695 -0.107 1 97.25 180 VAL B CA 1
ATOM 3229 C C . VAL B 1 180 ? 0.333 -11.75 1.402 1 97.25 180 VAL B C 1
ATOM 3231 O O . VAL B 1 180 ? 1.063 -11.109 2.166 1 97.25 180 VAL B O 1
ATOM 3234 N N . SER B 1 181 ? -0.663 -12.508 1.779 1 97.06 181 SER B N 1
ATOM 3235 C CA . SER B 1 181 ? -0.936 -12.68 3.201 1 97.06 181 SER B CA 1
ATOM 3236 C C . SER B 1 181 ? 0.182 -13.461 3.887 1 97.06 181 SER B C 1
ATOM 3238 O O . SER B 1 181 ? 0.724 -14.406 3.314 1 97.06 181 SER B O 1
ATOM 3240 N N . ASN B 1 182 ? 0.415 -13.109 5.152 1 96.56 182 ASN B N 1
ATOM 3241 C CA . ASN B 1 182 ? 1.447 -13.766 5.949 1 96.56 182 ASN B CA 1
ATOM 3242 C C . ASN B 1 182 ? 1.162 -15.258 6.125 1 96.56 182 ASN B C 1
ATOM 3244 O O . ASN B 1 182 ? 2.072 -16.031 6.406 1 96.56 182 ASN B O 1
ATOM 3248 N N . VAL B 1 183 ? -0.058 -15.68 5.969 1 96.75 183 VAL B N 1
ATOM 3249 C CA . VAL B 1 183 ? -0.395 -17.078 6.238 1 96.75 183 VAL B CA 1
ATOM 3250 C C . VAL B 1 183 ? -0.15 -17.922 4.984 1 96.75 183 VAL B C 1
ATOM 3252 O O . VAL B 1 183 ? -0.162 -19.141 5.043 1 96.75 183 VAL B O 1
ATOM 3255 N N . ASN B 1 184 ? 0.008 -17.297 3.861 1 96.19 184 ASN B N 1
ATOM 3256 C CA . ASN B 1 184 ? 0.246 -18.031 2.623 1 96.19 184 ASN B CA 1
ATOM 3257 C C . ASN B 1 184 ? 1.72 -18.391 2.463 1 96.19 184 ASN B C 1
ATOM 3259 O O . ASN B 1 184 ? 2.365 -17.969 1.501 1 96.19 184 ASN B O 1
ATOM 3263 N N . TYR B 1 185 ? 2.162 -19.172 3.373 1 95.12 185 TYR B N 1
ATOM 3264 C CA . TYR B 1 185 ? 3.561 -19.578 3.451 1 95.12 185 TYR B CA 1
ATOM 3265 C C . TYR B 1 185 ? 4.008 -20.234 2.152 1 95.12 185 TYR B C 1
ATOM 3267 O O . TYR B 1 185 ? 5.059 -19.891 1.606 1 95.12 185 TYR B O 1
ATOM 3275 N N . PRO B 1 186 ? 3.193 -21.109 1.595 1 94.06 186 PRO B N 1
ATOM 3276 C CA . PRO B 1 186 ? 3.641 -21.766 0.359 1 94.06 186 PRO B CA 1
ATOM 3277 C C . PRO B 1 186 ? 3.861 -20.766 -0.781 1 94.06 186 PRO B C 1
ATOM 3279 O O . PRO B 1 186 ? 4.828 -20.891 -1.535 1 94.06 186 PRO B O 1
ATOM 3282 N N . ALA B 1 187 ? 2.967 -19.797 -0.949 1 95.81 187 ALA B N 1
ATOM 3283 C CA . ALA B 1 187 ? 3.129 -18.812 -2.008 1 95.81 187 ALA B CA 1
ATOM 3284 C C . ALA B 1 187 ? 4.391 -17.984 -1.791 1 95.81 187 ALA B C 1
ATOM 3286 O O . ALA B 1 187 ? 5.145 -17.734 -2.732 1 95.81 187 ALA B O 1
ATOM 3287 N N . ILE B 1 188 ? 4.613 -17.562 -0.595 1 95.44 188 ILE B N 1
ATOM 3288 C CA . ILE B 1 188 ? 5.773 -16.75 -0.264 1 95.44 188 ILE B CA 1
ATOM 3289 C C . ILE B 1 188 ? 7.055 -17.5 -0.613 1 95.44 188 ILE B C 1
ATOM 3291 O O . ILE B 1 188 ? 7.965 -16.938 -1.228 1 95.44 188 ILE B O 1
ATOM 3295 N N . GLN B 1 189 ? 7.105 -18.75 -0.268 1 92.94 189 GLN B N 1
ATOM 3296 C CA . GLN B 1 189 ? 8.266 -19.578 -0.614 1 92.94 189 GLN B CA 1
ATOM 3297 C C . GLN B 1 189 ? 8.461 -19.641 -2.127 1 92.94 189 GLN B C 1
ATOM 3299 O O . GLN B 1 189 ? 9.586 -19.547 -2.617 1 92.94 189 GLN B O 1
ATOM 3304 N N . SER B 1 190 ? 7.371 -19.812 -2.768 1 95.12 190 SER B N 1
ATOM 3305 C CA . SER B 1 190 ? 7.438 -19.891 -4.223 1 95.12 190 SER B CA 1
ATOM 3306 C C . SER B 1 190 ? 7.973 -18.578 -4.812 1 95.12 190 SER B C 1
ATOM 3308 O O . SER B 1 190 ? 8.812 -18.609 -5.711 1 95.12 190 SER B O 1
ATOM 3310 N N . TYR B 1 191 ? 7.461 -17.422 -4.297 1 96.31 191 TYR B N 1
ATOM 3311 C CA . TYR B 1 191 ? 7.898 -16.125 -4.805 1 96.31 191 TYR B CA 1
ATOM 3312 C C . TYR B 1 191 ? 9.383 -15.914 -4.539 1 96.31 191 TYR B C 1
ATOM 3314 O O . TYR B 1 191 ? 10.102 -15.375 -5.387 1 96.31 191 TYR B O 1
ATOM 3322 N N . LEU B 1 192 ? 9.836 -16.328 -3.375 1 93.12 192 LEU B N 1
ATOM 3323 C CA . LEU B 1 192 ? 11.258 -16.219 -3.049 1 93.12 192 LEU B CA 1
ATOM 3324 C C . LEU B 1 192 ? 12.102 -17.016 -4.043 1 93.12 192 LEU B C 1
ATOM 3326 O O . LEU B 1 192 ? 13.117 -16.516 -4.535 1 93.12 192 LEU B O 1
ATOM 3330 N N . LYS B 1 193 ? 11.656 -18.172 -4.383 1 93 193 LYS B N 1
ATOM 3331 C CA . LYS B 1 193 ? 12.367 -19.016 -5.328 1 93 193 LYS B CA 1
ATOM 3332 C C . LYS B 1 193 ? 12.383 -18.406 -6.723 1 93 193 LYS B C 1
ATOM 3334 O O . LYS B 1 193 ? 13.266 -18.688 -7.527 1 93 193 LYS B O 1
ATOM 3339 N N . MET B 1 194 ? 11.375 -17.578 -6.98 1 95.19 194 MET B N 1
ATOM 3340 C CA . MET B 1 194 ? 11.25 -16.969 -8.297 1 95.19 194 MET B CA 1
ATOM 3341 C C . MET B 1 194 ? 12.039 -15.664 -8.367 1 95.19 194 MET B C 1
ATOM 3343 O O . MET B 1 194 ? 11.961 -14.938 -9.359 1 95.19 194 MET B O 1
ATOM 3347 N N . GLY B 1 195 ? 12.734 -15.273 -7.297 1 94.5 195 GLY B N 1
ATOM 3348 C CA . GLY B 1 195 ? 13.633 -14.133 -7.324 1 94.5 195 GLY B CA 1
ATOM 3349 C C . GLY B 1 195 ? 13.047 -12.898 -6.656 1 94.5 195 GLY B C 1
ATOM 3350 O O . GLY B 1 195 ? 13.68 -11.844 -6.637 1 94.5 195 GLY B O 1
ATOM 3351 N N . PHE B 1 196 ? 11.859 -13.039 -6.098 1 95.94 196 PHE B N 1
ATOM 3352 C CA . PHE B 1 196 ? 11.305 -11.93 -5.332 1 95.94 196 PHE B CA 1
ATOM 3353 C C . PHE B 1 196 ? 12.031 -11.773 -4 1 95.94 196 PHE B C 1
ATOM 3355 O O . PHE B 1 196 ? 12.547 -12.75 -3.453 1 95.94 196 PHE B O 1
ATOM 3362 N N . LYS B 1 197 ? 12.031 -10.555 -3.561 1 93.12 197 LYS B N 1
ATOM 3363 C CA . LYS B 1 197 ? 12.492 -10.211 -2.219 1 93.12 197 LYS B CA 1
ATOM 3364 C C . LYS B 1 197 ? 11.398 -9.516 -1.415 1 93.12 197 LYS B C 1
ATOM 3366 O O . LYS B 1 197 ? 10.438 -9 -1.986 1 93.12 197 LYS B O 1
ATOM 3371 N N . THR B 1 198 ? 11.562 -9.531 -0.108 1 92.5 198 THR B N 1
ATOM 3372 C CA . THR B 1 198 ? 10.609 -8.805 0.723 1 92.5 198 THR B CA 1
ATOM 3373 C C . THR B 1 198 ? 10.805 -7.301 0.589 1 92.5 198 THR B C 1
ATOM 3375 O O . THR B 1 198 ? 11.93 -6.809 0.711 1 92.5 198 THR B O 1
ATOM 3378 N N . ALA B 1 199 ? 9.805 -6.652 0.271 1 94.5 199 ALA B N 1
ATOM 3379 C CA . ALA B 1 199 ? 9.844 -5.195 0.176 1 94.5 199 ALA B CA 1
ATOM 3380 C C . ALA B 1 199 ? 9.375 -4.551 1.477 1 94.5 199 ALA B C 1
ATOM 3382 O O . ALA B 1 199 ? 9.75 -3.414 1.781 1 94.5 199 ALA B O 1
ATOM 3383 N N . GLY B 1 200 ? 8.531 -5.184 2.131 1 94.44 200 GLY B N 1
ATOM 3384 C CA . GLY B 1 200 ? 7.945 -4.637 3.348 1 94.44 200 GLY B CA 1
ATOM 3385 C C . GLY B 1 200 ? 6.656 -5.332 3.754 1 94.44 200 GLY B C 1
ATOM 3386 O O . GLY B 1 200 ? 6.461 -6.508 3.451 1 94.44 200 GLY B O 1
ATOM 3387 N N . LEU B 1 201 ? 5.824 -4.645 4.539 1 95.56 201 LEU B N 1
ATOM 3388 C CA . LEU B 1 201 ? 4.574 -5.203 5.043 1 95.56 201 LEU B CA 1
ATOM 3389 C C . LEU B 1 201 ? 3.637 -4.098 5.52 1 95.56 201 LEU B C 1
ATOM 3391 O O . LEU B 1 201 ? 4.031 -2.934 5.594 1 95.56 201 LEU B O 1
ATOM 3395 N N . ASP B 1 202 ? 2.48 -4.41 5.715 1 97.12 202 ASP B N 1
ATOM 3396 C CA . ASP B 1 202 ? 1.459 -3.572 6.34 1 97.12 202 ASP B CA 1
ATOM 3397 C C . ASP B 1 202 ? 0.541 -4.402 7.234 1 97.12 202 ASP B C 1
ATOM 3399 O O . ASP B 1 202 ? -0.254 -5.203 6.742 1 97.12 202 ASP B O 1
ATOM 3403 N N . VAL B 1 203 ? 0.568 -4.203 8.547 1 95.69 203 VAL B N 1
ATOM 3404 C CA . VAL B 1 203 ? -0.182 -5.016 9.5 1 95.69 203 VAL B CA 1
ATOM 3405 C C . VAL B 1 203 ? -1.638 -4.555 9.539 1 95.69 203 VAL B C 1
ATOM 3407 O O . VAL B 1 203 ? -2.5 -5.246 10.078 1 95.69 203 VAL B O 1
ATOM 3410 N N . SER B 1 204 ? -1.896 -3.412 8.938 1 97.06 204 SER B N 1
ATOM 3411 C CA . SER B 1 204 ? -3.238 -2.844 9.031 1 97.06 204 SER B CA 1
ATOM 3412 C C . SER B 1 204 ? -4.039 -3.096 7.758 1 97.06 204 SER B C 1
ATOM 3414 O O . SER B 1 204 ? -5.234 -2.807 7.707 1 97.06 204 SER B O 1
ATOM 3416 N N . LEU B 1 205 ? -3.398 -3.672 6.738 1 98.06 205 LEU B N 1
ATOM 3417 C CA . LEU B 1 205 ? -3.998 -3.713 5.41 1 98.06 205 LEU B CA 1
ATOM 3418 C C . LEU B 1 205 ? -5.324 -4.465 5.434 1 98.06 205 LEU B C 1
ATOM 3420 O O . LEU B 1 205 ? -6.277 -4.074 4.754 1 98.06 205 LEU B O 1
ATOM 3424 N N . TYR B 1 206 ? -5.395 -5.508 6.23 1 96.56 206 TYR B N 1
ATOM 3425 C CA . TYR B 1 206 ? -6.562 -6.375 6.129 1 96.56 206 TYR B CA 1
ATOM 3426 C C . TYR B 1 206 ? -7.562 -6.082 7.242 1 96.56 206 TYR B C 1
ATOM 3428 O O . TYR B 1 206 ? -8.531 -6.816 7.422 1 96.56 206 TYR B O 1
ATOM 3436 N N . VAL B 1 207 ? -7.332 -5.059 8.055 1 95.62 207 VAL B N 1
ATOM 3437 C CA . VAL B 1 207 ? -8.305 -4.66 9.062 1 95.62 207 VAL B CA 1
ATOM 3438 C C . VAL B 1 207 ? -9.633 -4.305 8.391 1 95.62 207 VAL B C 1
ATOM 3440 O O . VAL B 1 207 ? -9.648 -3.613 7.367 1 95.62 207 VAL B O 1
ATOM 3443 N N . GLY B 1 208 ? -10.727 -4.789 8.914 1 92.81 208 GLY B N 1
ATOM 3444 C CA . GLY B 1 208 ? -12.031 -4.504 8.344 1 92.81 208 GLY B CA 1
ATOM 3445 C C . GLY B 1 208 ? -12.445 -5.484 7.266 1 92.81 208 GLY B C 1
ATOM 3446 O O . GLY B 1 208 ? -13.469 -5.297 6.605 1 92.81 208 GLY B O 1
ATOM 3447 N N . THR B 1 209 ? -11.609 -6.504 6.988 1 94.25 209 THR B N 1
ATOM 3448 C CA . THR B 1 209 ? -11.906 -7.52 5.98 1 94.25 209 THR B CA 1
ATOM 3449 C C . THR B 1 209 ? -12.062 -8.891 6.629 1 94.25 209 THR B C 1
ATOM 3451 O O . THR B 1 209 ? -11.797 -9.055 7.82 1 94.25 209 THR B O 1
ATOM 3454 N N . PRO B 1 210 ? -12.453 -9.891 5.855 1 92.75 210 PRO B N 1
ATOM 3455 C CA . PRO B 1 210 ? -12.531 -11.25 6.391 1 92.75 210 PRO B CA 1
ATOM 3456 C C . PRO B 1 210 ? -11.164 -11.797 6.805 1 92.75 210 PRO B C 1
ATOM 3458 O O . PRO B 1 210 ? -11.094 -12.758 7.57 1 92.75 210 PRO B O 1
ATOM 3461 N N . ALA B 1 211 ? -10.102 -11.164 6.387 1 94.62 211 ALA B N 1
ATOM 3462 C CA . ALA B 1 211 ? -8.75 -11.625 6.688 1 94.62 211 ALA B CA 1
ATOM 3463 C C . ALA B 1 211 ? -8.164 -10.867 7.875 1 94.62 211 ALA B C 1
ATOM 3465 O O . AL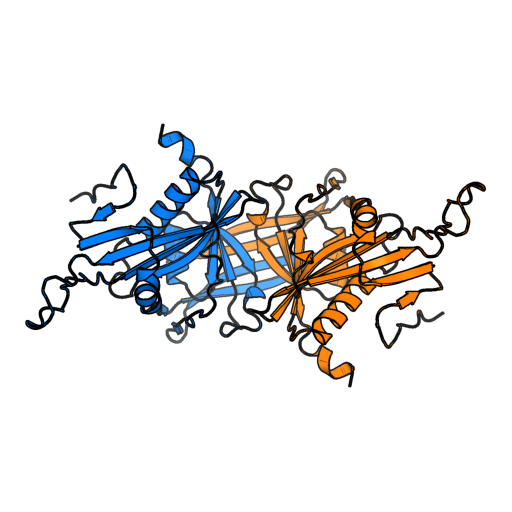A B 1 211 ? -6.961 -10.945 8.133 1 94.62 211 ALA B O 1
ATOM 3466 N N . GLU B 1 212 ? -9.008 -10.102 8.539 1 94.94 212 GLU B N 1
ATOM 3467 C CA . GLU B 1 212 ? -8.516 -9.383 9.711 1 94.94 212 GLU B CA 1
ATOM 3468 C C . GLU B 1 212 ? -7.801 -10.32 10.672 1 94.94 212 GLU B C 1
ATOM 3470 O O . GLU B 1 212 ? -8.289 -11.414 10.969 1 94.94 212 GLU B O 1
ATOM 3475 N N . GLY B 1 213 ? -6.66 -9.898 11.188 1 94.31 213 GLY B N 1
ATOM 3476 C CA . GLY B 1 213 ? -5.773 -10.727 11.992 1 94.31 213 GLY B CA 1
ATOM 3477 C C . GLY B 1 213 ? -4.535 -11.172 11.242 1 94.31 213 GLY B C 1
ATOM 3478 O O . GLY B 1 213 ? -3.51 -11.484 11.859 1 94.31 213 GLY B O 1
ATOM 3479 N N . GLU B 1 214 ? -4.629 -11.273 9.945 1 96.38 214 GLU B N 1
ATOM 3480 C CA . GLU B 1 214 ? -3.471 -11.484 9.086 1 96.38 214 GLU B CA 1
ATOM 3481 C C . GLU B 1 214 ? -2.818 -10.156 8.711 1 96.38 214 GLU B C 1
ATOM 3483 O O . GLU B 1 214 ? -3.379 -9.086 8.961 1 96.38 214 GLU B O 1
ATOM 3488 N N . PHE B 1 215 ? -1.641 -10.211 8.133 1 96.31 215 PHE B N 1
ATOM 3489 C CA . PHE B 1 215 ? -1.029 -8.992 7.617 1 96.31 215 PHE B CA 1
ATOM 3490 C C . PHE B 1 215 ? -0.42 -9.234 6.242 1 96.31 215 PHE B C 1
ATOM 3492 O O . PHE B 1 215 ? -0.215 -10.383 5.844 1 96.31 215 PHE B O 1
ATOM 3499 N N . ALA B 1 216 ? -0.261 -8.141 5.59 1 97.81 216 ALA B N 1
ATOM 3500 C CA . ALA B 1 216 ? 0.239 -8.211 4.219 1 97.81 216 ALA B CA 1
ATOM 3501 C C . ALA B 1 216 ? 1.764 -8.156 4.188 1 97.81 216 ALA B C 1
ATOM 3503 O O . ALA B 1 216 ? 2.377 -7.328 4.867 1 97.81 216 ALA B O 1
ATOM 3504 N N . ILE B 1 217 ? 2.314 -9.023 3.459 1 96.56 217 ILE B N 1
ATOM 3505 C CA . ILE B 1 217 ? 3.725 -8.969 3.088 1 96.56 217 ILE B CA 1
ATOM 3506 C C . ILE B 1 217 ? 3.859 -8.484 1.645 1 96.56 217 ILE B C 1
ATOM 3508 O O . ILE B 1 217 ? 3.125 -8.938 0.762 1 96.56 217 ILE B O 1
ATOM 3512 N N . PHE B 1 218 ? 4.73 -7.531 1.446 1 97.5 218 PHE B N 1
ATOM 3513 C CA . PHE B 1 218 ? 5.016 -7.02 0.111 1 97.5 218 PHE B CA 1
ATOM 3514 C C . PHE B 1 218 ? 6.309 -7.617 -0.433 1 97.5 218 PHE B C 1
ATOM 3516 O O . PHE B 1 218 ? 7.328 -7.633 0.257 1 97.5 218 PHE B O 1
ATOM 3523 N N . MET B 1 219 ? 6.234 -8.133 -1.63 1 97.06 219 MET B N 1
ATOM 3524 C CA . MET B 1 219 ? 7.406 -8.695 -2.297 1 97.06 219 MET B CA 1
ATOM 3525 C C . MET B 1 219 ? 7.633 -8.031 -3.652 1 97.06 219 MET B C 1
ATOM 3527 O O . MET B 1 219 ? 6.684 -7.555 -4.277 1 97.06 219 MET B O 1
ATOM 3531 N N . TRP B 1 220 ? 8.906 -7.949 -4.023 1 97.5 220 TRP B N 1
ATOM 3532 C CA . TRP B 1 220 ? 9.203 -7.238 -5.262 1 97.5 220 TRP B CA 1
ATOM 3533 C C . TRP B 1 220 ? 10.445 -7.805 -5.934 1 97.5 220 TRP B C 1
ATOM 3535 O O . TRP B 1 220 ? 11.188 -8.586 -5.328 1 97.5 220 TRP B O 1
ATOM 3545 N N . LYS B 1 221 ? 10.562 -7.527 -7.16 1 96.94 221 LYS B N 1
ATOM 3546 C CA . LYS B 1 221 ? 11.664 -7.953 -8.023 1 96.94 221 LYS B CA 1
ATOM 3547 C C . LYS B 1 221 ? 12.039 -6.855 -9.016 1 96.94 221 LYS B C 1
ATOM 3549 O O . LYS B 1 221 ? 11.172 -6.316 -9.703 1 96.94 221 LYS B O 1
ATOM 3554 N N . ASP B 1 222 ? 13.305 -6.504 -9.016 1 95.56 222 ASP B N 1
ATOM 3555 C CA . ASP B 1 222 ? 13.797 -5.543 -10 1 95.56 222 ASP B CA 1
ATOM 3556 C C . ASP B 1 222 ? 13.859 -6.16 -11.391 1 95.56 222 ASP B C 1
ATOM 3558 O O . ASP B 1 222 ? 14.391 -7.262 -11.562 1 95.56 222 ASP B O 1
ATOM 3562 N N . VAL B 1 223 ? 13.281 -5.48 -12.391 1 93.88 223 VAL B N 1
ATOM 3563 C CA . VAL B 1 223 ? 13.32 -6.023 -13.742 1 93.88 223 VAL B CA 1
ATOM 3564 C C . VAL B 1 223 ? 13.883 -4.977 -14.703 1 93.88 223 VAL B C 1
ATOM 3566 O O . VAL B 1 223 ? 13.625 -5.027 -15.906 1 93.88 223 VAL B O 1
ATOM 3569 N N . SER B 1 224 ? 14.5 -3.891 -14.227 1 79.5 224 SER B N 1
ATOM 3570 C CA . SER B 1 224 ? 15.047 -2.809 -15.031 1 79.5 224 SER B CA 1
ATOM 3571 C C . SER B 1 224 ? 16.031 -3.342 -16.078 1 79.5 224 SER B C 1
ATOM 3573 O O . SER B 1 224 ? 16.141 -2.787 -17.172 1 79.5 224 SER B O 1
ATOM 3575 N N . GLY B 1 225 ? 16.875 -4.242 -15.789 1 66.56 225 GLY B N 1
ATOM 3576 C CA . GLY B 1 225 ? 17.875 -4.73 -16.719 1 66.56 225 GLY B CA 1
ATOM 3577 C C . GLY B 1 225 ? 17.328 -5.758 -17.703 1 66.56 225 GLY B C 1
ATOM 3578 O O . GLY B 1 225 ? 18.047 -6.262 -18.547 1 66.56 225 GLY B O 1
ATOM 3579 N N . SER B 1 226 ? 16.172 -6.219 -17.609 1 57.25 226 SER B N 1
ATOM 3580 C CA . SER B 1 226 ? 15.695 -7.316 -18.438 1 57.25 226 SER B CA 1
ATOM 3581 C C . SER B 1 226 ? 15.367 -6.844 -19.844 1 57.25 226 SER B C 1
ATOM 3583 O O . SER B 1 226 ? 15.031 -7.648 -20.719 1 57.25 226 SER B O 1
ATOM 3585 N N . ALA B 1 227 ? 15.258 -5.484 -20.172 1 49.97 227 ALA B N 1
ATOM 3586 C CA . ALA B 1 227 ? 15.047 -5.059 -21.547 1 49.97 227 ALA B CA 1
ATOM 3587 C C . ALA B 1 227 ? 16.188 -5.52 -22.453 1 49.97 227 ALA B C 1
ATOM 3589 O O . ALA B 1 227 ? 16.016 -5.668 -23.656 1 49.97 227 ALA B O 1
ATOM 3590 N N . GLU B 1 228 ? 17.344 -5.52 -22.016 1 40.62 228 GLU B N 1
ATOM 3591 C CA . GLU B 1 228 ? 18.453 -5.762 -22.938 1 40.62 228 GLU B CA 1
ATOM 3592 C C . GLU B 1 228 ? 18.406 -7.191 -23.484 1 40.62 228 GLU B C 1
ATOM 3594 O O . GLU B 1 228 ? 19 -7.48 -24.531 1 40.62 228 GLU B O 1
ATOM 3599 N N . ALA B 1 229 ? 17.906 -8.242 -22.844 1 38.81 229 ALA B N 1
ATOM 3600 C CA . ALA B 1 229 ? 18.188 -9.562 -23.422 1 38.81 229 ALA B CA 1
ATOM 3601 C C . ALA B 1 229 ? 17.375 -9.789 -24.688 1 38.81 229 ALA B C 1
ATOM 3603 O O . ALA B 1 229 ? 17.547 -10.805 -25.359 1 38.81 229 ALA B O 1
ATOM 3604 N N . VAL B 1 230 ? 16.375 -9.062 -24.984 1 35.5 230 VAL B N 1
ATOM 3605 C CA . VAL B 1 230 ? 15.656 -9.414 -26.203 1 35.5 230 VAL B CA 1
ATOM 3606 C C . VAL B 1 230 ? 16.281 -8.688 -27.391 1 35.5 230 VAL B C 1
ATOM 3608 O O . VAL B 1 230 ? 15.789 -8.805 -28.531 1 35.5 230 VAL B O 1
ATOM 3611 N N . SER B 1 231 ? 17.188 -7.852 -27.219 1 27.94 231 SER B N 1
ATOM 3612 C CA . SER B 1 231 ? 17.797 -7.543 -28.5 1 27.94 231 SER B CA 1
ATOM 3613 C C . SER B 1 231 ? 18.719 -8.664 -28.953 1 27.94 231 SER B C 1
ATOM 3615 O O . SER B 1 231 ? 19.422 -9.273 -28.141 1 27.94 231 SER B O 1
#

Secondary structure (DSSP, 8-state):
------SS--SSEEETTTTEEEEE--GGGHHHHHT----EEEEEEEEEEEEEEE-GGGPEEEEEEEEEEEEEEEEEE-----TT--SGGGSTTEEEEEEEESSS--S---TTS-TT------EEEEEEEEEEEGGGTEEEEEEEEE-GGG-SSSHHHHHHHHHHHHHHHHS---EEEEEEETT-HHHHHHHHHTT-EEEEEETTTTTTSTTBTB-EEEEEEE-GGGGGGG-/------SS--SSEEETTTTEEEEE--GGGHHHHHT----EEEEEEEEEEEEEEE-GGGPEEEEEEEEEEEEEEEEEE-----TT--SGGGSTTEEEEEEEESSS--S---TTS-TT-----PEEEEEEEEEEEGGGTEEEEEEEEE-GGGTTSSHHHHHHHHHHHHHHHHS---EEEEEEETT-HHHHHHHHHTT-EEEEEETTTTTTSTTBTB-EEEEEEE-GGGGGGG-

Radius of gyration: 26.14 Å; Cα contacts (8 Å, |Δi|>4): 820; chains: 2; bounding box: 53×89×63 Å

Solvent-accessible surface area (backbone atoms only — not comparable to full-atom values): 25943 Å² total; per-residue (Å²): 131,78,77,72,70,70,84,76,84,51,81,68,39,70,44,73,93,76,30,35,33,39,31,72,61,55,86,84,44,53,67,44,57,70,64,45,52,65,51,51,73,37,48,40,27,50,43,76,46,78,42,78,39,81,40,80,94,79,39,71,24,42,34,41,40,36,34,70,42,77,49,97,58,68,46,80,46,68,73,74,77,63,81,70,58,67,80,52,76,74,36,90,49,38,53,41,42,31,28,26,34,69,64,59,64,52,73,72,65,53,82,82,55,60,72,84,66,60,65,70,62,65,48,43,47,30,39,37,31,36,36,57,40,77,79,30,20,31,35,32,48,75,43,74,43,52,23,66,92,57,55,93,68,56,54,69,59,50,49,52,51,46,51,50,50,53,44,48,73,76,41,82,39,39,29,38,35,38,73,42,54,31,61,46,37,71,59,52,54,50,41,45,74,71,62,35,39,82,34,37,32,29,56,58,65,28,38,75,37,97,54,45,90,44,29,36,33,28,34,31,32,84,44,60,74,64,67,64,72,75,107,130,77,77,71,69,69,84,79,83,50,82,67,38,70,43,73,93,76,32,35,34,37,31,72,60,55,88,83,42,52,67,45,57,69,64,46,53,65,50,50,74,37,48,40,28,49,44,77,47,78,42,78,38,81,41,81,96,78,40,71,24,42,33,39,39,35,34,70,43,79,50,96,58,67,47,78,46,68,72,72,77,63,81,70,58,69,78,52,74,74,37,88,49,36,53,41,40,31,30,26,34,71,64,60,63,51,74,71,67,52,83,83,56,60,72,83,66,60,66,71,62,65,49,44,45,29,39,36,31,36,39,56,39,77,79,29,19,32,34,31,48,76,45,73,43,51,22,66,92,58,54,94,70,56,54,67,61,50,50,51,51,46,50,50,48,53,45,48,75,74,40,80,38,38,29,37,33,36,74,40,53,32,62,44,36,70,58,53,54,51,41,44,75,71,60,34,40,83,34,36,31,30,57,57,65,29,37,74,36,97,53,45,91,44,28,35,34,27,34,29,31,82,44,61,75,60,67,63,72,77,105

pLDDT: mean 83.51, std 19.75, range [25.92, 98.69]

Sequence (462 aa):
MESTKPDTLELPFTDAAKGLRYRLSTSDDQASMRAIDSSFVTARVFQVESRISNLKFGDTGFELDIKPVLLDSPLHKSFPDDEDSDGDDESPDCFTVVVEDTNALSTMDSPTIDPNTTGNHNIIVAFISAKFSSWNSRLIITDIEINPLYRRQGIGRNLIRFAERLGVARWPVRHVWLEVSNVNYPAIQSYLKMGFKTAGLDVSLYVGTPAEGEFAIFMWKDVSGSAEAVSMESTKPDTLELPFTDAAKGLRYRLSTSDDQASMRAIDSSFVTARVFQVESRISNLKFGDTGFELDIKPVLLDSPLHKSFPDDEDSDGDDESPDCFTVVVEDTNALSTMDSPTIDPNTTGNHNIIVAFISAKFSSWNSRLIITDIEINPLYRRQGIGRNLIRFAERLGVARWPVRHVWLEVSNVNYPAIQSYLKMGFKTAGLDVSLYVGTPAEGEFAIFMWKDVSGSAEAVS

Foldseek 3Di:
DPPPPPPDLDPFDADPVQQKTKHWDDPVCVVLALPAFQKDKDQKFKDWDKDWDQDPPRDIDIDIDIDIDGHPDIDIDGDPSPPPPPPCCVPPQKTKMWMWRNPPPPVPPPVPDDVVCCCVVTRTFKMWMWGADQVVLEIETEDIGGHPVCPPVCPVLSRVVSSLVVSVVVTVHFKYKYKDKRGPVVVVVVVVVSAKDWPAWDLCVCPPHPPNVIIITMIMHTCNPVVPPVD/DPPPPPPDLDPFDADPVQQKTKHWDDPVCVVLALPAFQKDKDQKFKDWDWDWDQDPPRDIDIDIDIDIDGHPDIDIDGDPSPPPPPPCCVPPQKTKMWMFRNPPPPVPPPVPDDVVCCCVVTRTFKMWMWGADQVVLEIETEDIGGHPVCPPVCPVLSRVVSSLVVSVVVTVHFKYKYKDKRGPVVVVVVVVVSAKDWPAWDLCVCPPHPPNVIIITMIMHTCNPVVPPVD

Organism: NCBI:txid656916

InterPro domains:
  IPR000182 GNAT domain [PF00583] (123-196)
  IPR000182 GNAT domain [PS51186] (64-224)
  IPR016181 Acyl-CoA N-acyltransferase [SSF55729] (89-221)

Nearest PDB structures (foldseek):
  5c82-assembly1_A-2  TM=9.213E-01  e=2.183E-20  Streptomyces noursei
  7ypu-assembly2_D  TM=9.214E-01  e=1.368E-19  Streptomyces lavendulae subsp. lavendulae
  7ypu-assembly2_C  TM=9.089E-01  e=1.823E-19  Streptomyces lavendulae subsp. lavendulae
  7ypu-assembly4_G  TM=9.201E-01  e=6.078E-19  Streptomyces lavendulae subsp. lavendulae
  7ypu-assembly1_A  TM=9.113E-01  e=2.407E-18  Streptomyces lavendulae subsp. lavendulae